Protein AF-Q7MEC3-F1 (afdb_monomer)

Mean predicted aligned error: 12.48 Å

Structure (mmCIF, N/CA/C/O backbone):
data_AF-Q7MEC3-F1
#
_entry.id   AF-Q7MEC3-F1
#
loop_
_atom_site.group_PDB
_atom_site.id
_atom_site.type_symbol
_atom_site.label_atom_id
_atom_site.label_alt_id
_atom_site.label_comp_id
_atom_site.label_asym_id
_atom_site.label_entity_id
_atom_site.label_seq_id
_atom_site.pdbx_PDB_ins_code
_atom_site.Cartn_x
_atom_site.Cartn_y
_atom_site.Cartn_z
_atom_site.occupancy
_atom_site.B_iso_or_equiv
_atom_site.auth_seq_id
_atom_site.auth_comp_id
_atom_site.auth_asym_id
_atom_site.auth_atom_id
_atom_site.pdbx_PDB_model_num
ATOM 1 N N . MET A 1 1 ? -8.867 -23.317 -25.723 1.00 31.81 1 MET A N 1
ATOM 2 C CA . MET A 1 1 ? -7.405 -23.130 -25.835 1.00 31.81 1 MET A CA 1
ATOM 3 C C . MET A 1 1 ? -7.131 -22.300 -27.076 1.00 31.81 1 MET A C 1
ATOM 5 O O . MET A 1 1 ? -7.133 -22.838 -28.170 1.00 31.81 1 MET A O 1
ATOM 9 N N . GLN A 1 2 ? -6.963 -20.992 -26.918 1.00 25.55 2 GLN A N 1
ATOM 10 C CA . GLN A 1 2 ? -6.402 -20.124 -27.951 1.00 25.55 2 GLN A CA 1
ATOM 11 C C . GLN A 1 2 ? -5.194 -19.456 -27.305 1.00 25.55 2 GLN A C 1
ATOM 13 O O . GLN A 1 2 ? -5.315 -18.849 -26.243 1.00 25.55 2 GLN A O 1
ATOM 18 N N . HIS A 1 3 ? -4.015 -19.703 -27.874 1.00 29.47 3 HIS A N 1
ATOM 19 C CA . HIS A 1 3 ? -2.779 -19.036 -27.491 1.00 29.47 3 HIS A CA 1
ATOM 20 C C . HIS A 1 3 ? -2.943 -17.542 -27.782 1.00 29.47 3 HIS A C 1
ATOM 22 O O . HIS A 1 3 ? -2.978 -17.154 -28.944 1.00 29.47 3 HIS A O 1
ATOM 28 N N . SER A 1 4 ? -3.069 -16.716 -26.739 1.00 30.95 4 SER A N 1
ATOM 29 C CA . SER A 1 4 ? -2.900 -15.272 -26.881 1.00 30.95 4 SER A CA 1
ATOM 30 C C . SER A 1 4 ? -1.430 -15.014 -27.196 1.00 30.95 4 SER A C 1
ATOM 32 O O . SER A 1 4 ? -0.546 -15.349 -26.398 1.00 30.95 4 SER A O 1
ATOM 34 N N . GLU A 1 5 ? -1.170 -14.484 -28.383 1.00 37.28 5 GLU A N 1
ATOM 35 C CA . GLU A 1 5 ? 0.161 -14.097 -28.823 1.00 37.28 5 GLU A CA 1
ATOM 36 C C . GLU A 1 5 ? 0.774 -13.100 -27.832 1.00 37.28 5 GLU A C 1
ATOM 38 O O . GLU A 1 5 ? 0.138 -12.152 -27.377 1.00 37.28 5 GLU A O 1
ATOM 43 N N . ARG A 1 6 ? 2.015 -13.383 -27.435 1.00 38.56 6 ARG A N 1
ATOM 44 C CA . ARG A 1 6 ? 2.780 -12.629 -26.443 1.00 38.56 6 ARG A CA 1
ATOM 45 C C . ARG A 1 6 ? 3.317 -11.353 -27.093 1.00 38.56 6 ARG A C 1
ATOM 47 O O . ARG A 1 6 ? 4.287 -11.422 -27.847 1.00 38.56 6 ARG A O 1
ATOM 54 N N . THR A 1 7 ? 2.757 -10.195 -26.774 1.00 41.62 7 THR A N 1
ATOM 55 C CA . THR A 1 7 ? 3.318 -8.885 -27.139 1.00 41.62 7 THR A CA 1
ATOM 56 C C . THR A 1 7 ? 4.294 -8.413 -26.057 1.00 41.62 7 THR A C 1
ATOM 58 O O . THR A 1 7 ? 4.041 -7.483 -25.302 1.00 41.62 7 THR A O 1
ATOM 61 N N . GLY A 1 8 ? 5.428 -9.107 -25.935 1.00 43.28 8 GLY A N 1
ATOM 62 C CA . GLY A 1 8 ? 6.544 -8.650 -25.102 1.00 43.28 8 GLY A CA 1
ATOM 63 C C . GLY A 1 8 ? 7.366 -7.575 -25.819 1.00 43.28 8 GLY A C 1
ATOM 64 O O . GLY A 1 8 ? 7.581 -7.666 -27.030 1.00 43.28 8 GLY A O 1
ATOM 65 N N . TRP A 1 9 ? 7.871 -6.588 -25.076 1.00 48.31 9 TRP A N 1
ATOM 66 C CA . TRP A 1 9 ? 8.920 -5.696 -25.570 1.00 48.31 9 TRP A CA 1
ATOM 67 C C . TRP A 1 9 ? 10.166 -6.539 -25.864 1.00 48.31 9 TRP A C 1
ATOM 69 O O . TRP A 1 9 ? 10.612 -7.325 -25.025 1.00 48.31 9 TRP A O 1
ATOM 79 N N . ARG A 1 10 ? 10.708 -6.422 -27.078 1.00 65.81 10 ARG A N 1
ATOM 80 C CA . ARG A 1 10 ? 11.928 -7.132 -27.473 1.00 65.81 10 ARG A CA 1
ATOM 81 C C . ARG A 1 10 ? 13.106 -6.188 -27.304 1.00 65.81 10 ARG A C 1
ATOM 83 O O . ARG A 1 10 ? 13.232 -5.242 -28.081 1.00 65.81 10 ARG A O 1
ATOM 90 N N . MET A 1 11 ? 13.947 -6.460 -26.309 1.00 81.31 11 MET A N 1
ATOM 91 C CA . MET A 1 11 ? 15.287 -5.885 -26.268 1.00 81.31 11 MET A CA 1
ATOM 92 C C . MET A 1 11 ? 16.039 -6.389 -27.497 1.00 81.31 11 MET A C 1
ATOM 94 O O . MET A 1 11 ? 15.918 -7.563 -27.871 1.00 81.31 11 MET A O 1
ATOM 98 N N . ILE A 1 12 ? 16.778 -5.495 -28.140 1.00 89.06 12 ILE A N 1
ATOM 99 C CA . ILE A 1 12 ? 17.518 -5.809 -29.358 1.00 89.06 12 ILE A CA 1
ATOM 100 C C . ILE A 1 12 ? 18.991 -5.681 -29.056 1.00 89.06 12 ILE A C 1
ATOM 102 O O . ILE A 1 12 ? 19.431 -4.625 -28.609 1.00 89.06 12 ILE A O 1
ATOM 106 N N . SER A 1 13 ? 19.736 -6.741 -29.341 1.00 91.00 13 SER A N 1
ATOM 107 C CA . SER A 1 13 ? 21.191 -6.714 -29.309 1.00 91.00 13 SER A CA 1
ATOM 108 C C . SER A 1 13 ? 21.729 -7.025 -30.693 1.00 91.00 13 SER A C 1
ATOM 110 O O . SER A 1 13 ? 21.327 -8.014 -31.313 1.00 91.00 13 SER A O 1
ATOM 112 N N . LEU A 1 14 ? 22.657 -6.201 -31.164 1.00 94.62 14 LEU A N 1
ATOM 113 C CA . LEU A 1 14 ? 23.451 -6.465 -32.350 1.00 94.62 14 LEU A CA 1
ATOM 114 C C . LEU A 1 14 ? 24.895 -6.703 -31.916 1.00 94.62 14 LEU A C 1
ATOM 116 O O . LEU A 1 14 ? 25.472 -5.935 -31.150 1.00 94.62 14 LEU A O 1
ATOM 120 N N . GLN A 1 15 ? 25.466 -7.797 -32.411 1.00 95.12 15 GLN A N 1
ATOM 121 C CA . GLN A 1 15 ? 26.872 -8.132 -32.229 1.00 95.12 15 GLN A CA 1
ATOM 122 C C . GLN A 1 15 ? 27.486 -8.506 -33.570 1.00 95.12 15 GLN A C 1
ATOM 124 O O . 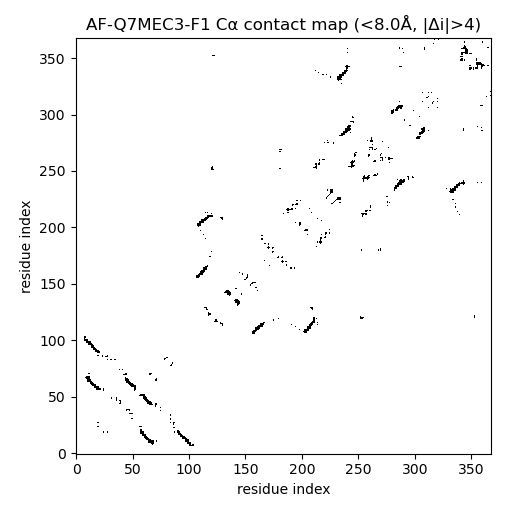GLN A 1 15 ? 26.829 -9.090 -34.437 1.00 95.12 15 GLN A O 1
ATOM 129 N N . GLY A 1 16 ? 28.758 -8.184 -33.752 1.00 94.62 16 GLY A N 1
ATOM 130 C CA . GLY A 1 16 ? 29.490 -8.575 -34.942 1.00 94.62 16 GLY A CA 1
ATOM 131 C C . GLY A 1 16 ? 30.730 -7.733 -35.141 1.00 94.62 16 GLY A C 1
ATOM 132 O O . GLY A 1 16 ? 31.380 -7.332 -34.181 1.00 94.62 16 GLY A O 1
ATOM 133 N N . HIS A 1 17 ? 31.076 -7.478 -36.396 1.00 96.19 17 HIS A N 1
ATOM 134 C CA . HIS A 1 17 ? 32.272 -6.718 -36.716 1.00 96.19 17 HIS A CA 1
ATOM 135 C C . HIS A 1 17 ? 32.136 -5.928 -38.013 1.00 96.19 17 HIS A C 1
ATOM 137 O O . HIS A 1 17 ? 31.334 -6.250 -38.898 1.00 96.19 17 HIS A O 1
ATOM 143 N N . ILE A 1 18 ? 32.986 -4.914 -38.137 1.00 96.31 18 ILE A N 1
ATOM 144 C CA . ILE A 1 18 ? 33.243 -4.209 -39.385 1.00 96.31 18 ILE A CA 1
ATOM 145 C C . ILE A 1 18 ? 34.685 -4.415 -39.834 1.00 96.31 18 ILE A C 1
ATOM 147 O O . ILE A 1 18 ? 35.605 -4.432 -39.020 1.00 96.31 18 ILE A O 1
ATOM 151 N N . ILE A 1 19 ? 34.871 -4.561 -41.144 1.00 96.19 19 ILE A N 1
ATOM 152 C CA . ILE A 1 19 ? 36.182 -4.621 -41.791 1.00 96.19 19 ILE A CA 1
ATOM 153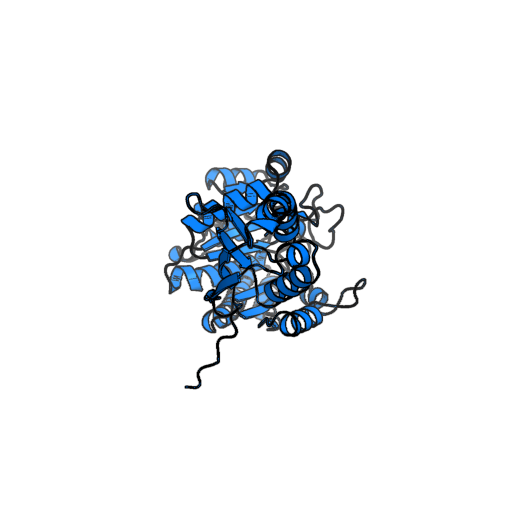 C C . ILE A 1 19 ? 36.355 -3.341 -42.596 1.00 96.19 19 ILE A C 1
ATOM 155 O O . ILE A 1 19 ? 35.635 -3.110 -43.571 1.00 96.19 19 ILE A O 1
ATOM 159 N N . VAL A 1 20 ? 37.294 -2.512 -42.167 1.00 95.56 20 VAL A N 1
ATOM 160 C CA . VAL A 1 20 ? 37.615 -1.205 -42.739 1.00 95.56 20 VAL A CA 1
ATOM 161 C C . VAL A 1 20 ? 38.741 -1.368 -43.758 1.00 95.56 20 VAL A C 1
ATOM 163 O O . VAL A 1 20 ? 39.627 -2.199 -43.584 1.00 95.56 20 VAL A O 1
ATOM 166 N N . ASN A 1 21 ? 38.719 -0.591 -44.840 1.00 93.31 21 ASN A N 1
ATOM 167 C CA . ASN A 1 21 ? 39.838 -0.572 -45.780 1.00 93.31 21 ASN A CA 1
ATOM 168 C C . ASN A 1 21 ? 41.030 0.166 -45.166 1.00 93.31 21 ASN A C 1
ATOM 170 O O . ASN A 1 21 ? 40.856 1.188 -44.510 1.00 93.31 21 ASN A O 1
ATOM 174 N N . GLU A 1 22 ? 42.248 -0.287 -45.451 1.00 92.56 22 GLU A N 1
ATOM 175 C CA . GLU A 1 22 ? 43.473 0.303 -44.894 1.00 92.56 22 GLU A CA 1
ATOM 176 C C . GLU A 1 22 ? 43.582 1.820 -45.154 1.00 92.56 22 GLU A C 1
ATOM 178 O O . GLU A 1 22 ? 43.964 2.578 -44.267 1.00 92.56 22 GLU A O 1
ATOM 183 N N . ALA A 1 23 ? 43.127 2.286 -46.323 1.00 93.62 23 ALA A N 1
ATOM 184 C CA . ALA A 1 23 ? 43.102 3.707 -46.688 1.00 93.62 23 ALA A CA 1
ATOM 185 C C . ALA A 1 23 ? 42.159 4.580 -45.828 1.00 93.62 23 ALA A C 1
ATOM 187 O O . ALA A 1 23 ? 42.313 5.802 -45.793 1.00 93.62 23 ALA A O 1
ATOM 188 N N . ASP A 1 24 ? 41.186 3.970 -45.147 1.00 93.38 24 ASP A N 1
ATOM 189 C CA . ASP A 1 24 ? 40.202 4.649 -44.296 1.00 93.38 24 ASP A CA 1
ATOM 190 C C . ASP A 1 24 ? 40.476 4.430 -42.794 1.00 93.38 24 ASP A C 1
ATOM 192 O O . ASP A 1 24 ? 39.824 5.051 -41.951 1.00 93.38 24 ASP A O 1
ATOM 196 N N . LEU A 1 25 ? 41.461 3.590 -42.444 1.00 94.19 25 LEU A N 1
ATOM 197 C CA . LEU A 1 25 ? 41.734 3.152 -41.073 1.00 94.19 25 LEU A CA 1
ATOM 198 C C . LEU A 1 25 ? 41.999 4.319 -40.113 1.00 94.19 25 LEU A C 1
ATOM 200 O O . LEU A 1 25 ? 41.392 4.400 -39.047 1.00 94.19 25 LEU A O 1
ATOM 204 N N . GLU A 1 26 ? 42.872 5.248 -40.500 1.00 95.50 26 GLU A N 1
ATOM 205 C CA . GLU A 1 26 ? 43.227 6.395 -39.659 1.00 95.50 26 GLU A CA 1
ATOM 206 C C . GLU A 1 26 ? 42.009 7.289 -39.375 1.00 95.50 26 GLU A C 1
ATOM 208 O O . GLU A 1 26 ? 41.782 7.705 -38.238 1.00 95.50 26 GLU A O 1
ATOM 213 N N . LYS A 1 27 ? 41.164 7.511 -40.390 1.00 95.44 27 LYS A N 1
ATOM 214 C CA . LYS A 1 27 ? 39.932 8.302 -40.256 1.00 95.44 27 LYS A CA 1
ATOM 215 C C . LYS A 1 27 ? 38.930 7.618 -39.327 1.00 95.44 27 LYS A C 1
ATOM 217 O O . LYS A 1 27 ? 38.277 8.295 -38.536 1.00 95.44 27 LYS A O 1
ATOM 222 N N . VAL A 1 28 ? 38.813 6.289 -39.404 1.00 95.38 28 VAL A N 1
ATOM 223 C CA . VAL A 1 28 ? 37.944 5.506 -38.514 1.00 95.38 28 VAL A CA 1
ATOM 224 C C . VAL A 1 28 ? 38.411 5.605 -37.065 1.00 95.38 28 VAL A C 1
ATOM 226 O O . VAL A 1 28 ? 37.594 5.906 -36.197 1.00 95.38 28 VAL A O 1
ATOM 229 N N . ILE A 1 29 ? 39.708 5.424 -36.799 1.00 95.38 29 ILE A N 1
ATOM 230 C CA . ILE A 1 29 ? 40.270 5.520 -35.441 1.00 95.38 29 ILE A CA 1
ATOM 231 C C . ILE A 1 29 ? 40.010 6.909 -34.843 1.00 95.38 29 ILE A C 1
ATOM 233 O O . ILE A 1 29 ? 39.603 7.015 -33.687 1.00 95.38 29 ILE A O 1
ATOM 237 N N . GLN A 1 30 ? 40.185 7.972 -35.632 1.00 96.06 30 GLN A N 1
ATOM 238 C CA . GLN A 1 30 ? 39.956 9.346 -35.178 1.00 96.06 30 GLN A CA 1
ATOM 239 C C . GLN A 1 30 ? 38.472 9.654 -34.914 1.00 96.06 30 GLN A C 1
ATOM 241 O O . GLN A 1 30 ? 38.153 10.371 -33.966 1.00 96.06 30 GLN A O 1
ATOM 246 N N . ALA A 1 31 ? 37.554 9.121 -35.726 1.00 94.75 31 ALA A N 1
ATOM 247 C CA . ALA A 1 31 ? 36.121 9.396 -35.599 1.00 94.75 31 ALA A CA 1
ATOM 248 C C . ALA A 1 31 ? 35.406 8.522 -34.554 1.00 94.75 31 ALA A C 1
ATOM 250 O O . ALA A 1 31 ? 34.317 8.880 -34.091 1.00 94.75 31 ALA A O 1
ATOM 251 N N . LEU A 1 32 ? 35.997 7.384 -34.179 1.00 95.06 32 LEU A N 1
ATOM 252 C CA . LEU A 1 32 ? 35.352 6.385 -33.333 1.00 95.06 32 LEU A CA 1
ATOM 253 C C . LEU A 1 32 ? 34.947 6.898 -31.935 1.00 95.06 32 LEU A C 1
ATOM 255 O O . LEU A 1 32 ? 33.800 6.655 -31.549 1.00 95.06 32 LEU A O 1
ATOM 259 N N . PRO A 1 33 ? 35.791 7.641 -31.185 1.00 96.81 33 PRO A N 1
ATOM 260 C CA . PRO A 1 33 ? 35.419 8.127 -29.855 1.00 96.81 33 PRO A CA 1
ATOM 261 C C . PRO A 1 33 ? 34.148 8.983 -29.863 1.00 96.81 33 PRO A C 1
ATOM 263 O O . PRO A 1 33 ? 33.255 8.774 -29.042 1.00 96.81 33 PRO A O 1
ATOM 266 N N . LEU A 1 34 ? 34.026 9.891 -30.838 1.00 95.12 34 LEU A N 1
ATOM 267 C CA . LEU A 1 34 ? 32.852 10.752 -30.979 1.00 95.12 34 LEU A CA 1
ATOM 268 C C . LEU A 1 34 ? 31.608 9.945 -31.373 1.00 95.12 34 LEU A C 1
ATOM 270 O O . LEU A 1 34 ? 30.523 10.191 -30.849 1.00 95.12 34 LEU A O 1
ATOM 274 N N . HIS A 1 35 ? 31.745 8.958 -32.264 1.00 96.06 35 HIS A N 1
ATOM 275 C CA . HIS A 1 35 ? 30.631 8.081 -32.628 1.00 96.06 35 HIS A CA 1
ATOM 276 C C . HIS A 1 35 ? 30.104 7.288 -31.421 1.00 96.06 35 HIS A C 1
ATOM 278 O O . HIS A 1 35 ? 28.890 7.222 -31.216 1.00 96.06 35 HIS A O 1
ATOM 284 N N . MET A 1 36 ? 31.001 6.741 -30.594 1.00 96.06 36 MET A N 1
ATOM 285 C CA . MET A 1 36 ? 30.629 6.032 -29.366 1.00 96.06 36 MET A CA 1
ATOM 286 C C . MET A 1 36 ? 29.964 6.960 -28.348 1.00 96.06 36 MET A C 1
ATOM 288 O O . MET A 1 36 ? 28.966 6.578 -27.739 1.00 96.06 36 MET A O 1
ATOM 292 N N . GLU A 1 37 ? 30.483 8.176 -28.169 1.00 96.06 37 GLU A N 1
ATOM 293 C CA . GLU A 1 37 ? 29.900 9.164 -27.257 1.00 96.06 37 GLU A CA 1
ATOM 294 C C . GLU A 1 37 ? 28.480 9.561 -27.678 1.00 96.06 37 GLU A C 1
ATOM 296 O O . GLU A 1 37 ? 27.566 9.547 -26.853 1.00 96.06 37 GLU A O 1
ATOM 301 N N . LEU A 1 38 ? 28.285 9.888 -28.960 1.00 94.69 38 LEU A N 1
ATOM 302 C CA . LEU A 1 38 ? 26.979 10.277 -29.490 1.00 94.69 38 LEU A CA 1
ATOM 303 C C . LEU A 1 38 ? 25.965 9.139 -29.377 1.00 94.69 38 LEU A C 1
ATOM 305 O O . LEU A 1 38 ? 24.829 9.390 -28.991 1.00 94.69 38 LEU A O 1
ATOM 309 N N . THR A 1 39 ? 26.384 7.903 -29.657 1.00 94.81 39 THR A N 1
ATOM 310 C CA . THR A 1 39 ? 25.490 6.740 -29.602 1.00 94.81 39 THR A CA 1
ATOM 311 C C . THR A 1 39 ? 25.056 6.417 -28.175 1.00 94.81 39 THR A C 1
ATOM 313 O O . THR A 1 39 ? 23.879 6.192 -27.922 1.00 94.81 39 THR A O 1
ATOM 316 N N . ARG A 1 40 ? 25.969 6.500 -27.199 1.00 95.69 40 ARG A N 1
ATOM 317 C CA . ARG A 1 40 ? 25.639 6.282 -25.777 1.00 95.69 40 ARG A CA 1
ATOM 318 C C . ARG A 1 40 ? 24.672 7.317 -25.201 1.00 95.69 40 ARG A C 1
ATOM 320 O O . ARG A 1 40 ? 24.056 7.056 -24.175 1.00 95.69 40 ARG A O 1
ATOM 327 N N . LYS A 1 41 ? 24.559 8.488 -25.832 1.00 94.38 41 LYS A N 1
ATOM 328 C CA . LYS A 1 41 ? 23.613 9.547 -25.450 1.00 94.38 41 LYS A CA 1
ATOM 329 C C . LYS A 1 41 ? 22.227 9.367 -26.078 1.00 94.38 41 LYS A C 1
ATOM 331 O O . LYS A 1 41 ? 21.324 10.137 -25.754 1.00 94.38 41 LYS A O 1
ATOM 336 N N . GLU A 1 42 ? 22.043 8.402 -26.977 1.00 92.12 42 GLU A N 1
ATOM 337 C CA . GLU A 1 42 ? 20.754 8.175 -27.627 1.00 92.12 42 GLU A CA 1
ATOM 338 C C . GLU A 1 42 ? 19.713 7.606 -26.649 1.00 92.12 42 GLU A C 1
ATOM 340 O O . GLU A 1 42 ? 20.014 6.675 -25.893 1.00 92.12 42 GLU A O 1
ATOM 345 N N . PRO A 1 43 ? 18.464 8.108 -26.680 1.00 87.12 43 PRO A N 1
ATOM 346 C CA . PRO A 1 43 ? 17.375 7.527 -25.907 1.00 87.12 43 PRO A CA 1
ATOM 347 C C . PRO A 1 43 ? 17.190 6.039 -26.225 1.00 87.12 43 PRO A C 1
ATOM 349 O O . PRO A 1 43 ? 16.935 5.661 -27.366 1.00 87.12 43 PRO A O 1
ATOM 352 N N . GLY A 1 44 ? 17.288 5.192 -25.200 1.00 87.06 44 GLY A N 1
ATOM 353 C CA . GLY A 1 44 ? 17.103 3.746 -25.335 1.00 87.06 44 GLY A CA 1
ATOM 354 C C . GLY A 1 44 ? 18.361 2.949 -25.691 1.00 87.06 44 GLY A C 1
ATOM 355 O O . GLY A 1 44 ? 18.263 1.727 -25.779 1.00 87.06 44 GLY A O 1
ATOM 356 N N . CYS A 1 45 ? 19.532 3.582 -25.839 1.00 91.44 45 CYS A N 1
ATOM 357 C CA . CYS A 1 45 ? 20.815 2.876 -25.884 1.00 91.44 45 CYS A CA 1
ATOM 358 C C . CYS A 1 45 ? 21.188 2.380 -24.475 1.00 91.44 45 CYS A C 1
ATOM 360 O O . CYS A 1 45 ? 21.408 3.182 -23.570 1.00 91.44 45 CYS A O 1
ATOM 362 N N . LEU A 1 46 ? 21.281 1.061 -24.282 1.00 89.69 46 LEU A N 1
ATOM 363 C CA . LEU A 1 46 ? 21.684 0.446 -23.009 1.00 89.69 46 LEU A CA 1
ATOM 364 C C . LEU A 1 46 ? 23.198 0.253 -22.939 1.00 89.69 46 LEU A C 1
ATOM 366 O O . LEU A 1 46 ? 23.845 0.641 -21.970 1.00 89.69 46 LEU A O 1
ATOM 370 N N . THR A 1 47 ? 23.771 -0.327 -23.990 1.00 93.38 47 THR A N 1
ATOM 371 C CA . THR A 1 47 ? 25.215 -0.536 -24.118 1.00 93.38 47 THR A CA 1
ATOM 372 C C . THR A 1 47 ? 25.629 -0.288 -25.555 1.00 93.38 47 THR A C 1
ATOM 374 O O . THR A 1 47 ? 24.948 -0.742 -26.469 1.00 93.38 47 THR A O 1
ATOM 377 N N . PHE A 1 48 ? 26.768 0.370 -25.753 1.00 95.56 48 PHE A N 1
ATOM 378 C CA . PHE A 1 48 ? 27.376 0.528 -27.071 1.00 95.56 48 PHE A CA 1
ATOM 379 C C . PHE A 1 48 ? 28.898 0.493 -26.947 1.00 95.56 48 PHE A C 1
ATOM 381 O O . PHE A 1 48 ? 29.499 1.290 -26.203 1.00 95.56 48 PHE A O 1
ATOM 388 N N . SER A 1 49 ? 29.521 -0.443 -27.654 1.00 95.44 49 SER A N 1
ATOM 389 C CA . SER A 1 49 ? 30.961 -0.646 -27.680 1.00 95.44 49 SER A CA 1
ATOM 390 C C . SER A 1 49 ? 31.431 -0.939 -29.104 1.00 95.44 49 SER A C 1
ATOM 392 O O . SER A 1 49 ? 30.787 -1.658 -29.867 1.00 95.44 49 SER A O 1
ATOM 394 N N . VAL A 1 50 ? 32.568 -0.347 -29.462 1.00 96.25 50 VAL A N 1
ATOM 395 C CA . VAL A 1 50 ? 33.317 -0.723 -30.656 1.00 96.25 50 VAL A CA 1
ATOM 396 C C . VAL A 1 50 ? 34.777 -0.816 -30.250 1.00 96.25 50 VAL A C 1
ATOM 398 O O . VAL A 1 50 ? 35.317 0.131 -29.674 1.00 96.25 50 VAL A O 1
ATOM 401 N N . SER A 1 51 ? 35.411 -1.951 -30.512 1.00 95.44 51 SER A N 1
ATOM 402 C CA . SER A 1 51 ? 36.805 -2.200 -30.147 1.00 95.44 51 SER A CA 1
ATOM 403 C C . SER A 1 51 ? 37.592 -2.684 -31.355 1.00 95.44 51 SER A C 1
ATOM 405 O O . SER A 1 51 ? 37.113 -3.483 -32.154 1.00 95.44 51 SER A O 1
ATOM 407 N N . GLN A 1 52 ? 38.807 -2.168 -31.519 1.00 96.50 52 GLN A N 1
ATOM 408 C CA . GLN A 1 52 ? 39.705 -2.619 -32.575 1.00 96.50 52 GLN A CA 1
ATOM 409 C C . GLN A 1 52 ? 40.262 -4.001 -32.224 1.00 96.50 52 GLN A C 1
ATOM 411 O O . GLN A 1 52 ? 40.620 -4.255 -31.072 1.00 96.50 52 GLN A O 1
ATOM 416 N N . ASP A 1 53 ? 40.333 -4.890 -33.211 1.00 95.81 53 ASP A N 1
ATOM 417 C CA . ASP A 1 53 ? 40.898 -6.218 -33.026 1.00 95.81 53 ASP A CA 1
ATOM 418 C C . ASP A 1 53 ? 42.414 -6.133 -32.752 1.00 95.81 53 ASP A C 1
ATOM 420 O O . ASP A 1 53 ? 43.126 -5.382 -33.425 1.00 95.81 53 ASP A O 1
ATOM 424 N N . PRO A 1 54 ? 42.939 -6.896 -31.777 1.00 90.88 54 PRO A N 1
ATOM 425 C CA . PRO A 1 54 ? 44.345 -6.814 -31.385 1.00 90.88 54 PRO A CA 1
ATOM 426 C C . PRO A 1 54 ? 45.315 -7.409 -32.417 1.00 90.88 54 PRO A C 1
ATOM 428 O O . PRO A 1 54 ? 46.518 -7.172 -32.315 1.00 90.88 54 PRO A O 1
ATOM 431 N N . VAL A 1 55 ? 44.826 -8.199 -33.379 1.00 93.38 55 VAL A N 1
ATOM 432 C CA . VAL A 1 55 ? 45.648 -8.885 -34.387 1.00 93.38 55 VAL A CA 1
ATOM 433 C C . VAL A 1 55 ? 45.450 -8.270 -35.769 1.00 93.38 55 VAL A C 1
ATOM 435 O O . VAL A 1 55 ? 46.422 -8.081 -36.501 1.00 93.38 55 VAL A O 1
ATOM 438 N N . ASN A 1 56 ? 44.210 -7.946 -36.139 1.00 93.75 56 ASN A N 1
ATOM 439 C CA . ASN A 1 56 ? 43.892 -7.327 -37.420 1.00 93.75 56 ASN A CA 1
ATOM 440 C C . ASN A 1 56 ? 43.468 -5.859 -37.236 1.00 93.75 56 ASN A C 1
ATOM 442 O O . ASN A 1 56 ? 42.307 -5.600 -36.927 1.00 93.75 56 ASN A O 1
ATOM 446 N N . PRO A 1 57 ? 44.340 -4.875 -37.524 1.00 93.31 57 PRO A N 1
ATOM 447 C CA . PRO A 1 57 ? 44.027 -3.465 -37.290 1.00 93.31 57 PRO A CA 1
ATOM 448 C C . PRO A 1 57 ? 42.857 -2.948 -38.140 1.00 93.31 57 PRO A C 1
ATOM 450 O O . PRO A 1 57 ? 42.258 -1.934 -37.799 1.00 93.31 57 PRO A O 1
ATOM 453 N N . CYS A 1 58 ? 42.503 -3.630 -39.231 1.00 95.81 58 CYS A N 1
ATOM 454 C CA . CYS A 1 58 ? 41.363 -3.270 -40.073 1.00 95.81 58 CYS A CA 1
ATOM 455 C C . CYS A 1 58 ? 40.026 -3.858 -39.582 1.00 95.81 58 CYS A C 1
ATOM 457 O O . CYS A 1 58 ? 38.988 -3.569 -40.175 1.00 95.81 58 CYS A O 1
ATOM 459 N N . LEU A 1 59 ? 40.027 -4.689 -38.537 1.00 96.25 59 LEU A N 1
ATOM 460 C CA . LEU A 1 59 ? 38.837 -5.325 -37.977 1.00 96.25 59 LEU A CA 1
ATOM 461 C C . LEU A 1 59 ? 38.416 -4.620 -36.681 1.00 96.25 59 LEU A C 1
ATOM 463 O O . LEU A 1 59 ? 39.240 -4.387 -35.800 1.00 96.25 59 LEU A O 1
ATOM 467 N N . PHE A 1 60 ? 37.126 -4.315 -36.550 1.00 97.31 60 PHE A N 1
ATOM 468 C CA . PHE A 1 60 ? 36.549 -3.733 -35.338 1.00 97.31 60 PHE A CA 1
ATOM 469 C C . PHE A 1 60 ? 35.325 -4.533 -34.909 1.00 97.31 60 PHE A C 1
ATOM 471 O O . PHE A 1 60 ? 34.409 -4.726 -35.707 1.00 97.31 60 PHE A O 1
ATOM 478 N N . HIS A 1 61 ? 35.298 -4.972 -33.656 1.00 96.69 61 HIS A N 1
ATOM 479 C CA . HIS A 1 61 ? 34.158 -5.645 -33.039 1.00 96.69 61 HIS A CA 1
ATOM 480 C C . HIS A 1 61 ? 33.131 -4.608 -32.601 1.00 96.69 61 HIS A C 1
ATOM 482 O O . HIS A 1 61 ? 33.509 -3.562 -32.081 1.00 96.69 61 HIS A O 1
ATOM 488 N N . VAL A 1 62 ? 31.850 -4.884 -32.830 1.00 96.94 62 VAL A N 1
ATOM 489 C CA . VAL A 1 62 ? 30.726 -3.995 -32.516 1.00 96.94 62 VAL A CA 1
ATOM 490 C C . VAL A 1 62 ? 29.745 -4.747 -31.632 1.00 96.94 62 VAL A C 1
ATOM 492 O O . VAL A 1 62 ? 29.299 -5.836 -31.998 1.00 96.94 62 VAL A O 1
ATOM 495 N N . GLU A 1 63 ? 29.384 -4.147 -30.501 1.00 95.94 63 GLU A N 1
ATOM 496 C CA . GLU A 1 63 ? 28.314 -4.625 -29.632 1.00 95.94 63 GLU A CA 1
ATOM 497 C C . GLU A 1 63 ? 27.396 -3.467 -29.251 1.00 95.94 63 GLU A C 1
ATOM 499 O O . GLU A 1 63 ? 27.827 -2.456 -28.689 1.00 95.94 63 GLU A O 1
ATOM 504 N N . GLU A 1 64 ? 26.106 -3.632 -29.509 1.00 95.69 64 GLU A N 1
ATOM 505 C CA . GLU A 1 64 ? 25.094 -2.641 -29.176 1.00 95.69 64 GLU A CA 1
ATOM 506 C C . GLU A 1 64 ? 23.833 -3.309 -28.640 1.00 95.69 64 GLU A C 1
ATOM 508 O O . GLU A 1 64 ? 23.415 -4.359 -29.126 1.00 95.69 64 GLU A O 1
ATOM 513 N N . THR A 1 65 ? 23.230 -2.706 -27.618 1.00 93.38 65 THR A N 1
ATOM 514 C CA . THR A 1 65 ? 21.979 -3.181 -27.024 1.00 93.38 65 THR A CA 1
ATOM 515 C C . THR A 1 65 ? 21.036 -2.010 -26.808 1.00 93.38 65 THR A C 1
ATOM 517 O O . THR A 1 65 ? 21.420 -1.004 -26.208 1.00 93.38 65 THR A O 1
ATOM 520 N N . PHE A 1 66 ? 19.793 -2.168 -27.258 1.00 90.00 66 PHE A N 1
ATOM 521 C CA . PHE A 1 66 ? 18.740 -1.162 -27.193 1.00 90.00 66 PHE A CA 1
ATOM 522 C C . PHE A 1 66 ? 17.489 -1.692 -26.497 1.00 90.00 66 PHE A C 1
ATOM 524 O O . PHE A 1 66 ? 17.156 -2.878 -26.576 1.00 90.00 66 PHE A O 1
ATOM 531 N N . THR A 1 67 ? 16.766 -0.785 -25.843 1.00 83.00 67 THR A N 1
ATOM 532 C CA . THR A 1 67 ? 15.553 -1.095 -25.073 1.00 83.00 67 THR A CA 1
ATOM 533 C C . THR A 1 67 ? 14.417 -1.664 -25.924 1.00 83.00 67 THR A C 1
ATOM 535 O O . THR A 1 67 ? 13.632 -2.467 -25.422 1.00 83.00 67 THR A O 1
ATOM 538 N N . CYS A 1 68 ? 14.303 -1.264 -27.196 1.00 81.31 68 CYS A N 1
ATOM 539 C CA . CYS A 1 68 ? 13.250 -1.722 -28.105 1.00 81.31 68 CYS A CA 1
ATOM 540 C C . CYS A 1 68 ? 13.592 -1.490 -29.591 1.00 81.31 68 CYS A C 1
ATOM 542 O O . CYS A 1 68 ? 14.538 -0.773 -29.919 1.00 81.31 68 CYS A O 1
ATOM 544 N N . GLN A 1 69 ? 12.766 -2.041 -30.495 1.00 85.12 69 GLN A N 1
ATOM 545 C CA . GLN A 1 69 ? 12.888 -1.856 -31.953 1.00 85.12 69 GLN A CA 1
ATOM 546 C C . GLN A 1 69 ? 12.856 -0.394 -32.384 1.00 85.12 69 GLN A C 1
ATOM 548 O O . GLN A 1 69 ? 13.624 -0.009 -33.252 1.00 85.12 69 GLN A O 1
ATOM 553 N N . PHE A 1 70 ? 12.026 0.433 -31.750 1.00 85.06 70 PHE A N 1
ATOM 554 C CA . PHE A 1 70 ? 11.954 1.850 -32.092 1.00 85.06 70 PHE A CA 1
ATOM 555 C C . PHE A 1 70 ? 13.283 2.576 -31.827 1.00 85.06 70 PHE A C 1
ATOM 557 O O . PHE A 1 70 ? 13.770 3.285 -32.702 1.00 85.06 70 PHE A O 1
ATOM 564 N N . ALA A 1 71 ? 13.893 2.363 -30.655 1.00 86.25 71 ALA A N 1
ATOM 565 C CA . ALA A 1 71 ? 15.185 2.963 -30.316 1.00 86.25 71 ALA A CA 1
ATOM 566 C C . ALA A 1 71 ? 16.301 2.469 -31.252 1.00 86.25 71 ALA A C 1
ATOM 568 O O . ALA A 1 71 ? 17.114 3.263 -31.716 1.00 86.25 71 ALA A O 1
ATOM 569 N N . PHE A 1 72 ? 16.291 1.175 -31.589 1.00 90.75 72 PHE A N 1
ATOM 570 C CA . PHE A 1 72 ? 17.214 0.598 -32.566 1.00 90.75 72 PHE A CA 1
ATOM 571 C C . PHE A 1 72 ? 17.028 1.200 -33.971 1.00 90.75 72 PHE A C 1
ATOM 573 O O . PHE A 1 72 ? 18.002 1.547 -34.629 1.00 90.75 72 PHE A O 1
ATOM 580 N N . ASP A 1 73 ? 15.791 1.385 -34.435 1.00 88.81 73 ASP A N 1
ATOM 581 C CA . ASP A 1 73 ? 15.513 1.976 -35.749 1.00 88.81 73 ASP A CA 1
ATOM 582 C C . ASP A 1 73 ? 15.933 3.452 -35.813 1.00 88.81 73 ASP A C 1
ATOM 584 O O . ASP A 1 73 ? 16.502 3.890 -36.815 1.00 88.81 73 ASP A O 1
ATOM 588 N N . GLU A 1 74 ? 15.687 4.221 -34.748 1.00 89.88 74 GLU A N 1
ATOM 589 C CA . GLU A 1 74 ? 16.152 5.608 -34.632 1.00 89.88 74 GLU A CA 1
ATOM 590 C C . GLU A 1 74 ? 17.683 5.690 -34.635 1.00 89.88 74 GLU A C 1
ATOM 592 O O . GLU A 1 74 ? 18.250 6.515 -35.360 1.00 89.88 74 GLU A O 1
ATOM 597 N N . HIS A 1 75 ? 18.354 4.781 -33.920 1.00 94.00 75 HIS A N 1
ATOM 598 C CA . HIS A 1 75 ? 19.805 4.635 -33.981 1.00 94.00 75 HIS A CA 1
ATOM 599 C C . HIS A 1 75 ? 20.291 4.395 -35.418 1.00 94.00 75 HIS A C 1
ATOM 601 O O . HIS A 1 75 ? 21.161 5.116 -35.917 1.00 94.00 75 HIS A O 1
ATOM 607 N N . GLN A 1 76 ? 19.698 3.424 -36.123 1.00 92.75 76 GLN A N 1
ATOM 608 C CA . GLN A 1 76 ? 20.068 3.098 -37.504 1.00 92.75 76 GLN A CA 1
ATOM 609 C C . GLN A 1 76 ? 19.848 4.294 -38.447 1.00 92.75 76 GLN A C 1
ATOM 611 O O . GLN A 1 76 ? 20.725 4.606 -39.258 1.00 92.75 76 GLN A O 1
ATOM 616 N N . ARG A 1 77 ? 18.725 5.019 -38.312 1.00 92.44 77 ARG A N 1
ATOM 617 C CA . ARG A 1 77 ? 18.433 6.230 -39.103 1.00 92.44 77 ARG A CA 1
ATOM 618 C C . ARG A 1 77 ? 19.462 7.328 -38.866 1.00 92.44 77 ARG A C 1
ATOM 620 O O . ARG A 1 77 ? 19.986 7.886 -39.830 1.00 92.44 77 ARG A O 1
ATOM 627 N N . ARG A 1 78 ? 19.776 7.630 -37.602 1.00 93.94 78 ARG A N 1
ATOM 628 C CA . ARG A 1 78 ? 20.761 8.662 -37.252 1.00 93.94 78 ARG A CA 1
ATOM 629 C C . ARG A 1 78 ? 22.152 8.281 -37.748 1.00 93.94 78 ARG A C 1
ATOM 631 O O . ARG A 1 78 ? 22.847 9.115 -38.332 1.00 93.94 78 ARG A O 1
ATOM 638 N N . THR A 1 79 ? 22.563 7.033 -37.533 1.00 91.88 79 THR A N 1
ATOM 639 C CA . THR A 1 79 ? 23.879 6.548 -37.953 1.00 91.88 79 THR A CA 1
ATOM 640 C C . THR A 1 79 ? 24.029 6.625 -39.468 1.00 91.88 79 THR A C 1
ATOM 642 O O . THR A 1 79 ? 25.064 7.111 -39.921 1.00 91.88 79 THR A O 1
ATOM 645 N N . ALA A 1 80 ? 22.999 6.269 -40.247 1.00 90.94 80 ALA A N 1
ATOM 646 C CA . ALA A 1 80 ? 23.025 6.288 -41.713 1.00 90.94 80 ALA A CA 1
ATOM 647 C C . ALA A 1 80 ? 23.330 7.664 -42.337 1.00 90.94 80 ALA A C 1
ATOM 649 O O . ALA A 1 80 ? 23.882 7.720 -43.434 1.00 90.94 80 ALA A O 1
ATOM 650 N N . ILE A 1 81 ? 23.010 8.762 -41.644 1.00 92.62 81 ILE A N 1
ATOM 651 C CA . ILE A 1 81 ? 23.254 10.139 -42.113 1.00 92.62 81 ILE A CA 1
ATOM 652 C C . ILE A 1 81 ? 24.410 10.837 -41.377 1.00 92.62 81 ILE A C 1
ATOM 654 O O . ILE A 1 81 ? 24.610 12.042 -41.521 1.00 92.62 81 ILE A O 1
ATOM 658 N N . SER A 1 82 ? 25.159 10.103 -40.554 1.00 92.56 82 SER A N 1
ATOM 659 C CA . SER A 1 82 ? 26.239 10.657 -39.734 1.00 92.56 82 SER A CA 1
ATOM 660 C C . SER A 1 82 ? 27.584 10.705 -40.470 1.00 92.56 82 SER A C 1
ATOM 662 O O . SER A 1 82 ? 27.830 9.947 -41.408 1.00 92.56 82 SER A O 1
ATOM 664 N N . ALA A 1 83 ? 28.517 11.528 -39.976 1.00 91.62 83 ALA A N 1
ATOM 665 C CA . ALA A 1 83 ? 29.907 11.526 -40.449 1.00 91.62 83 ALA A CA 1
ATOM 666 C C . ALA A 1 83 ? 30.574 10.140 -40.322 1.00 91.62 83 ALA A C 1
ATOM 668 O O . ALA A 1 83 ? 31.417 9.773 -41.137 1.00 91.62 83 ALA A O 1
ATOM 669 N N . TRP A 1 84 ? 30.156 9.339 -39.334 1.00 93.88 84 TRP A N 1
ATOM 670 C CA . TRP A 1 84 ? 30.609 7.959 -39.182 1.00 93.88 84 TRP A CA 1
ATOM 671 C C . TRP A 1 84 ? 30.201 7.080 -40.372 1.00 93.88 84 TRP A C 1
ATOM 673 O O . TRP A 1 84 ? 31.029 6.313 -40.863 1.00 93.88 84 TRP A O 1
ATOM 683 N N . ALA A 1 85 ? 28.972 7.214 -40.886 1.00 92.88 85 ALA A N 1
ATOM 684 C CA . ALA A 1 85 ? 28.529 6.474 -42.071 1.00 92.88 85 ALA A CA 1
ATOM 685 C C . ALA A 1 85 ? 29.280 6.886 -43.342 1.00 92.88 85 ALA A C 1
ATOM 687 O O . ALA A 1 85 ? 29.562 6.028 -44.175 1.00 92.88 85 ALA A O 1
ATOM 688 N N . GLU A 1 86 ? 29.655 8.161 -43.469 1.00 93.31 86 GLU A N 1
ATOM 689 C CA . GLU A 1 86 ? 30.497 8.636 -44.571 1.00 93.31 86 GLU A CA 1
ATOM 690 C C . GLU A 1 86 ? 31.874 7.960 -44.547 1.00 93.31 86 GLU A C 1
ATOM 692 O O . GLU A 1 86 ? 32.294 7.355 -45.534 1.00 93.31 86 GLU A O 1
ATOM 697 N N . ILE A 1 87 ? 32.551 8.015 -43.394 1.00 94.12 87 ILE A N 1
ATOM 698 C CA . ILE A 1 87 ? 33.906 7.477 -43.211 1.00 94.12 87 ILE A CA 1
ATOM 699 C C . ILE A 1 87 ? 33.924 5.955 -43.383 1.00 94.12 87 ILE A C 1
ATOM 701 O O . ILE A 1 87 ? 34.847 5.399 -43.969 1.00 94.12 87 ILE A O 1
ATOM 705 N N . THR A 1 88 ? 32.888 5.267 -42.903 1.00 93.62 88 THR A N 1
ATOM 706 C CA . THR A 1 88 ? 32.802 3.800 -42.933 1.00 93.62 88 THR A CA 1
ATOM 707 C C . THR A 1 88 ? 31.964 3.269 -44.100 1.00 93.62 88 THR A C 1
ATOM 709 O O . THR A 1 88 ? 31.566 2.098 -44.084 1.00 93.62 88 THR A O 1
ATOM 712 N N . ARG A 1 89 ? 31.678 4.088 -45.124 1.00 93.38 89 ARG A N 1
ATOM 713 C CA . ARG A 1 89 ? 30.851 3.694 -46.281 1.00 93.38 89 ARG A CA 1
ATOM 714 C C . ARG A 1 89 ? 31.415 2.468 -47.000 1.00 93.38 89 ARG A C 1
ATOM 716 O O . ARG A 1 89 ? 30.663 1.607 -47.442 1.00 93.38 89 ARG A O 1
ATOM 723 N N . SER A 1 90 ? 32.738 2.406 -47.115 1.00 91.31 90 SER A N 1
ATOM 724 C CA . SER A 1 90 ? 33.470 1.352 -47.819 1.00 91.31 90 SER A CA 1
ATOM 725 C C . SER A 1 90 ? 33.668 0.080 -46.974 1.00 91.31 90 SER A C 1
ATOM 727 O O . SER A 1 90 ? 34.090 -0.948 -47.508 1.00 91.31 90 SER A O 1
ATOM 729 N N . ALA A 1 91 ? 33.360 0.135 -45.671 1.00 93.31 91 ALA A N 1
ATOM 730 C CA . ALA A 1 91 ? 33.588 -0.961 -44.739 1.00 93.31 91 ALA A CA 1
ATOM 731 C C . ALA A 1 91 ? 32.569 -2.096 -44.920 1.00 93.31 91 ALA A C 1
ATOM 733 O O . ALA A 1 91 ? 31.364 -1.870 -45.078 1.00 93.31 91 ALA A O 1
ATOM 734 N N . LYS A 1 92 ? 33.038 -3.341 -44.827 1.00 94.94 92 LYS A N 1
ATOM 735 C CA . LYS A 1 92 ? 32.165 -4.523 -44.816 1.00 94.94 92 LYS A CA 1
ATOM 736 C C . LYS A 1 92 ? 31.594 -4.715 -43.416 1.00 94.94 92 LYS A C 1
ATOM 738 O O . LYS A 1 92 ? 32.345 -4.646 -42.451 1.00 94.94 92 LYS A O 1
ATOM 743 N N . ARG A 1 93 ? 30.287 -4.961 -43.308 1.00 95.12 93 ARG A N 1
ATOM 744 C CA . ARG A 1 93 ? 29.569 -5.158 -42.037 1.00 95.12 93 ARG A CA 1
ATOM 745 C C . ARG A 1 93 ? 29.067 -6.588 -41.944 1.00 95.12 93 ARG A C 1
ATOM 747 O O . ARG A 1 93 ? 28.360 -7.043 -42.840 1.00 95.12 93 ARG A O 1
ATOM 754 N N . CYS A 1 94 ? 29.413 -7.261 -40.857 1.00 94.06 94 CYS A N 1
ATOM 755 C CA . CYS A 1 94 ? 28.982 -8.616 -40.552 1.00 94.06 94 CYS A CA 1
ATOM 756 C C . CYS A 1 94 ? 28.324 -8.590 -39.178 1.00 94.06 94 CYS A C 1
ATOM 758 O O . CYS A 1 94 ? 29.018 -8.625 -38.164 1.00 94.06 94 CYS A O 1
ATOM 760 N N . TYR A 1 95 ? 26.998 -8.495 -39.151 1.00 94.31 95 TYR A N 1
ATOM 761 C CA . TYR A 1 95 ? 26.231 -8.335 -37.922 1.00 94.31 95 TYR A CA 1
ATOM 762 C C . TYR A 1 95 ? 25.220 -9.452 -37.748 1.00 94.31 95 TYR A C 1
ATOM 764 O O . TYR A 1 95 ? 24.609 -9.918 -38.710 1.00 94.31 95 TYR A O 1
ATOM 772 N N . GLN A 1 96 ? 25.008 -9.822 -36.495 1.00 92.00 96 GLN A N 1
ATOM 773 C CA . GLN A 1 96 ? 23.926 -10.682 -36.074 1.00 92.00 96 GLN A CA 1
ATOM 774 C C . GLN A 1 96 ? 23.041 -9.901 -35.110 1.00 92.00 96 GLN A C 1
ATOM 776 O O . GLN A 1 96 ? 23.491 -9.448 -34.059 1.00 92.00 96 GLN A O 1
ATOM 781 N N . VAL A 1 97 ? 21.774 -9.748 -35.487 1.00 90.00 97 VAL A N 1
ATOM 782 C CA . VAL A 1 97 ? 20.749 -9.162 -34.625 1.00 90.00 97 VAL A CA 1
ATOM 783 C C . VAL A 1 97 ? 20.063 -10.292 -33.874 1.00 90.00 97 VAL A C 1
ATOM 785 O O . VAL A 1 97 ? 19.614 -11.272 -34.471 1.00 90.00 97 VAL A O 1
ATOM 788 N N . SER A 1 98 ? 19.988 -10.155 -32.559 1.00 87.62 98 SER A N 1
ATOM 789 C CA . SER A 1 98 ? 19.272 -11.067 -31.679 1.00 87.62 98 SER A CA 1
ATOM 790 C C . SER A 1 98 ? 18.206 -10.309 -30.900 1.00 87.62 98 SER A C 1
ATOM 792 O O . SER A 1 98 ? 18.365 -9.137 -30.552 1.00 87.62 98 SER A O 1
ATOM 794 N N . TYR A 1 99 ? 17.100 -10.999 -30.645 1.00 80.56 99 TYR A N 1
ATOM 795 C CA . TYR A 1 99 ? 15.981 -10.469 -29.886 1.00 80.56 99 TYR A CA 1
ATOM 796 C C . TYR A 1 99 ? 15.918 -11.217 -28.567 1.00 80.56 99 TYR A C 1
ATOM 798 O O . TYR A 1 99 ? 15.658 -12.422 -28.545 1.00 80.56 99 TYR A O 1
ATOM 806 N N . GLN A 1 100 ? 16.133 -10.507 -27.467 1.00 65.00 100 GLN A N 1
ATOM 807 C CA . GLN A 1 100 ? 15.852 -11.050 -26.151 1.00 65.00 100 GLN A CA 1
ATOM 808 C C . GLN A 1 100 ? 14.426 -10.661 -25.784 1.00 65.00 100 GLN A C 1
ATOM 810 O O . GLN A 1 100 ? 14.105 -9.498 -25.532 1.00 65.00 100 GLN A O 1
ATOM 815 N N . THR A 1 101 ? 13.543 -11.656 -25.774 1.00 50.88 101 THR A N 1
ATOM 816 C CA . THR A 1 101 ? 12.261 -11.518 -25.088 1.00 50.88 101 THR A CA 1
ATOM 817 C C . THR A 1 101 ? 12.583 -11.446 -23.605 1.00 50.88 101 THR A C 1
ATOM 819 O O . THR A 1 101 ? 12.889 -12.472 -22.995 1.00 50.88 101 THR A O 1
ATOM 822 N N . GLN A 1 102 ? 12.502 -10.257 -23.006 1.00 46.44 102 GLN A N 1
ATOM 823 C CA . GLN A 1 102 ? 12.182 -10.246 -21.589 1.00 46.44 102 GLN A CA 1
ATOM 824 C C . GLN A 1 102 ? 10.839 -10.961 -21.477 1.00 46.44 102 GLN A C 1
ATOM 826 O O . GLN A 1 102 ? 9.867 -10.598 -22.143 1.00 46.44 102 GLN A O 1
ATOM 831 N N . VAL A 1 103 ? 10.799 -12.036 -20.692 1.00 40.19 103 VAL A N 1
ATOM 832 C CA . VAL A 1 103 ? 9.532 -12.555 -20.195 1.00 40.19 103 VAL A CA 1
ATOM 833 C C . VAL A 1 103 ? 9.009 -11.450 -19.293 1.00 40.19 103 VAL A C 1
ATOM 835 O O . VAL A 1 103 ? 9.334 -11.405 -18.111 1.00 40.19 103 VA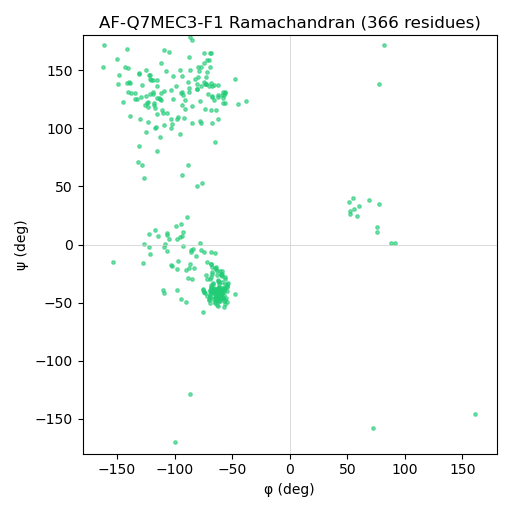L A O 1
ATOM 838 N N . THR A 1 104 ? 8.269 -10.499 -19.858 1.00 42.09 104 THR A N 1
ATOM 839 C CA . THR A 1 104 ? 7.454 -9.625 -19.038 1.00 42.09 104 THR A CA 1
ATOM 840 C C . THR A 1 104 ? 6.526 -10.557 -18.265 1.00 42.09 104 THR A C 1
ATOM 842 O O . THR A 1 104 ? 5.864 -11.411 -18.874 1.00 42.09 104 THR A O 1
ATOM 845 N N . PRO A 1 105 ? 6.482 -10.464 -16.924 1.00 48.50 105 PRO A N 1
ATOM 846 C CA . PRO A 1 105 ? 5.369 -11.031 -16.187 1.00 48.50 105 PRO A CA 1
ATOM 847 C C . PRO A 1 105 ? 4.093 -10.581 -16.896 1.00 48.50 105 PRO A C 1
ATOM 849 O O . PRO A 1 105 ? 4.048 -9.453 -17.398 1.00 48.50 105 PRO A O 1
ATOM 852 N N . ARG A 1 106 ? 3.076 -11.451 -16.969 1.00 53.28 106 ARG A N 1
ATOM 853 C CA . ARG A 1 106 ? 1.730 -11.052 -17.406 1.00 53.28 106 ARG A CA 1
ATOM 854 C C . ARG A 1 106 ? 1.459 -9.657 -16.843 1.00 53.28 106 ARG A C 1
ATOM 856 O O . ARG A 1 106 ? 1.616 -9.499 -15.630 1.00 53.28 106 ARG A O 1
ATOM 863 N N . ALA A 1 107 ? 1.145 -8.683 -17.707 1.00 66.19 107 ALA A N 1
ATOM 864 C CA . ALA A 1 107 ? 0.912 -7.307 -17.278 1.00 66.19 107 ALA A CA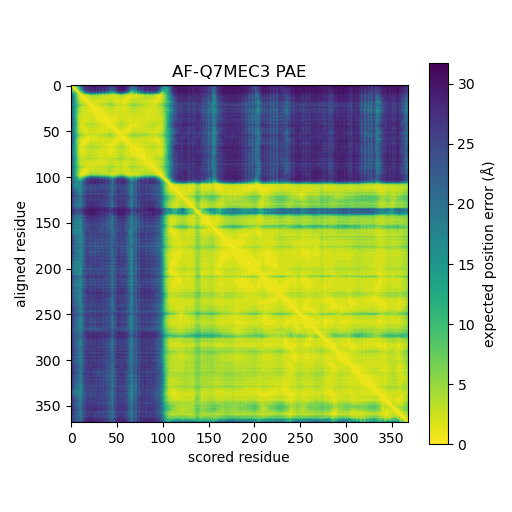 1
ATOM 865 C C . ALA A 1 107 ? 0.026 -7.353 -16.031 1.00 66.19 107 ALA A C 1
ATOM 867 O O . ALA A 1 107 ? -1.020 -8.018 -16.036 1.00 66.19 107 ALA A O 1
ATOM 868 N N . ARG A 1 108 ? 0.528 -6.801 -14.917 1.00 79.31 108 ARG A N 1
ATOM 869 C CA . ARG A 1 108 ? -0.214 -6.835 -13.658 1.00 79.31 108 ARG A CA 1
ATOM 870 C C . ARG A 1 108 ? -1.553 -6.162 -13.923 1.00 79.31 108 ARG A C 1
ATOM 872 O O . ARG A 1 108 ? -1.613 -5.098 -14.531 1.00 79.31 108 ARG A O 1
ATOM 879 N N . ARG A 1 109 ? -2.614 -6.838 -13.507 1.00 94.31 109 ARG A N 1
ATOM 880 C CA . ARG A 1 109 ? -3.984 -6.364 -13.655 1.00 94.31 109 ARG A CA 1
ATOM 881 C C . ARG A 1 109 ? -4.393 -5.756 -12.333 1.00 94.31 109 ARG A C 1
ATOM 883 O O . ARG A 1 109 ? -4.102 -6.361 -11.303 1.00 94.31 109 ARG A O 1
ATOM 890 N N . TYR A 1 110 ? -5.042 -4.607 -12.358 1.00 96.56 110 TYR A N 1
ATOM 891 C CA . TYR A 1 110 ? -5.350 -3.833 -11.166 1.00 96.56 110 TYR A CA 1
ATOM 892 C C . TYR A 1 110 ? -6.851 -3.621 -11.020 1.00 96.56 110 TYR A C 1
ATOM 894 O O . TYR A 1 110 ? -7.554 -3.408 -12.008 1.00 96.56 110 TYR A O 1
ATOM 902 N N . ASP A 1 111 ? -7.327 -3.657 -9.783 1.00 97.94 111 ASP A N 1
ATOM 903 C CA . ASP A 1 111 ? -8.685 -3.252 -9.428 1.00 97.94 111 ASP A CA 1
ATOM 904 C C . ASP A 1 111 ? -8.611 -2.057 -8.486 1.00 97.94 111 ASP A C 1
ATOM 906 O O . ASP A 1 111 ? -8.075 -2.176 -7.390 1.00 97.94 111 ASP A O 1
ATOM 910 N N . ILE A 1 112 ? -9.149 -0.912 -8.894 1.00 97.50 112 ILE A N 1
ATOM 911 C CA . ILE A 1 112 ? -9.369 0.216 -7.993 1.00 97.50 112 ILE A CA 1
ATOM 912 C C . ILE A 1 112 ? -10.617 -0.079 -7.168 1.00 97.50 112 ILE A C 1
ATOM 914 O O . ILE A 1 112 ? -11.681 -0.319 -7.733 1.00 97.50 112 ILE A O 1
ATOM 918 N N . ILE A 1 113 ? -10.497 -0.061 -5.845 1.00 98.25 113 ILE A N 1
ATOM 919 C CA . ILE A 1 113 ? -11.606 -0.286 -4.914 1.00 98.25 113 ILE A CA 1
ATOM 920 C C . ILE A 1 113 ? -11.681 0.921 -3.986 1.00 98.25 113 ILE A C 1
ATOM 922 O O . ILE A 1 113 ? -10.716 1.238 -3.298 1.00 98.25 113 ILE A O 1
ATOM 926 N N . GLY A 1 114 ? -12.815 1.610 -3.959 1.00 97.88 114 GLY A N 1
ATOM 927 C CA . GLY A 1 114 ? -13.021 2.676 -2.989 1.00 97.88 114 GLY A CA 1
ATOM 928 C C . GLY A 1 114 ? -13.474 2.134 -1.640 1.00 97.88 114 GLY A C 1
ATOM 929 O O . GLY A 1 114 ? -14.257 1.188 -1.563 1.00 97.88 114 GLY A O 1
ATOM 930 N N . ALA A 1 115 ? -12.990 2.750 -0.573 1.00 97.50 115 ALA A N 1
ATOM 931 C CA . ALA A 1 115 ? -13.342 2.451 0.806 1.00 97.50 115 ALA A CA 1
ATOM 932 C C . ALA A 1 115 ? -13.662 3.769 1.538 1.00 97.50 115 ALA A C 1
ATOM 934 O O . ALA A 1 115 ? -12.848 4.220 2.346 1.00 97.50 115 ALA A O 1
ATOM 935 N N . PRO A 1 116 ? -14.800 4.429 1.236 1.00 95.81 116 PRO A N 1
ATOM 936 C CA . PRO A 1 116 ? -15.132 5.774 1.717 1.00 95.81 116 PRO A CA 1
ATOM 937 C C . PRO A 1 116 ? -15.581 5.809 3.189 1.00 95.81 116 PRO A C 1
ATOM 939 O O . PRO A 1 116 ? -16.636 6.340 3.530 1.00 95.81 116 PRO A O 1
ATOM 942 N N . PHE A 1 117 ? -14.771 5.242 4.077 1.00 95.75 117 PHE A N 1
ATOM 943 C CA . PHE A 1 117 ? -15.046 5.117 5.502 1.00 95.75 117 PHE A CA 1
ATOM 944 C C . PHE A 1 117 ? -14.265 6.173 6.288 1.00 95.75 117 PHE A C 1
ATOM 946 O O . PHE A 1 117 ? -13.056 6.068 6.433 1.00 95.75 117 PHE A O 1
ATOM 953 N N . ASN A 1 118 ? -14.958 7.224 6.737 1.00 93.69 118 ASN A N 1
ATOM 954 C CA . ASN A 1 118 ? -14.389 8.380 7.449 1.00 93.69 118 ASN A CA 1
ATOM 955 C C . ASN A 1 118 ? -15.129 8.608 8.771 1.00 93.69 118 ASN A C 1
ATOM 957 O O . ASN A 1 118 ? -15.770 9.642 8.973 1.00 93.69 118 ASN A O 1
ATOM 961 N N . GLN A 1 119 ? -15.148 7.587 9.619 1.00 95.00 119 GLN A N 1
ATOM 962 C CA . GLN A 1 119 ? -15.997 7.535 10.814 1.00 95.00 119 GLN A CA 1
ATOM 963 C C . GLN A 1 119 ? -15.191 7.363 12.104 1.00 95.00 119 GLN A C 1
ATOM 965 O O . GLN A 1 119 ? -15.747 7.480 13.195 1.00 95.00 119 GLN A O 1
ATOM 970 N N . LEU A 1 120 ? -13.886 7.109 11.990 1.00 95.31 120 LEU A N 1
ATOM 971 C CA . LEU A 1 120 ? -13.007 6.754 13.102 1.00 95.31 120 LEU A CA 1
ATOM 972 C C . LEU A 1 120 ? -11.820 7.712 13.262 1.00 95.31 120 LEU A C 1
ATOM 974 O O . LEU A 1 120 ? -10.917 7.439 14.056 1.00 95.31 120 LEU A O 1
ATOM 978 N N . GLY A 1 121 ? -11.838 8.818 12.515 1.00 91.38 121 GLY A N 1
ATOM 979 C CA . GLY A 1 121 ? -10.909 9.940 12.599 1.00 91.38 121 GLY A CA 1
ATOM 980 C C . GLY A 1 121 ? -11.275 10.991 13.651 1.00 91.38 121 GLY A C 1
ATOM 981 O O . GLY A 1 121 ? -12.343 10.953 14.262 1.00 91.38 121 GLY A O 1
ATOM 982 N N . CYS A 1 122 ? -10.400 11.987 13.813 1.00 87.38 122 CYS A N 1
ATOM 983 C CA . CYS A 1 122 ? -10.678 13.193 14.603 1.00 87.38 122 CYS A CA 1
ATOM 984 C C . CYS A 1 122 ? -11.754 14.102 13.977 1.00 87.38 122 CYS A C 1
ATOM 986 O O . CYS A 1 122 ? -12.446 14.826 14.694 1.00 87.38 122 CYS A O 1
ATOM 988 N N . TYR A 1 123 ? -11.925 14.031 12.655 1.00 87.88 123 TYR A N 1
ATOM 989 C CA . TYR A 1 123 ? -13.030 14.635 11.918 1.00 87.88 123 TYR A CA 1
ATOM 990 C C . TYR A 1 123 ? -13.754 13.542 11.140 1.00 87.88 123 TYR A C 1
ATOM 992 O O . TYR A 1 123 ? -13.146 12.855 10.322 1.00 87.88 123 TYR A O 1
ATOM 1000 N N . VAL A 1 124 ? -15.054 13.395 11.388 1.00 89.75 124 VAL A N 1
ATOM 1001 C CA . VAL A 1 124 ? -15.896 12.416 10.693 1.00 89.75 124 VAL A CA 1
ATOM 1002 C C . VAL A 1 124 ? -16.715 13.094 9.603 1.00 89.75 124 VAL A C 1
ATOM 1004 O O . VAL A 1 124 ? -17.142 14.242 9.751 1.00 89.75 124 VAL A O 1
ATOM 1007 N N . THR A 1 125 ? -16.943 12.396 8.495 1.00 88.31 125 THR A N 1
ATOM 1008 C CA . THR A 1 125 ? -17.747 12.917 7.387 1.00 88.31 125 THR A CA 1
ATOM 1009 C C . THR A 1 125 ? -18.484 11.807 6.653 1.00 88.31 125 THR A C 1
ATOM 1011 O O . THR A 1 125 ? -17.979 10.700 6.479 1.00 88.31 125 THR A O 1
ATOM 1014 N N . ASN A 1 126 ? -19.685 12.139 6.182 1.00 86.06 126 ASN A N 1
ATOM 1015 C CA . ASN A 1 126 ? -20.472 11.289 5.286 1.00 86.06 126 ASN A CA 1
ATOM 1016 C C . ASN A 1 126 ? -20.217 11.621 3.809 1.00 86.06 126 ASN A C 1
ATOM 1018 O O . ASN A 1 126 ? -20.820 11.012 2.928 1.00 86.06 126 ASN A O 1
ATOM 1022 N N . GLN A 1 127 ? -19.373 12.618 3.522 1.00 87.19 127 GLN A N 1
ATOM 1023 C CA . GLN A 1 127 ? -18.924 12.868 2.157 1.00 87.19 127 GLN A CA 1
ATOM 1024 C C . GLN A 1 127 ? -18.019 11.723 1.710 1.00 87.19 127 GLN A C 1
ATOM 1026 O O . GLN A 1 127 ? -17.180 11.261 2.478 1.00 87.19 127 GLN A O 1
ATOM 1031 N N . ASN A 1 128 ? -18.176 11.294 0.461 1.00 89.19 128 ASN A N 1
ATOM 1032 C CA . ASN A 1 128 ? -17.325 10.283 -0.145 1.00 89.19 128 ASN A CA 1
ATOM 1033 C C . ASN A 1 128 ? -16.054 10.950 -0.712 1.00 89.19 128 ASN A C 1
ATOM 1035 O O . ASN A 1 128 ? -16.139 11.595 -1.762 1.00 89.19 128 ASN A O 1
ATOM 1039 N N . PRO A 1 129 ? -14.878 10.830 -0.062 1.00 83.31 129 PRO A N 1
ATOM 1040 C CA . PRO A 1 129 ? -13.648 11.413 -0.598 1.00 83.31 129 PRO A CA 1
ATOM 1041 C C . PRO A 1 129 ? -13.191 10.706 -1.879 1.00 83.31 129 PRO A C 1
ATOM 1043 O O . PRO A 1 129 ? -12.581 11.333 -2.743 1.00 83.31 129 PRO A O 1
ATOM 1046 N N . VAL A 1 130 ? -13.524 9.424 -2.050 1.00 90.94 130 VAL A N 1
ATOM 1047 C CA . VAL A 1 130 ? -13.139 8.633 -3.226 1.00 90.94 130 VAL A CA 1
ATOM 1048 C C . VAL A 1 130 ? -13.819 9.167 -4.487 1.00 90.94 130 VAL A C 1
ATOM 1050 O O . VAL A 1 130 ? -13.189 9.254 -5.542 1.00 90.94 130 VAL A O 1
ATOM 1053 N N . ASP A 1 131 ? -15.075 9.603 -4.384 1.00 89.25 131 ASP A N 1
ATOM 1054 C CA . ASP A 1 131 ? -15.791 10.199 -5.516 1.00 89.25 131 ASP A CA 1
ATOM 1055 C C . ASP A 1 131 ? -15.116 11.476 -6.026 1.00 89.25 131 ASP A C 1
ATOM 1057 O O . ASP A 1 131 ? -15.076 11.704 -7.237 1.00 89.25 131 ASP A O 1
ATOM 1061 N N . GLN A 1 132 ? -14.509 12.271 -5.139 1.00 83.75 132 GLN A N 1
ATOM 1062 C CA . GLN A 1 132 ? -13.759 13.461 -5.549 1.00 83.75 132 GLN A CA 1
ATOM 1063 C C . GLN A 1 132 ? -12.523 13.083 -6.378 1.00 83.75 132 GLN A C 1
ATOM 1065 O O . GLN A 1 132 ? -12.288 13.692 -7.422 1.00 83.75 132 GLN A O 1
ATOM 1070 N N . PHE A 1 133 ? -11.796 12.025 -5.992 1.00 85.06 133 PHE A N 1
ATOM 1071 C CA . PHE A 1 133 ? -10.689 11.485 -6.795 1.00 85.06 133 PHE A CA 1
ATOM 1072 C C . PHE A 1 133 ? -11.152 10.979 -8.165 1.00 85.06 133 PHE A C 1
ATOM 1074 O O . PHE A 1 133 ? -10.445 11.143 -9.162 1.00 85.06 133 PHE A O 1
ATOM 1081 N N . ARG A 1 134 ? -12.338 10.362 -8.244 1.00 88.69 134 ARG A N 1
ATOM 1082 C CA . ARG A 1 134 ? -12.894 9.867 -9.512 1.00 88.69 134 ARG A CA 1
ATOM 1083 C C . ARG A 1 134 ? -13.302 10.978 -10.462 1.00 88.69 134 ARG A C 1
ATOM 1085 O O . ARG A 1 134 ? -13.054 10.849 -11.660 1.00 88.69 134 ARG A O 1
ATOM 1092 N N . GLN A 1 135 ? -13.946 12.018 -9.939 1.00 76.94 135 GLN A N 1
ATOM 1093 C CA . GLN A 1 135 ? -14.697 12.977 -10.745 1.00 76.94 135 GLN A CA 1
ATOM 1094 C C . GLN A 1 135 ? -13.935 14.262 -11.085 1.00 76.94 135 GLN A C 1
ATOM 1096 O O . GLN A 1 135 ? -14.327 14.920 -12.049 1.00 76.94 135 GLN A O 1
ATOM 1101 N N . LEU A 1 136 ? -12.884 14.643 -10.345 1.00 65.19 136 LEU A N 1
ATOM 1102 C CA . LEU A 1 136 ? -12.410 16.028 -10.395 1.00 65.19 136 LEU A CA 1
ATOM 1103 C C . LEU A 1 136 ? -10.883 16.203 -10.442 1.00 65.19 136 LEU A C 1
ATOM 1105 O O . LEU A 1 136 ? -10.151 15.734 -9.578 1.00 65.19 136 LEU A O 1
ATOM 1109 N N . ASP A 1 137 ? -10.438 17.018 -11.399 1.00 65.69 137 ASP A N 1
ATOM 1110 C CA . ASP A 1 137 ? -9.225 17.833 -11.296 1.00 65.69 137 ASP A CA 1
ATOM 1111 C C . ASP A 1 137 ? -9.545 19.208 -11.900 1.00 65.69 137 ASP A C 1
ATOM 1113 O O . ASP A 1 137 ? -9.749 19.333 -13.107 1.00 65.69 137 ASP A O 1
ATOM 1117 N N . GLU A 1 138 ? -9.619 20.252 -11.070 1.00 66.19 138 GLU A N 1
ATOM 1118 C CA . GLU A 1 138 ? -9.967 21.613 -11.514 1.00 66.19 138 GLU A CA 1
ATOM 1119 C C . GLU A 1 138 ? -8.885 22.273 -12.389 1.00 66.19 138 GLU A C 1
ATOM 1121 O O . GLU A 1 138 ? -9.159 23.254 -13.079 1.00 66.19 138 GLU A O 1
ATOM 1126 N N . LYS A 1 139 ? -7.651 21.754 -12.378 1.00 65.38 139 LYS A N 1
ATOM 1127 C CA . LYS A 1 139 ? -6.508 22.305 -13.120 1.00 65.38 139 LYS A CA 1
ATOM 1128 C C . LYS A 1 139 ? -6.273 21.586 -14.442 1.00 65.38 139 LYS A C 1
ATOM 1130 O O . LYS A 1 139 ? -5.914 22.234 -15.423 1.00 65.38 139 LYS A O 1
ATOM 1135 N N . THR A 1 140 ? -6.428 20.263 -14.468 1.00 65.50 140 THR A N 1
ATOM 1136 C CA . THR A 1 140 ? -6.195 19.443 -15.671 1.00 65.50 140 THR A CA 1
ATOM 1137 C C . THR A 1 140 ? -7.483 19.017 -16.371 1.00 65.50 140 THR A C 1
ATOM 1139 O O . THR A 1 140 ? -7.441 18.659 -17.548 1.00 65.50 140 THR A O 1
ATOM 1142 N N . GLY A 1 141 ? -8.625 19.073 -15.677 1.00 65.69 141 GLY A N 1
ATOM 1143 C CA . GLY A 1 141 ? -9.929 18.643 -16.179 1.00 65.69 141 GLY A CA 1
ATOM 1144 C C . GLY A 1 141 ? -10.129 17.124 -16.221 1.00 65.69 141 GLY A C 1
ATOM 1145 O O . GLY A 1 141 ? -11.086 16.669 -16.847 1.00 65.69 141 GLY A O 1
ATOM 1146 N N . LEU A 1 142 ? -9.239 16.327 -15.615 1.00 76.44 142 LEU A N 1
ATOM 1147 C CA . LEU A 1 142 ? -9.264 14.860 -15.671 1.00 76.44 142 LEU A CA 1
ATOM 1148 C C . LEU A 1 142 ? -9.262 14.244 -14.265 1.00 76.44 142 LEU A C 1
ATOM 1150 O O . LEU A 1 142 ? -8.296 14.402 -13.525 1.00 76.44 142 LEU A O 1
ATOM 1154 N N . GLY A 1 143 ? -10.297 13.476 -13.927 1.00 85.19 143 GLY A N 1
ATOM 1155 C CA . GLY A 1 143 ? -10.339 12.652 -12.719 1.00 85.19 143 GLY A CA 1
ATOM 1156 C C . GLY A 1 143 ? -9.715 11.268 -12.925 1.00 85.19 143 GLY A C 1
ATOM 1157 O O . GLY A 1 143 ? -9.262 10.904 -14.019 1.00 85.19 143 GLY A O 1
ATOM 1158 N N . LEU A 1 144 ? -9.694 10.459 -11.863 1.00 88.62 144 LEU A N 1
ATOM 1159 C CA . LEU A 1 144 ? -9.123 9.110 -11.894 1.00 88.62 144 LEU A CA 1
ATOM 1160 C C . LEU A 1 144 ? -9.757 8.235 -12.982 1.00 88.62 144 LEU A C 1
ATOM 1162 O O . LEU A 1 144 ? -9.041 7.486 -13.637 1.00 88.62 144 LEU A O 1
ATOM 1166 N N . SER A 1 145 ? -11.065 8.356 -13.229 1.00 86.94 145 SER A N 1
ATOM 1167 C CA . SER A 1 145 ? -11.743 7.585 -14.282 1.00 86.94 145 SER A CA 1
ATOM 1168 C C . SER A 1 145 ? -11.156 7.860 -15.672 1.00 86.94 145 SER A C 1
ATOM 1170 O O . SER A 1 145 ? -10.909 6.932 -16.444 1.00 86.94 145 SER A O 1
ATOM 1172 N N . GLN A 1 146 ? -10.870 9.126 -15.988 1.00 88.50 146 GLN A N 1
ATOM 1173 C CA . GLN A 1 146 ? -10.231 9.497 -17.249 1.00 88.50 146 GLN A CA 1
ATOM 1174 C C . GLN A 1 146 ? -8.777 9.030 -17.288 1.00 88.50 146 GLN A C 1
ATOM 1176 O O . GLN A 1 146 ? -8.324 8.539 -18.321 1.00 88.50 146 GLN A O 1
ATOM 1181 N N . TRP A 1 147 ? -8.047 9.131 -16.174 1.00 89.50 147 TRP A N 1
ATOM 1182 C CA . TRP A 1 147 ? -6.683 8.614 -16.105 1.00 89.50 147 TRP A CA 1
ATOM 1183 C C . TRP A 1 147 ? -6.630 7.103 -16.300 1.00 89.50 147 TRP A C 1
ATOM 1185 O O . TRP A 1 147 ? -5.808 6.651 -17.085 1.00 89.50 147 TRP A O 1
ATOM 1195 N N . ILE A 1 148 ? -7.523 6.326 -15.687 1.00 90.50 148 ILE A N 1
ATOM 1196 C CA . ILE A 1 148 ? -7.639 4.880 -15.922 1.00 90.50 148 ILE A CA 1
ATOM 1197 C C . ILE A 1 148 ? -7.825 4.602 -17.416 1.00 90.50 148 ILE A C 1
ATOM 1199 O O . ILE A 1 148 ? -7.064 3.824 -17.987 1.00 90.50 148 ILE A O 1
ATOM 1203 N N . ALA A 1 149 ? -8.764 5.292 -18.072 1.00 87.69 149 ALA A N 1
ATOM 1204 C CA . ALA A 1 149 ? -8.997 5.130 -19.506 1.00 87.69 149 ALA A CA 1
ATOM 1205 C C . ALA A 1 149 ? -7.747 5.467 -20.339 1.00 87.69 149 ALA A C 1
ATOM 1207 O O . ALA A 1 149 ? -7.352 4.687 -21.200 1.00 87.69 149 ALA A O 1
ATOM 1208 N N . ILE A 1 150 ? -7.074 6.584 -20.038 1.00 87.69 150 ILE A N 1
ATOM 1209 C CA . ILE A 1 150 ? -5.829 6.997 -20.704 1.00 87.69 150 ILE A CA 1
ATOM 1210 C C . ILE A 1 150 ? -4.719 5.962 -20.499 1.00 87.69 150 ILE A C 1
ATOM 1212 O O . ILE A 1 150 ? -3.929 5.724 -21.408 1.00 87.69 150 ILE A O 1
ATOM 1216 N N . ARG A 1 151 ? -4.606 5.381 -19.304 1.00 88.88 151 ARG A N 1
ATOM 1217 C CA . ARG A 1 151 ? -3.550 4.423 -18.954 1.00 88.88 151 ARG A CA 1
ATOM 1218 C C . ARG A 1 151 ? -3.799 3.071 -19.612 1.00 88.88 151 ARG A C 1
ATOM 1220 O O . ARG A 1 151 ? -2.862 2.509 -20.168 1.00 88.88 151 ARG A O 1
ATOM 1227 N N . ASN A 1 152 ? -5.043 2.605 -19.623 1.00 86.56 152 ASN A N 1
ATOM 1228 C CA . ASN A 1 152 ? -5.424 1.391 -20.339 1.00 86.56 152 ASN A CA 1
ATOM 1229 C C . ASN A 1 152 ? -5.194 1.546 -21.852 1.00 86.56 152 ASN A C 1
ATOM 1231 O O . ASN A 1 152 ? -4.596 0.671 -22.463 1.00 86.56 152 ASN A O 1
ATOM 1235 N N . ASP A 1 153 ? -5.582 2.683 -22.438 1.00 83.56 153 ASP A N 1
ATOM 1236 C CA . ASP A 1 153 ? -5.416 2.949 -23.874 1.00 83.56 153 ASP A CA 1
ATOM 1237 C C . ASP A 1 153 ? -3.945 3.141 -24.283 1.00 83.56 153 ASP A C 1
ATOM 1239 O O . ASP A 1 153 ? -3.454 2.506 -25.213 1.00 83.56 153 ASP A O 1
ATOM 1243 N N . ARG A 1 154 ? -3.206 4.007 -23.578 1.00 84.69 154 ARG A N 1
ATOM 1244 C CA . ARG A 1 154 ? -1.849 4.398 -23.996 1.00 84.69 154 ARG A CA 1
ATOM 1245 C C . ARG A 1 154 ? -0.760 3.444 -23.537 1.00 84.69 154 ARG A C 1
ATOM 1247 O O . ARG A 1 154 ? 0.297 3.413 -24.164 1.00 84.69 154 ARG A O 1
ATOM 1254 N N . TRP A 1 155 ? -0.951 2.771 -22.404 1.00 80.94 155 TRP A N 1
ATOM 1255 C CA . TRP A 1 155 ? 0.082 1.944 -21.770 1.00 80.94 155 TRP A CA 1
ATOM 1256 C C . TRP A 1 155 ? -0.268 0.454 -21.753 1.00 80.94 155 TRP A C 1
ATOM 1258 O O . TRP A 1 155 ? 0.466 -0.306 -21.127 1.00 80.94 155 TRP A O 1
ATOM 1268 N N . ASP A 1 156 ? -1.352 0.041 -22.425 1.00 80.00 156 ASP A N 1
ATOM 1269 C CA . ASP A 1 156 ? -1.847 -1.347 -22.426 1.00 80.00 156 ASP A CA 1
ATOM 1270 C C . ASP A 1 156 ? -2.004 -1.899 -20.993 1.00 80.00 156 ASP A C 1
ATOM 1272 O O . ASP A 1 156 ? -1.677 -3.044 -20.675 1.00 80.00 156 ASP A O 1
ATOM 1276 N N . ALA A 1 157 ? -2.437 -1.024 -20.080 1.00 85.69 157 ALA A N 1
ATOM 1277 C CA . ALA A 1 157 ? -2.734 -1.401 -18.708 1.00 85.69 157 ALA A CA 1
ATOM 1278 C C . ALA A 1 157 ? -4.094 -2.121 -18.634 1.00 85.69 157 ALA A C 1
ATOM 1280 O O . ALA A 1 157 ? -4.992 -1.878 -19.437 1.00 85.69 157 ALA A O 1
ATOM 1281 N N . ASP A 1 158 ? -4.264 -2.988 -17.635 1.00 92.44 158 ASP A N 1
ATOM 1282 C CA . ASP A 1 158 ? -5.545 -3.632 -17.321 1.00 92.44 158 ASP A CA 1
ATOM 1283 C C . ASP A 1 158 ? -5.993 -3.160 -15.936 1.00 92.44 158 ASP A C 1
ATOM 1285 O O . ASP A 1 158 ? -5.748 -3.827 -14.929 1.00 92.44 158 ASP A O 1
ATOM 1289 N N . ILE A 1 159 ? -6.581 -1.965 -15.882 1.00 95.44 159 ILE A N 1
ATOM 1290 C CA . ILE A 1 159 ? -7.085 -1.336 -14.656 1.00 95.44 159 ILE A CA 1
ATOM 1291 C C . ILE A 1 159 ? -8.612 -1.250 -14.725 1.00 95.44 159 ILE A C 1
ATOM 1293 O O . ILE A 1 159 ? -9.152 -0.650 -15.655 1.00 95.44 159 ILE A O 1
ATOM 1297 N N . ASN A 1 160 ? -9.301 -1.789 -13.717 1.00 95.56 160 ASN A N 1
ATOM 1298 C CA . ASN A 1 160 ? -10.754 -1.689 -13.577 1.00 95.56 160 ASN A CA 1
ATOM 1299 C C . ASN A 1 160 ? -11.119 -0.883 -12.332 1.00 95.56 160 ASN A C 1
ATOM 1301 O O . ASN A 1 160 ? -10.570 -1.133 -11.264 1.00 95.56 160 ASN A O 1
ATOM 1305 N N . ASP A 1 161 ? -12.089 0.024 -12.437 1.00 95.94 161 ASP A N 1
ATOM 1306 C CA . ASP A 1 161 ? -12.742 0.594 -11.255 1.00 95.94 161 ASP A CA 1
ATOM 1307 C C . ASP A 1 161 ? -13.869 -0.339 -10.802 1.00 95.94 161 ASP A C 1
ATOM 1309 O O . ASP A 1 161 ? -14.800 -0.641 -11.551 1.00 95.94 161 ASP A O 1
ATOM 1313 N N . CYS A 1 162 ? -13.745 -0.841 -9.579 1.00 96.75 162 CYS A N 1
ATOM 1314 C CA . CYS A 1 162 ? -14.645 -1.805 -8.965 1.00 96.75 162 CYS A CA 1
ATOM 1315 C C . CYS A 1 162 ? -15.721 -1.149 -8.086 1.00 96.75 162 CYS A C 1
ATOM 1317 O O . CYS A 1 162 ? -16.480 -1.876 -7.429 1.00 96.75 162 CYS A O 1
ATOM 1319 N N . GLY A 1 163 ? -15.798 0.185 -8.083 1.00 95.94 163 GLY A N 1
ATOM 1320 C CA . GLY A 1 163 ? -16.704 0.954 -7.240 1.00 95.94 163 GLY A CA 1
ATOM 1321 C C . GLY A 1 163 ? -16.283 0.939 -5.771 1.00 95.94 163 GLY A C 1
ATOM 1322 O O . GLY A 1 163 ? -15.119 0.693 -5.446 1.00 95.94 163 GLY A O 1
ATOM 1323 N N . ASP A 1 164 ? -17.247 1.200 -4.891 1.00 97.38 164 ASP A N 1
ATOM 1324 C CA . ASP A 1 164 ? -17.009 1.379 -3.458 1.00 97.38 164 ASP A CA 1
ATOM 1325 C C . ASP A 1 164 ? -17.502 0.203 -2.621 1.00 97.38 164 ASP A C 1
ATOM 1327 O O . ASP A 1 164 ? -18.511 -0.436 -2.929 1.00 97.38 164 ASP A O 1
ATOM 1331 N N . VAL A 1 165 ? -16.808 -0.032 -1.512 1.00 97.62 165 VAL A N 1
ATOM 1332 C CA . VAL A 1 165 ? -17.319 -0.776 -0.363 1.00 97.62 165 VAL A CA 1
ATOM 1333 C C . VAL A 1 165 ? -17.863 0.250 0.625 1.00 97.62 165 VAL A C 1
ATOM 1335 O O . VAL A 1 165 ? -17.111 0.849 1.385 1.00 97.62 165 VAL A O 1
ATOM 1338 N N . ALA A 1 166 ? -19.165 0.517 0.567 1.00 94.88 166 ALA A N 1
ATOM 1339 C CA . ALA A 1 166 ? -19.822 1.414 1.514 1.00 94.88 166 ALA A CA 1
ATOM 1340 C C . ALA A 1 166 ? -20.093 0.698 2.846 1.00 94.88 166 ALA A C 1
ATOM 1342 O O . ALA A 1 166 ? -20.351 -0.505 2.852 1.00 94.88 166 ALA A O 1
ATOM 1343 N N . ALA A 1 167 ? -20.086 1.445 3.953 1.00 95.62 167 ALA A N 1
ATOM 1344 C CA . ALA A 1 167 ? -20.494 0.923 5.255 1.00 95.62 167 ALA A CA 1
ATOM 1345 C C . ALA A 1 167 ? -21.942 0.409 5.205 1.00 95.62 167 ALA A C 1
ATOM 1347 O O . ALA A 1 167 ? -22.846 1.126 4.764 1.00 95.62 167 ALA A O 1
ATOM 1348 N N . SER A 1 168 ? -22.159 -0.827 5.654 1.00 97.31 168 SER A N 1
ATOM 1349 C CA . SER A 1 168 ? -23.494 -1.416 5.760 1.00 97.31 168 SER A CA 1
ATOM 1350 C C . SER A 1 168 ? -24.335 -0.750 6.858 1.00 97.31 168 SER A C 1
ATOM 1352 O O . SER A 1 168 ? -23.818 -0.030 7.714 1.00 97.31 168 SER A O 1
ATOM 1354 N N . SER A 1 169 ? -25.653 -0.987 6.849 1.00 97.50 169 SER A N 1
ATOM 1355 C CA . SER A 1 169 ? -26.556 -0.490 7.900 1.00 97.50 169 SER A CA 1
ATOM 1356 C C . SER A 1 169 ? -26.099 -0.917 9.291 1.00 97.50 169 SER A C 1
ATOM 1358 O O . SER A 1 169 ? -26.103 -0.105 10.205 1.00 97.50 169 SER A O 1
ATOM 1360 N N . ASP A 1 170 ? -25.624 -2.153 9.422 1.00 98.19 170 ASP A N 1
ATOM 1361 C CA . ASP A 1 170 ? -25.181 -2.713 10.696 1.00 98.19 170 ASP A CA 1
ATOM 1362 C C . ASP A 1 170 ? -23.929 -1.988 11.211 1.00 98.19 170 ASP A C 1
ATOM 1364 O O . ASP A 1 170 ? -23.841 -1.667 12.396 1.00 98.19 170 ASP A O 1
ATOM 1368 N N . VAL A 1 171 ? -22.986 -1.653 10.319 1.00 97.94 171 VAL A N 1
ATOM 1369 C CA . VAL A 1 171 ? -21.822 -0.817 10.656 1.00 97.94 171 VAL A CA 1
ATOM 1370 C C . VAL A 1 171 ? -22.278 0.559 11.144 1.00 97.94 171 VAL A C 1
ATOM 1372 O O . VAL A 1 171 ? -21.796 1.041 12.169 1.00 97.94 171 VAL A O 1
ATOM 1375 N N . LEU A 1 172 ? -23.221 1.192 10.441 1.00 96.94 172 LEU A N 1
ATOM 1376 C CA . LEU A 1 172 ? -23.740 2.513 10.811 1.00 96.94 172 LEU A CA 1
ATOM 1377 C C . LEU A 1 172 ? -24.490 2.490 12.152 1.00 96.94 172 LEU A C 1
ATOM 1379 O O . LEU A 1 172 ? -24.312 3.400 12.962 1.00 96.94 172 LEU A O 1
ATOM 1383 N N . ASP A 1 173 ? -25.268 1.444 12.424 1.00 98.06 173 ASP A N 1
ATOM 1384 C CA . ASP A 1 173 ? -25.995 1.264 13.685 1.00 98.06 173 ASP A CA 1
ATOM 1385 C C . ASP A 1 173 ? -25.034 1.042 14.867 1.00 98.06 173 ASP A C 1
ATOM 1387 O O . ASP A 1 173 ? -25.237 1.587 15.960 1.00 98.06 173 ASP A O 1
ATOM 1391 N N . MET A 1 174 ? -23.947 0.292 14.649 1.00 98.00 174 MET A N 1
ATOM 1392 C CA . MET A 1 174 ? -22.874 0.129 15.635 1.00 98.00 174 MET A CA 1
ATOM 1393 C C . MET A 1 174 ? -22.174 1.459 15.926 1.00 98.00 174 MET A C 1
ATOM 1395 O O . MET A 1 174 ? -21.985 1.795 17.094 1.00 98.00 174 MET A O 1
ATOM 1399 N N . LEU A 1 175 ? -21.851 2.248 14.894 1.00 96.44 175 LEU A N 1
ATOM 1400 C CA . LEU A 1 175 ? -21.274 3.588 15.061 1.00 96.44 175 LEU A CA 1
ATOM 1401 C C . LEU A 1 175 ? -22.217 4.522 15.830 1.00 96.44 175 LEU A C 1
ATOM 1403 O O . LEU A 1 175 ? -21.775 5.223 16.739 1.00 96.44 175 LEU A O 1
ATOM 1407 N N . ALA A 1 176 ? -23.516 4.499 15.517 1.00 96.31 176 ALA A N 1
ATOM 1408 C CA . ALA A 1 176 ? -24.530 5.291 16.216 1.00 96.31 176 ALA A CA 1
ATOM 1409 C C . ALA A 1 176 ? -24.673 4.899 17.698 1.00 96.31 176 ALA A C 1
ATOM 1411 O O . ALA A 1 176 ? -25.054 5.730 18.524 1.00 96.31 176 ALA A O 1
ATOM 1412 N N . SER A 1 177 ? -24.335 3.653 18.034 1.00 97.00 177 SER A N 1
ATOM 1413 C CA . SER A 1 177 ? -24.326 3.120 19.400 1.00 97.00 177 SER A CA 1
ATOM 1414 C C . SER A 1 177 ? -22.960 3.239 20.095 1.00 97.00 177 SER A C 1
ATOM 1416 O O . SER A 1 177 ? -22.769 2.640 21.150 1.00 97.00 177 SER A O 1
ATOM 1418 N N . ASP A 1 178 ? -22.014 3.984 19.509 1.00 94.88 178 ASP A N 1
ATOM 1419 C CA . ASP A 1 178 ? -20.628 4.160 19.980 1.00 94.88 178 ASP A CA 1
ATOM 1420 C C . ASP A 1 178 ? -19.820 2.850 20.096 1.00 94.88 178 ASP A C 1
ATOM 1422 O O . ASP A 1 178 ? -18.832 2.763 20.819 1.00 94.88 178 ASP A O 1
ATOM 1426 N N . ASN A 1 179 ? -20.213 1.823 19.338 1.00 96.44 179 ASN A N 1
ATOM 1427 C CA . ASN A 1 179 ? -19.564 0.513 19.296 1.00 96.44 179 ASN A CA 1
ATOM 1428 C C . ASN A 1 179 ? -18.534 0.459 18.153 1.00 96.44 179 ASN A C 1
ATOM 1430 O O . ASN A 1 179 ? -18.677 -0.284 17.176 1.00 96.44 179 ASN A O 1
ATOM 1434 N N . LYS A 1 180 ? -17.542 1.353 18.222 1.00 96.81 180 LYS A N 1
ATOM 1435 C CA . LYS A 1 180 ? -16.660 1.696 17.095 1.00 96.81 180 LYS A CA 1
ATOM 1436 C C . LYS A 1 180 ? -15.725 0.563 16.676 1.00 96.81 180 LYS A C 1
ATOM 1438 O O . LYS A 1 180 ? -15.493 0.391 15.484 1.00 96.81 180 LYS A O 1
ATOM 1443 N N . GLU A 1 181 ? -15.210 -0.222 17.614 1.00 97.44 181 GLU A N 1
ATOM 1444 C CA . GLU A 1 181 ? -14.325 -1.354 17.328 1.00 97.44 181 GLU A CA 1
ATOM 1445 C C . GLU A 1 181 ? -15.064 -2.466 16.582 1.00 97.44 181 GLU A C 1
ATOM 1447 O O . GLU A 1 181 ? -14.543 -3.029 15.623 1.00 97.44 181 GLU A O 1
ATOM 1452 N N . GLN A 1 182 ? -16.305 -2.751 16.968 1.00 97.38 182 GLN A N 1
ATOM 1453 C CA . GLN A 1 182 ? -17.156 -3.736 16.309 1.00 97.38 182 GLN A CA 1
ATOM 1454 C C . GLN A 1 182 ? -17.576 -3.241 14.924 1.00 97.38 182 GLN A C 1
ATOM 1456 O O . GLN A 1 182 ? -17.549 -4.022 13.973 1.00 97.38 182 GLN A O 1
ATOM 1461 N N . ALA A 1 183 ? -17.883 -1.946 14.790 1.00 98.12 183 ALA A N 1
ATOM 1462 C CA . ALA A 1 183 ? -18.132 -1.328 13.492 1.00 98.12 183 ALA A CA 1
ATOM 1463 C C . ALA A 1 183 ? -16.908 -1.447 12.567 1.00 98.12 183 ALA A C 1
ATOM 1465 O O . ALA A 1 183 ? -17.047 -1.859 11.414 1.00 98.12 183 ALA A O 1
ATOM 1466 N N . LEU A 1 184 ? -15.705 -1.150 13.080 1.00 98.06 184 LEU A N 1
ATOM 1467 C CA . LEU A 1 184 ? -14.448 -1.296 12.344 1.00 98.06 184 LEU A CA 1
ATOM 1468 C C . LEU A 1 184 ? -14.196 -2.748 11.941 1.00 98.06 184 LEU A C 1
ATOM 1470 O O . LEU A 1 184 ? -13.817 -3.001 10.801 1.00 98.06 184 LEU A O 1
ATOM 1474 N N . ALA A 1 185 ? -14.401 -3.699 12.852 1.00 97.62 185 ALA A N 1
ATOM 1475 C CA . ALA A 1 185 ? -14.200 -5.117 12.580 1.00 97.62 185 ALA A CA 1
ATOM 1476 C C . ALA A 1 185 ? -15.148 -5.618 11.479 1.00 97.62 185 ALA A C 1
ATOM 1478 O O . ALA A 1 185 ? -14.710 -6.303 10.551 1.00 97.62 185 ALA A O 1
ATOM 1479 N N . LEU A 1 186 ? -16.430 -5.235 11.541 1.00 98.00 186 LEU A N 1
ATOM 1480 C CA . LEU A 1 186 ? -17.421 -5.607 10.534 1.00 98.00 186 LEU A CA 1
ATOM 1481 C C . LEU A 1 186 ? -17.088 -4.992 9.169 1.00 98.00 186 LEU A C 1
ATOM 1483 O O . LEU A 1 186 ? -16.973 -5.722 8.184 1.00 98.00 186 LEU A O 1
ATOM 1487 N N . TYR A 1 187 ? -16.838 -3.681 9.119 1.00 98.38 187 TYR A N 1
ATOM 1488 C CA . TYR A 1 187 ? -16.461 -3.003 7.878 1.00 98.38 187 TYR A CA 1
ATOM 1489 C C . TYR A 1 187 ? -15.151 -3.552 7.289 1.00 98.38 187 TYR A C 1
ATOM 1491 O O . TYR A 1 187 ? -15.053 -3.795 6.086 1.00 98.38 187 TYR A O 1
ATOM 1499 N N . SER A 1 188 ? -14.151 -3.823 8.136 1.00 97.81 188 SER A N 1
ATOM 1500 C CA . SER A 1 188 ? -12.883 -4.432 7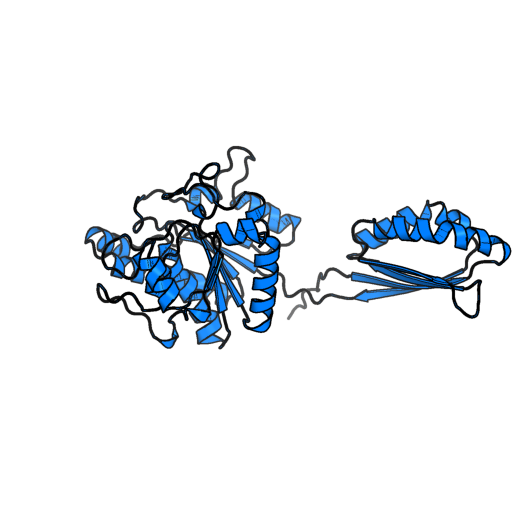.716 1.00 97.81 188 SER A CA 1
ATOM 1501 C C . SER A 1 188 ? -13.100 -5.808 7.096 1.00 97.81 188 SER A C 1
ATOM 1503 O O . SER A 1 188 ? -12.469 -6.111 6.087 1.00 97.81 188 SER A O 1
ATOM 1505 N N . SER A 1 189 ? -14.019 -6.617 7.634 1.00 97.50 189 SER A N 1
ATOM 1506 C CA . SER A 1 189 ? -14.375 -7.918 7.055 1.00 97.50 189 SER A CA 1
ATOM 1507 C C . SER A 1 189 ? -15.039 -7.779 5.680 1.00 97.50 189 SER A C 1
ATOM 1509 O O . SER A 1 189 ? -14.664 -8.479 4.736 1.00 97.50 189 SER A O 1
ATOM 1511 N N . GLU A 1 190 ? -15.985 -6.848 5.529 1.00 98.19 190 GLU A N 1
ATOM 1512 C CA . GLU A 1 190 ? -16.650 -6.561 4.249 1.00 98.19 190 GLU A CA 1
ATOM 1513 C C . GLU A 1 190 ? -15.637 -6.104 3.182 1.00 98.19 190 GLU A C 1
ATOM 1515 O O . GLU A 1 190 ? -15.612 -6.627 2.059 1.00 98.19 190 GLU A O 1
ATOM 1520 N N . LEU A 1 191 ? -14.740 -5.185 3.554 1.00 98.44 191 LEU A N 1
ATOM 1521 C CA . LEU A 1 191 ? -13.658 -4.703 2.698 1.00 98.44 191 LEU A CA 1
ATOM 1522 C C . LEU A 1 191 ? -12.680 -5.831 2.345 1.00 98.44 191 LEU A C 1
ATOM 1524 O O . LEU A 1 191 ? -12.362 -6.032 1.169 1.00 98.44 191 LEU A O 1
ATOM 1528 N N . GLN A 1 192 ? -12.263 -6.627 3.332 1.00 97.50 192 GLN A N 1
ATOM 1529 C CA . GLN A 1 192 ? -11.370 -7.767 3.140 1.00 97.50 192 GLN A CA 1
ATOM 1530 C C . GLN A 1 192 ? -11.931 -8.744 2.100 1.00 97.50 192 GLN A C 1
ATOM 1532 O O . GLN A 1 192 ? -11.221 -9.157 1.181 1.00 97.50 192 GLN A O 1
ATOM 1537 N N . GLN A 1 193 ? -13.220 -9.082 2.191 1.00 97.75 193 GLN A N 1
ATOM 1538 C CA . GLN A 1 193 ? -13.881 -9.974 1.237 1.00 97.75 193 GLN A CA 1
ATOM 1539 C C . GLN A 1 193 ? -13.882 -9.409 -0.189 1.00 97.75 193 GLN A C 1
ATOM 1541 O O . GLN A 1 193 ? -13.720 -10.169 -1.151 1.00 97.75 193 GLN A O 1
ATOM 1546 N N . ARG A 1 194 ? -14.054 -8.090 -0.355 1.00 98.31 194 ARG A N 1
ATOM 1547 C CA . ARG A 1 194 ? -13.984 -7.444 -1.675 1.00 98.31 194 ARG A CA 1
ATOM 1548 C C . ARG A 1 194 ? -12.588 -7.574 -2.280 1.00 98.31 194 ARG A C 1
ATOM 1550 O O . ARG A 1 194 ? -12.484 -7.958 -3.444 1.00 98.31 194 ARG A O 1
ATOM 1557 N N . LEU A 1 195 ? -11.545 -7.305 -1.496 1.00 98.38 195 LEU A N 1
ATOM 1558 C CA . LEU A 1 195 ? -10.149 -7.364 -1.941 1.00 98.38 195 LEU A CA 1
ATOM 1559 C C . LEU A 1 195 ? -9.697 -8.796 -2.248 1.00 98.38 195 LEU A C 1
ATOM 1561 O O . LEU A 1 195 ? -9.041 -9.034 -3.263 1.00 98.38 195 LEU A O 1
ATOM 1565 N N . LEU A 1 196 ? -10.092 -9.768 -1.419 1.00 97.69 196 LEU A N 1
ATOM 1566 C CA . LEU A 1 196 ? -9.784 -11.182 -1.645 1.00 97.69 196 LEU A CA 1
ATOM 1567 C C . LEU A 1 196 ? -10.337 -11.686 -2.983 1.00 97.69 196 LEU A C 1
ATOM 1569 O O . LEU A 1 196 ? -9.651 -12.442 -3.670 1.00 97.69 196 LEU A O 1
ATOM 1573 N N . LYS A 1 197 ? -11.525 -11.231 -3.404 1.00 97.81 197 LYS A N 1
ATOM 1574 C CA . LYS A 1 197 ? -12.078 -11.571 -4.728 1.00 97.81 197 LYS A CA 1
ATOM 1575 C C . LYS A 1 197 ? -11.178 -11.080 -5.867 1.00 97.81 197 LYS A C 1
ATOM 1577 O O . LYS A 1 197 ? -10.953 -11.835 -6.812 1.00 97.81 197 LYS A O 1
ATOM 1582 N N . SER A 1 198 ? -10.635 -9.865 -5.777 1.00 98.00 198 SER A N 1
ATOM 1583 C CA . SER A 1 198 ? -9.687 -9.336 -6.773 1.00 98.00 198 SER A CA 1
ATOM 1584 C C . SER A 1 198 ? -8.397 -10.157 -6.808 1.00 98.00 198 SER A C 1
ATOM 1586 O O . SER A 1 198 ? -7.988 -10.621 -7.877 1.00 98.00 198 SER A O 1
ATOM 1588 N N . TYR A 1 199 ? -7.814 -10.445 -5.640 1.00 96.94 199 TYR A N 1
ATOM 1589 C CA . TYR A 1 199 ? -6.622 -11.288 -5.537 1.00 96.94 199 TYR A CA 1
ATOM 1590 C C . TYR A 1 199 ? -6.831 -12.688 -6.139 1.00 96.94 199 TYR A C 1
ATOM 1592 O O . TYR A 1 199 ? -6.023 -13.140 -6.952 1.00 96.94 199 TYR A O 1
ATOM 1600 N N . GLN A 1 200 ? -7.949 -13.351 -5.826 1.00 95.31 200 GLN A N 1
ATOM 1601 C CA . GLN A 1 200 ? -8.315 -14.672 -6.363 1.00 95.31 200 GLN A CA 1
ATOM 1602 C C . GLN A 1 200 ? -8.501 -14.670 -7.885 1.00 95.31 200 GLN A C 1
ATOM 1604 O O . GLN A 1 200 ? -8.221 -15.663 -8.555 1.00 95.31 200 GLN A O 1
ATOM 1609 N N . GLN A 1 201 ? -8.929 -13.544 -8.457 1.00 95.38 201 GLN A N 1
ATOM 1610 C CA . GLN A 1 201 ? -9.015 -13.356 -9.905 1.00 95.38 201 GLN A CA 1
ATOM 1611 C C . GLN A 1 201 ? -7.653 -13.057 -10.549 1.00 95.38 201 GLN A C 1
ATOM 1613 O O . GLN A 1 201 ? -7.578 -12.875 -11.769 1.00 95.38 201 GLN A O 1
ATOM 1618 N N . GLY A 1 202 ? -6.572 -13.021 -9.764 1.00 94.31 202 GLY A N 1
ATOM 1619 C CA . GLY A 1 202 ? -5.223 -12.676 -10.197 1.00 94.31 202 GLY A CA 1
ATOM 1620 C C . GLY A 1 202 ? -5.102 -11.203 -10.578 1.00 94.31 202 GLY A C 1
ATOM 1621 O O . GLY A 1 202 ? -4.476 -10.901 -11.602 1.00 94.31 202 GLY A O 1
ATOM 1622 N N . ARG A 1 203 ? -5.775 -10.325 -9.823 1.00 95.81 203 ARG A N 1
ATOM 1623 C CA . ARG A 1 203 ? -5.742 -8.864 -9.944 1.00 95.81 203 ARG A CA 1
ATOM 1624 C C . ARG A 1 203 ? -5.251 -8.266 -8.622 1.00 95.81 203 ARG A C 1
ATOM 1626 O O . ARG A 1 203 ? -5.576 -8.771 -7.553 1.00 95.81 203 ARG A O 1
ATOM 1633 N N . VAL A 1 204 ? -4.440 -7.219 -8.695 1.00 96.56 204 VAL A N 1
ATOM 1634 C CA . VAL A 1 204 ? -3.894 -6.513 -7.533 1.00 96.56 204 VAL A CA 1
ATOM 1635 C C . VAL A 1 204 ? -4.851 -5.373 -7.168 1.00 96.56 204 VAL A C 1
ATOM 1637 O O . VAL A 1 204 ? -5.037 -4.471 -7.988 1.00 96.56 204 VAL A O 1
ATOM 1640 N N . PRO A 1 205 ? -5.477 -5.389 -5.983 1.00 97.69 205 PRO A N 1
ATOM 1641 C CA . PRO A 1 205 ? -6.337 -4.301 -5.557 1.00 97.69 205 PRO A CA 1
ATOM 1642 C C . PRO A 1 205 ? -5.510 -3.063 -5.186 1.00 97.69 205 PRO A C 1
ATOM 1644 O O . PRO A 1 205 ? -4.485 -3.162 -4.515 1.00 97.69 205 PRO A O 1
ATOM 1647 N N . ILE A 1 206 ? -5.989 -1.893 -5.594 1.00 97.38 206 ILE A N 1
ATOM 1648 C CA . ILE A 1 206 ? -5.531 -0.574 -5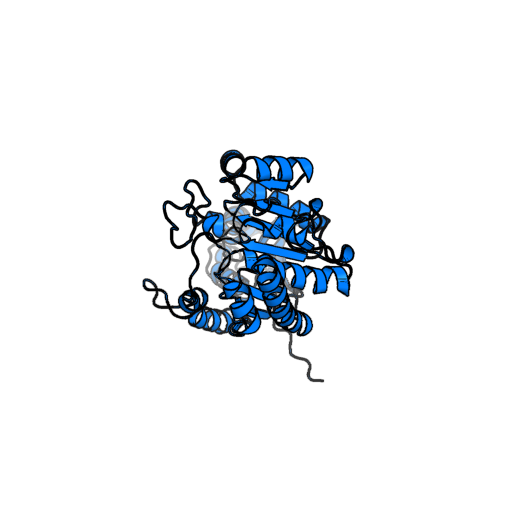.157 1.00 97.38 206 ILE A CA 1
ATOM 1649 C C . ILE A 1 206 ? -6.716 0.051 -4.429 1.00 97.38 206 ILE A C 1
ATOM 1651 O O . ILE A 1 206 ? -7.746 0.330 -5.043 1.00 97.38 206 ILE A O 1
ATOM 1655 N N . THR A 1 207 ? -6.585 0.232 -3.117 1.00 97.94 207 THR A N 1
ATOM 1656 C CA . THR A 1 207 ? -7.678 0.774 -2.303 1.00 97.94 207 THR A CA 1
ATOM 1657 C C . THR A 1 207 ? -7.524 2.281 -2.163 1.00 97.94 207 THR A C 1
ATOM 1659 O O . THR A 1 207 ? -6.440 2.753 -1.835 1.00 97.94 207 THR A O 1
ATOM 1662 N N . ILE A 1 208 ? -8.594 3.032 -2.419 1.00 96.25 208 ILE A N 1
ATOM 1663 C CA . ILE A 1 208 ? -8.638 4.487 -2.230 1.00 96.25 208 ILE A CA 1
ATOM 1664 C C . ILE A 1 208 ? -9.584 4.776 -1.077 1.00 96.25 208 ILE A C 1
ATOM 1666 O O . ILE A 1 208 ? -10.723 4.313 -1.075 1.00 96.25 208 ILE A O 1
ATOM 1670 N N . GLY A 1 209 ? -9.081 5.486 -0.078 1.00 90.62 209 GLY A N 1
ATOM 1671 C CA . GLY A 1 209 ? -9.648 5.447 1.257 1.00 90.62 209 GLY A CA 1
ATOM 1672 C C . GLY A 1 209 ? -10.386 6.683 1.731 1.00 90.62 209 GLY A C 1
ATOM 1673 O O . GLY A 1 209 ? -10.298 7.763 1.148 1.00 90.62 209 GLY A O 1
ATOM 1674 N N . GLY A 1 210 ? -11.092 6.467 2.837 1.00 90.50 210 GLY A N 1
ATOM 1675 C CA . GLY A 1 210 ? -11.375 7.461 3.858 1.00 90.50 210 GLY A CA 1
ATOM 1676 C C . GLY A 1 210 ? -10.255 7.526 4.898 1.00 90.50 210 GLY A C 1
ATOM 1677 O O . GLY A 1 210 ? -9.093 7.653 4.527 1.00 90.50 210 GLY A O 1
ATOM 1678 N N . ASP A 1 211 ? -10.590 7.435 6.184 1.00 95.19 211 ASP A N 1
ATOM 1679 C CA . ASP A 1 211 ? -9.598 7.475 7.259 1.00 95.19 211 ASP A CA 1
ATOM 1680 C C . ASP A 1 211 ? -8.722 6.206 7.288 1.00 95.19 211 ASP A C 1
ATOM 1682 O O . ASP A 1 211 ? -9.087 5.155 6.751 1.00 95.19 211 ASP A O 1
ATOM 1686 N N . HIS A 1 212 ? -7.540 6.290 7.909 1.00 97.25 212 HIS A N 1
ATOM 1687 C CA . HIS A 1 212 ? -6.532 5.226 7.824 1.00 97.25 212 HIS A CA 1
ATOM 1688 C C . HIS A 1 212 ? -6.926 3.922 8.537 1.00 97.25 212 HIS A C 1
ATOM 1690 O O . HIS A 1 212 ? -6.280 2.890 8.344 1.00 97.25 212 HIS A O 1
ATOM 1696 N N . SER A 1 213 ? -8.050 3.899 9.271 1.00 97.62 213 SER A N 1
ATOM 1697 C CA . SER A 1 213 ? -8.575 2.670 9.885 1.00 97.62 213 SER A CA 1
ATOM 1698 C C . SER A 1 213 ? -8.897 1.580 8.861 1.00 97.62 213 SER A C 1
ATOM 1700 O O . SER A 1 213 ? -8.797 0.392 9.176 1.00 97.62 213 SER A O 1
ATOM 1702 N N . ILE A 1 214 ? -9.188 1.951 7.606 1.00 97.94 214 ILE A N 1
ATOM 1703 C CA . ILE A 1 214 ? -9.429 0.986 6.525 1.00 97.94 214 ILE A CA 1
ATOM 1704 C C . ILE A 1 214 ? -8.239 0.048 6.289 1.00 97.94 214 ILE A C 1
ATOM 1706 O O . 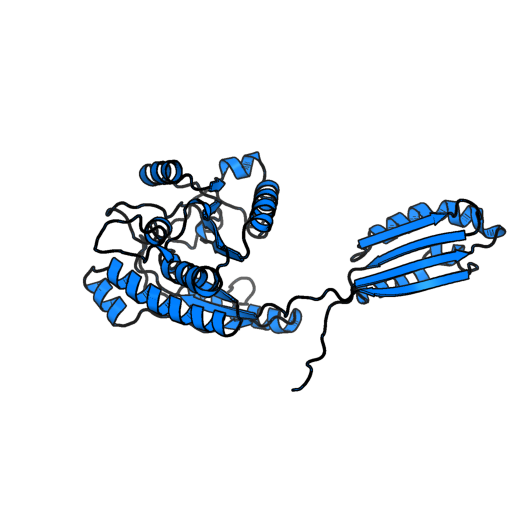ILE A 1 214 ? -8.426 -1.051 5.759 1.00 97.94 214 ILE A O 1
ATOM 1710 N N . ALA A 1 215 ? -7.029 0.457 6.695 1.00 98.19 215 ALA A N 1
ATOM 1711 C CA . ALA A 1 215 ? -5.824 -0.344 6.559 1.00 98.19 215 ALA A CA 1
ATOM 1712 C C . ALA A 1 215 ? -5.922 -1.684 7.298 1.00 98.19 215 ALA A C 1
ATOM 1714 O O . ALA A 1 215 ? -5.298 -2.658 6.879 1.00 98.19 215 ALA A O 1
ATOM 1715 N N . VAL A 1 216 ? -6.747 -1.766 8.348 1.00 98.00 216 VAL A N 1
ATOM 1716 C CA . VAL A 1 216 ? -7.020 -3.028 9.042 1.00 98.00 216 VAL A CA 1
ATOM 1717 C C . VAL A 1 216 ? -7.560 -4.069 8.056 1.00 98.00 216 VAL A C 1
ATOM 1719 O O . VAL A 1 216 ? -6.967 -5.135 7.899 1.00 98.00 216 VAL A O 1
ATOM 1722 N N . GLY A 1 217 ? -8.624 -3.744 7.317 1.00 97.12 217 GLY A N 1
ATOM 1723 C CA . GLY A 1 217 ? -9.215 -4.660 6.338 1.00 97.12 217 GLY A CA 1
ATOM 1724 C C . GLY A 1 217 ? -8.304 -4.943 5.139 1.00 97.12 217 GLY A C 1
ATOM 1725 O O . GLY A 1 217 ? -8.222 -6.082 4.668 1.00 97.12 217 GLY A O 1
ATOM 1726 N N . THR A 1 218 ? -7.583 -3.935 4.640 1.00 98.31 218 THR A N 1
ATOM 1727 C CA . THR A 1 218 ? -6.752 -4.087 3.433 1.00 98.31 218 THR A CA 1
ATOM 1728 C C . THR A 1 218 ? -5.451 -4.854 3.683 1.00 98.31 218 THR A C 1
ATOM 1730 O O . THR A 1 218 ? -5.064 -5.693 2.856 1.00 98.31 218 THR A O 1
ATOM 1733 N N . VAL A 1 219 ? -4.798 -4.645 4.831 1.00 98.12 219 VAL A N 1
ATOM 1734 C CA . VAL A 1 219 ? -3.625 -5.428 5.243 1.00 98.12 219 VAL A CA 1
ATOM 1735 C C . VAL A 1 219 ? -4.051 -6.856 5.570 1.00 98.12 219 VAL A C 1
ATOM 1737 O O . VAL A 1 219 ? -3.437 -7.790 5.054 1.00 98.12 219 VAL A O 1
ATOM 1740 N N . GLN A 1 220 ? -5.153 -7.060 6.304 1.00 96.75 220 GLN A N 1
ATOM 1741 C CA . GLN A 1 220 ? -5.688 -8.404 6.563 1.00 96.75 220 GLN A CA 1
ATOM 1742 C C . GLN A 1 220 ? -6.026 -9.165 5.275 1.00 96.75 220 GLN A C 1
ATOM 1744 O O . GLN A 1 220 ? -5.808 -10.374 5.205 1.00 96.75 220 GLN A O 1
ATOM 1749 N N . ALA A 1 221 ? -6.547 -8.504 4.237 1.00 97.31 221 ALA A N 1
ATOM 1750 C CA . ALA A 1 221 ? -6.800 -9.151 2.944 1.00 97.31 221 ALA A CA 1
ATOM 1751 C C . ALA A 1 221 ? -5.502 -9.634 2.293 1.00 97.31 221 ALA A C 1
ATOM 1753 O O . ALA A 1 221 ? -5.435 -10.744 1.763 1.00 97.31 221 ALA A O 1
ATOM 1754 N N . THR A 1 222 ? -4.469 -8.799 2.363 1.00 97.25 222 THR A N 1
ATOM 1755 C CA . THR A 1 222 ? -3.160 -9.063 1.766 1.00 97.25 222 THR A CA 1
ATOM 1756 C C . THR A 1 222 ? -2.424 -10.181 2.503 1.00 97.25 222 THR A C 1
ATOM 1758 O O . THR A 1 222 ? -1.945 -11.115 1.858 1.00 97.25 222 THR A O 1
ATOM 1761 N N . LEU A 1 223 ? -2.389 -10.138 3.839 1.00 96.06 223 LEU A N 1
ATOM 1762 C CA . LEU A 1 223 ? -1.808 -11.198 4.665 1.00 96.06 223 LEU A CA 1
ATOM 1763 C C . LEU A 1 223 ? -2.574 -12.510 4.486 1.00 96.06 223 LEU A C 1
ATOM 1765 O O . LEU A 1 223 ? -1.963 -13.539 4.226 1.00 96.06 223 LEU A O 1
ATOM 1769 N N . ASN A 1 224 ? -3.907 -12.491 4.499 1.00 95.31 224 ASN A N 1
ATOM 1770 C CA . ASN A 1 224 ? -4.686 -13.707 4.267 1.00 95.31 224 ASN A CA 1
ATOM 1771 C C . ASN A 1 224 ? -4.355 -14.339 2.899 1.00 95.31 224 ASN A C 1
ATOM 1773 O O . ASN A 1 224 ? -4.089 -15.536 2.808 1.00 95.31 224 ASN A O 1
ATOM 1777 N N . PHE A 1 225 ? -4.297 -13.541 1.830 1.00 96.62 225 PHE A N 1
ATOM 1778 C CA . PHE A 1 225 ? -4.039 -14.070 0.492 1.00 96.62 225 PHE A CA 1
ATOM 1779 C C . PHE A 1 225 ? -2.599 -14.553 0.265 1.00 96.62 225 PHE A C 1
ATOM 1781 O O . PHE A 1 225 ? -2.398 -15.603 -0.345 1.00 96.62 225 PHE A O 1
ATOM 1788 N N . TYR A 1 226 ? -1.594 -13.790 0.699 1.00 95.81 226 TYR A N 1
ATOM 1789 C CA . TYR A 1 226 ? -0.191 -14.127 0.439 1.00 95.81 226 TYR A CA 1
ATOM 1790 C C . TYR A 1 226 ? 0.442 -14.914 1.583 1.00 95.81 226 TYR A C 1
ATOM 1792 O O . TYR A 1 226 ? 1.081 -15.932 1.332 1.00 95.81 226 TYR A O 1
ATOM 1800 N N . HIS A 1 227 ? 0.251 -14.482 2.825 1.00 91.38 227 HIS A N 1
ATOM 1801 C CA . HIS A 1 227 ? 0.848 -15.137 3.981 1.00 91.38 227 HIS A CA 1
ATOM 1802 C C . HIS A 1 227 ? 0.121 -16.439 4.323 1.00 91.38 227 HIS A C 1
ATOM 1804 O O . HIS A 1 227 ? 0.715 -17.510 4.246 1.00 91.38 227 HIS A O 1
ATOM 1810 N N . ASN A 1 228 ? -1.183 -16.378 4.599 1.00 91.06 228 ASN A N 1
ATOM 1811 C CA . ASN A 1 228 ? -1.907 -17.540 5.126 1.00 91.06 228 ASN A CA 1
ATOM 1812 C C . ASN A 1 228 ? -2.193 -18.599 4.051 1.00 91.06 228 ASN A C 1
ATOM 1814 O O . ASN A 1 228 ? -2.129 -19.792 4.330 1.00 91.06 228 ASN A O 1
ATOM 1818 N N . GLN A 1 229 ? -2.536 -18.183 2.826 1.00 93.12 229 GLN A N 1
ATOM 1819 C CA . GLN A 1 229 ? -2.910 -19.114 1.749 1.00 93.12 229 GLN A CA 1
ATOM 1820 C C . GLN A 1 229 ? -1.730 -19.575 0.882 1.00 93.12 229 GLN A C 1
ATOM 1822 O O . GLN A 1 229 ? -1.854 -20.593 0.202 1.00 93.12 229 GLN A O 1
ATOM 1827 N N . GLN A 1 230 ? -0.620 -18.828 0.846 1.00 94.75 230 GLN A N 1
ATOM 1828 C CA . GLN A 1 230 ? 0.519 -19.116 -0.042 1.00 94.75 230 GLN A CA 1
ATOM 1829 C C . GLN A 1 230 ? 1.864 -19.221 0.685 1.00 94.75 230 GLN A C 1
ATOM 1831 O O . GLN A 1 230 ? 2.868 -19.440 0.010 1.00 94.75 230 GLN A O 1
ATOM 1836 N N . GLU A 1 231 ? 1.897 -19.062 2.012 1.00 94.56 231 GLU A N 1
ATOM 1837 C CA . GLU A 1 231 ? 3.118 -19.109 2.834 1.00 94.56 231 GLU A CA 1
ATOM 1838 C C . GLU A 1 231 ? 4.197 -18.109 2.382 1.00 94.56 231 GLU A C 1
ATOM 1840 O O . GLU A 1 231 ? 5.396 -18.342 2.530 1.00 94.56 231 GLU A O 1
ATOM 1845 N N . LYS A 1 232 ? 3.774 -16.973 1.817 1.00 95.69 232 LYS A N 1
ATOM 1846 C CA . LYS A 1 232 ? 4.670 -15.916 1.346 1.00 95.69 232 LYS A CA 1
ATOM 1847 C C . LYS A 1 232 ? 4.872 -14.831 2.387 1.00 95.69 232 LYS A C 1
ATOM 1849 O O . LYS A 1 232 ? 3.981 -14.503 3.174 1.00 95.69 232 LYS A O 1
ATOM 1854 N N . ARG A 1 233 ? 6.045 -14.212 2.357 1.00 96.06 233 ARG A N 1
ATOM 1855 C CA . ARG A 1 233 ? 6.381 -13.083 3.221 1.00 96.06 233 ARG A CA 1
ATOM 1856 C C . ARG A 1 233 ? 5.943 -11.770 2.586 1.00 96.06 233 ARG A C 1
ATOM 1858 O O . ARG A 1 233 ? 6.250 -11.501 1.424 1.00 96.06 233 ARG A O 1
ATOM 1865 N N . VAL A 1 234 ? 5.252 -10.945 3.369 1.00 97.38 234 VAL A N 1
ATOM 1866 C CA . VAL A 1 234 ? 4.765 -9.624 2.955 1.00 97.38 234 VAL A CA 1
ATOM 1867 C C . VAL A 1 234 ? 5.414 -8.564 3.835 1.00 97.38 234 VAL A C 1
ATOM 1869 O O . VAL A 1 234 ? 5.252 -8.612 5.048 1.00 97.38 234 VAL A O 1
ATOM 1872 N N . ALA A 1 235 ? 6.122 -7.613 3.232 1.00 98.31 235 ALA A N 1
ATOM 1873 C CA . ALA A 1 235 ? 6.570 -6.409 3.924 1.00 98.31 235 ALA A CA 1
ATOM 1874 C C . ALA A 1 235 ? 5.486 -5.332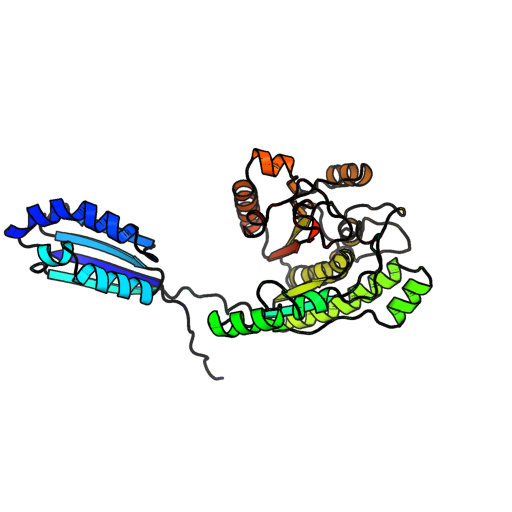 3.838 1.00 98.31 235 ALA A C 1
ATOM 1876 O O . ALA A 1 235 ? 4.938 -5.092 2.761 1.00 98.31 235 ALA A O 1
ATOM 1877 N N . VAL A 1 236 ? 5.197 -4.665 4.950 1.00 98.50 236 VAL A N 1
ATOM 1878 C CA . VAL A 1 236 ? 4.271 -3.534 5.024 1.00 98.50 236 VAL A CA 1
ATOM 1879 C C . VAL A 1 236 ? 5.086 -2.249 5.106 1.00 98.50 236 VAL A C 1
ATOM 1881 O O . VAL A 1 236 ? 5.706 -1.955 6.125 1.00 98.50 236 VAL A O 1
ATOM 1884 N N . ILE A 1 237 ? 5.085 -1.480 4.020 1.00 98.56 237 ILE A N 1
ATOM 1885 C CA . ILE A 1 237 ? 5.637 -0.126 3.999 1.00 98.56 237 ILE A CA 1
ATOM 1886 C C . ILE A 1 237 ? 4.508 0.841 4.343 1.00 98.56 237 ILE A C 1
ATOM 1888 O O . ILE A 1 237 ? 3.470 0.842 3.680 1.00 98.56 237 ILE A O 1
ATOM 1892 N N . TRP A 1 238 ? 4.722 1.656 5.368 1.00 98.56 238 TRP A N 1
ATOM 1893 C CA . TRP A 1 238 ? 3.762 2.627 5.875 1.00 98.56 238 TRP A CA 1
ATOM 1894 C C . TRP A 1 238 ? 4.321 4.037 5.685 1.00 98.56 238 TRP A C 1
ATOM 1896 O O . TRP A 1 238 ? 5.222 4.456 6.409 1.00 98.56 238 TRP A O 1
ATOM 1906 N N . VAL A 1 239 ? 3.850 4.741 4.659 1.00 98.06 239 VAL A N 1
ATOM 1907 C CA . VAL A 1 239 ? 4.292 6.102 4.337 1.00 98.06 239 VAL A CA 1
ATOM 1908 C C . VAL A 1 239 ? 3.289 7.084 4.920 1.00 98.06 239 VAL A C 1
ATOM 1910 O O . VAL A 1 239 ? 2.168 7.160 4.426 1.00 98.06 239 VAL A O 1
ATOM 1913 N N . ASP A 1 240 ? 3.685 7.789 5.976 1.00 97.75 240 ASP A N 1
ATOM 1914 C CA . ASP A 1 240 ? 2.766 8.510 6.865 1.00 97.75 240 ASP A CA 1
ATOM 1915 C C . ASP A 1 240 ? 3.519 9.559 7.704 1.00 97.75 240 ASP A C 1
ATOM 1917 O O . ASP A 1 240 ? 4.718 9.410 7.965 1.00 97.75 240 ASP A O 1
ATOM 1921 N N . ALA A 1 241 ? 2.840 10.632 8.119 1.00 97.12 241 ALA A N 1
ATOM 1922 C CA . ALA A 1 241 ? 3.349 11.543 9.144 1.00 97.12 241 ALA A CA 1
ATOM 1923 C C . ALA A 1 241 ? 3.336 10.925 10.552 1.00 97.12 241 ALA A C 1
ATOM 1925 O O . ALA A 1 241 ? 4.186 11.278 11.381 1.00 97.12 241 ALA A O 1
ATOM 1926 N N . HIS A 1 242 ? 2.395 10.019 10.795 1.00 97.31 242 HIS A N 1
ATOM 1927 C CA . HIS A 1 242 ? 2.092 9.357 12.053 1.00 97.31 242 HIS A CA 1
ATOM 1928 C C . HIS A 1 242 ? 2.608 7.912 12.047 1.00 97.31 242 HIS A C 1
ATOM 1930 O O . HIS A 1 242 ? 3.004 7.366 11.018 1.00 97.31 242 HIS A O 1
ATOM 1936 N N . ALA A 1 243 ? 2.664 7.285 13.223 1.00 96.94 243 ALA A N 1
ATOM 1937 C CA . ALA A 1 243 ? 3.045 5.875 13.330 1.00 96.94 243 ALA A CA 1
ATOM 1938 C C . ALA A 1 243 ? 1.855 4.922 13.420 1.00 96.94 243 ALA A C 1
ATOM 1940 O O . ALA A 1 243 ? 2.062 3.718 13.296 1.00 96.94 243 ALA A O 1
ATOM 1941 N N . ASP A 1 244 ? 0.648 5.425 13.687 1.00 97.50 244 ASP A N 1
ATOM 1942 C CA . ASP A 1 244 ? -0.590 4.641 13.703 1.00 97.50 244 ASP A CA 1
ATOM 1943 C C . ASP A 1 244 ? -0.551 3.387 14.587 1.00 97.50 244 ASP A C 1
ATOM 1945 O O . ASP A 1 244 ? -1.232 2.380 14.360 1.00 97.50 244 ASP A O 1
ATOM 1949 N N . CYS A 1 245 ? 0.267 3.449 15.636 1.00 97.94 245 CYS A N 1
ATOM 1950 C CA . CYS A 1 245 ? 0.614 2.314 16.481 1.00 97.94 245 CYS A CA 1
ATOM 1951 C C . CYS A 1 245 ? 0.152 2.498 17.930 1.00 97.94 245 CYS A C 1
ATOM 1953 O O . CYS A 1 245 ? 0.539 1.733 18.812 1.00 97.94 245 CYS A O 1
ATOM 1955 N N . ASN A 1 246 ? -0.695 3.496 18.200 1.00 97.25 246 ASN A N 1
ATOM 1956 C CA . ASN A 1 246 ? -1.203 3.744 19.541 1.00 97.25 246 ASN A CA 1
ATOM 1957 C C . ASN A 1 246 ? -2.103 2.585 20.012 1.00 97.25 246 ASN A C 1
ATOM 1959 O O . ASN A 1 246 ? -3.117 2.277 19.389 1.00 97.25 246 ASN A O 1
ATOM 1963 N N . ASN A 1 247 ? -1.776 1.984 21.158 1.00 96.69 247 ASN A N 1
ATOM 1964 C CA . ASN A 1 247 ? -2.544 0.873 21.726 1.00 96.69 247 ASN A CA 1
ATOM 1965 C C . ASN A 1 247 ? -3.432 1.239 22.929 1.00 96.69 247 ASN A C 1
ATOM 1967 O O . ASN A 1 247 ? -4.037 0.360 23.540 1.00 96.69 247 ASN A O 1
ATOM 1971 N N . GLN A 1 248 ? -3.510 2.517 23.294 1.00 96.56 248 GLN A N 1
ATOM 1972 C CA . GLN A 1 248 ? -4.299 2.979 24.432 1.00 96.56 248 GLN A CA 1
ATOM 1973 C C . GLN A 1 248 ? -5.779 3.079 24.063 1.00 96.56 248 GLN A C 1
ATOM 1975 O O . GLN A 1 248 ? -6.121 3.355 22.917 1.00 96.56 248 GLN A O 1
ATOM 1980 N N . LEU A 1 249 ? -6.677 2.931 25.038 1.00 93.94 249 LEU A N 1
ATOM 1981 C CA . LEU A 1 249 ? -8.110 3.165 24.818 1.00 93.94 249 LEU A CA 1
ATOM 1982 C C . LEU A 1 249 ? -8.410 4.618 24.407 1.00 93.94 249 LEU A C 1
ATOM 1984 O O . LEU A 1 249 ? -9.295 4.863 23.598 1.00 93.94 249 LEU A O 1
ATOM 1988 N N . ALA A 1 250 ? -7.675 5.583 24.966 1.00 89.88 250 ALA A N 1
ATOM 1989 C CA . ALA A 1 250 ? -7.801 6.987 24.591 1.00 89.88 250 ALA A CA 1
ATOM 1990 C C . ALA A 1 250 ? -7.265 7.235 23.169 1.00 89.88 250 ALA A C 1
ATOM 1992 O O . ALA A 1 250 ? -6.333 6.562 22.738 1.00 89.88 250 ALA A O 1
ATOM 1993 N N . SER A 1 251 ? -7.800 8.263 22.500 1.00 90.62 251 SER A N 1
ATOM 1994 C CA . SER A 1 251 ? -7.587 8.613 21.082 1.00 90.62 251 SER A CA 1
ATOM 1995 C C . SER A 1 251 ? -8.443 7.822 20.081 1.00 90.62 251 SER A C 1
ATOM 1997 O O . SER A 1 251 ? -9.199 6.925 20.443 1.00 90.62 251 SER A O 1
ATOM 1999 N N . HIS A 1 252 ? -8.388 8.234 18.817 1.00 95.00 252 HIS A N 1
ATOM 2000 C CA . HIS A 1 252 ? -9.247 7.750 17.741 1.00 95.00 252 HIS A CA 1
ATOM 2001 C C . HIS A 1 252 ? -8.667 6.487 17.080 1.00 95.00 252 HIS A C 1
ATOM 2003 O O . HIS A 1 252 ? -7.449 6.324 17.029 1.00 95.00 252 HIS A O 1
ATOM 2009 N N . LEU A 1 253 ? -9.525 5.601 16.559 1.00 97.06 253 LEU A N 1
ATOM 2010 C CA . LEU A 1 253 ? -9.114 4.301 16.000 1.00 97.06 253 LEU A CA 1
ATOM 2011 C C . LEU A 1 253 ? -8.289 4.417 14.709 1.00 97.06 253 LEU A C 1
ATOM 2013 O O . LEU A 1 253 ? -7.507 3.511 14.438 1.00 97.06 253 LEU A O 1
ATOM 2017 N N . HIS A 1 254 ? -8.401 5.514 13.945 1.00 95.94 254 HIS A N 1
ATOM 2018 C CA . HIS A 1 254 ? -7.563 5.717 12.753 1.00 95.94 254 HIS A CA 1
ATOM 2019 C C . HIS A 1 254 ? -6.063 5.830 13.062 1.00 95.94 254 HIS A C 1
ATOM 2021 O O . HIS A 1 254 ? -5.286 5.503 12.189 1.00 95.94 254 HIS A O 1
ATOM 2027 N N . GLY A 1 255 ? -5.666 6.203 14.290 1.00 96.75 255 GLY A N 1
ATOM 2028 C CA . GLY A 1 255 ? -4.259 6.245 14.731 1.00 96.75 255 GLY A CA 1
ATOM 2029 C C . GLY A 1 255 ? -3.793 4.971 15.450 1.00 96.75 255 GLY A C 1
ATOM 2030 O O . GLY A 1 255 ? -2.847 4.992 16.239 1.00 96.75 255 GLY A O 1
ATOM 2031 N N . LYS A 1 256 ? -4.535 3.873 15.285 1.00 97.94 256 LYS A N 1
ATOM 2032 C CA . LYS A 1 256 ? -4.284 2.556 15.886 1.00 97.94 256 LYS A CA 1
ATOM 2033 C C . LYS A 1 256 ? -4.130 1.377 14.902 1.00 97.94 256 LYS A C 1
ATOM 2035 O O . LYS A 1 256 ? -3.900 0.279 15.418 1.00 97.94 256 LYS A O 1
ATOM 2040 N N . PRO A 1 257 ? -4.263 1.495 13.555 1.00 98.19 257 PRO A N 1
ATOM 2041 C CA . PRO A 1 257 ? -4.229 0.348 12.648 1.00 98.19 257 PRO A CA 1
ATOM 2042 C C . PRO A 1 257 ? -3.085 -0.632 12.888 1.00 98.19 257 PRO A C 1
ATOM 2044 O O . PRO A 1 257 ? -3.324 -1.836 12.891 1.00 98.19 257 PRO A O 1
ATOM 2047 N N . ILE A 1 258 ? -1.865 -0.149 13.135 1.00 98.25 258 ILE A N 1
ATOM 2048 C CA . ILE A 1 258 ? -0.696 -1.009 13.334 1.00 98.25 258 ILE A CA 1
ATOM 2049 C C . ILE A 1 258 ? -0.842 -1.823 14.625 1.00 98.25 258 ILE A C 1
ATOM 2051 O O . ILE A 1 258 ? -0.680 -3.041 14.595 1.00 98.25 258 ILE A O 1
ATOM 2055 N N . ALA A 1 259 ? -1.233 -1.194 15.738 1.00 98.00 259 ALA A N 1
ATOM 2056 C CA . ALA A 1 259 ? -1.465 -1.903 17.001 1.00 98.00 259 ALA A CA 1
ATOM 2057 C C . ALA A 1 259 ? -2.633 -2.897 16.902 1.00 98.00 259 ALA A C 1
ATOM 2059 O O . ALA A 1 259 ? -2.551 -4.012 17.423 1.00 98.00 259 ALA A O 1
ATOM 2060 N N . LEU A 1 260 ? -3.706 -2.513 16.202 1.00 98.06 260 LEU A N 1
ATOM 2061 C CA . LEU A 1 260 ? -4.853 -3.379 15.933 1.00 98.06 260 LEU A CA 1
ATOM 2062 C C . LEU A 1 260 ? -4.421 -4.617 15.136 1.00 98.06 260 LEU A C 1
ATOM 2064 O O . LEU A 1 260 ? -4.759 -5.727 15.540 1.00 98.06 260 LEU A O 1
ATOM 2068 N N . LEU A 1 261 ? -3.649 -4.431 14.057 1.00 98.00 261 LEU A N 1
ATOM 2069 C CA . LEU A 1 261 ? -3.132 -5.482 13.168 1.00 98.00 261 LEU A CA 1
ATOM 2070 C C . LEU A 1 261 ? -2.111 -6.407 13.841 1.00 98.00 261 LEU A C 1
ATOM 2072 O O . LEU A 1 261 ? -2.070 -7.595 13.527 1.00 98.00 261 LEU A O 1
ATOM 2076 N N . MET A 1 262 ? -1.310 -5.884 14.771 1.00 97.06 262 MET A N 1
ATOM 2077 C CA . MET A 1 262 ? -0.359 -6.660 15.579 1.00 97.06 262 MET A CA 1
ATOM 2078 C C . MET A 1 262 ? -1.033 -7.450 16.708 1.00 97.06 262 MET A C 1
ATOM 2080 O O . MET A 1 262 ? -0.368 -8.226 17.387 1.00 97.06 262 MET A O 1
ATOM 2084 N N . ASN A 1 263 ? -2.349 -7.281 16.902 1.00 96.00 263 ASN A N 1
ATOM 2085 C CA . ASN A 1 263 ? -3.094 -7.827 18.038 1.00 96.00 263 ASN A CA 1
ATOM 2086 C C . ASN A 1 263 ? -2.580 -7.314 19.403 1.00 96.00 263 ASN A C 1
ATOM 2088 O O . ASN A 1 263 ? -2.638 -8.016 20.410 1.00 96.00 263 ASN A O 1
ATOM 2092 N N . GLU A 1 264 ? -2.095 -6.070 19.434 1.00 96.56 264 GLU A N 1
ATOM 2093 C CA . GLU A 1 264 ? -1.493 -5.407 20.601 1.00 96.56 264 GLU A CA 1
ATOM 2094 C C . GLU A 1 264 ? -2.408 -4.326 21.215 1.00 96.56 264 GLU A C 1
ATOM 2096 O O . GLU A 1 264 ? -1.991 -3.564 22.089 1.00 96.56 264 GLU A O 1
ATOM 2101 N N . TYR A 1 265 ? -3.669 -4.252 20.772 1.00 97.06 265 TYR A N 1
ATOM 2102 C CA . TYR A 1 265 ? -4.717 -3.376 21.305 1.00 97.06 265 TYR A CA 1
ATOM 2103 C C . TYR A 1 265 ? -5.691 -4.181 22.195 1.00 97.06 265 TYR A C 1
ATOM 2105 O O . TYR A 1 265 ? -6.576 -4.859 21.673 1.00 97.06 265 TYR A O 1
ATOM 2113 N N . PRO A 1 266 ? -5.565 -4.141 23.538 1.00 95.81 266 PRO A N 1
ATOM 2114 C CA . PRO A 1 266 ? -6.259 -5.066 24.444 1.00 95.81 266 PRO A CA 1
ATOM 2115 C C . PRO A 1 266 ? -7.650 -4.578 24.893 1.00 95.81 266 PRO A C 1
ATOM 2117 O O . PRO A 1 266 ? -8.126 -4.951 25.969 1.00 95.81 266 PRO A O 1
ATOM 2120 N N . HIS A 1 267 ? -8.297 -3.698 24.128 1.00 96.69 267 HIS A N 1
ATOM 2121 C CA . HIS A 1 267 ? -9.523 -3.018 24.547 1.00 96.69 267 HIS A CA 1
ATOM 2122 C C . HIS A 1 267 ? -10.747 -3.453 23.740 1.00 96.69 267 HIS A C 1
ATOM 2124 O O . HIS A 1 267 ? -10.639 -3.942 22.619 1.00 96.69 267 HIS A O 1
ATOM 2130 N N . ASN A 1 268 ? -11.928 -3.279 24.345 1.00 94.75 268 ASN A N 1
ATOM 2131 C CA . ASN A 1 268 ? -13.243 -3.427 23.708 1.00 94.75 268 ASN A CA 1
ATOM 2132 C C . ASN A 1 268 ? -13.467 -4.757 22.960 1.00 94.75 268 ASN A C 1
ATOM 2134 O O . ASN A 1 268 ? -14.299 -4.848 22.062 1.00 94.75 268 ASN A O 1
ATOM 2138 N N . GLY A 1 269 ? -12.759 -5.814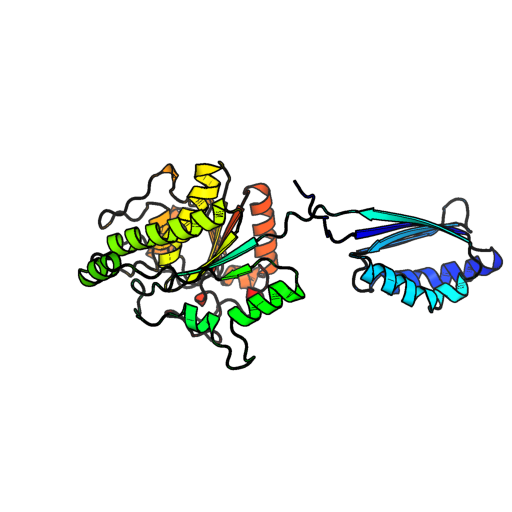 23.375 1.00 92.88 269 GLY A N 1
ATOM 2139 C CA . GLY A 1 269 ? -12.876 -7.152 22.795 1.00 92.88 269 GLY A CA 1
ATOM 2140 C C . GLY A 1 269 ? -12.201 -7.316 21.433 1.00 92.88 269 GLY A C 1
ATOM 2141 O O . GLY A 1 269 ? -12.475 -8.308 20.761 1.00 92.88 269 GLY A O 1
ATOM 2142 N N . TRP A 1 270 ? -11.335 -6.383 21.023 1.00 95.75 270 TRP A N 1
ATOM 2143 C CA . TRP A 1 270 ? -10.572 -6.510 19.784 1.00 95.75 270 TRP A CA 1
ATOM 2144 C C . TRP A 1 270 ? -9.652 -7.730 19.822 1.00 95.75 270 TRP A C 1
ATOM 2146 O O . TRP A 1 270 ? -8.894 -7.912 20.777 1.00 95.75 270 TRP A O 1
ATOM 2156 N N . GLN A 1 271 ? -9.723 -8.564 18.784 1.00 92.31 271 GLN A N 1
ATOM 2157 C CA . GLN A 1 271 ? -8.886 -9.749 18.630 1.00 92.31 271 GLN A CA 1
ATOM 2158 C C . GLN A 1 271 ? -8.641 -10.039 17.150 1.00 92.31 271 GLN A C 1
ATOM 2160 O O . GLN A 1 271 ? -9.563 -9.993 16.335 1.00 92.31 271 GLN A O 1
ATOM 2165 N N . ILE A 1 272 ? -7.404 -10.402 16.823 1.00 89.62 272 ILE A N 1
ATOM 2166 C CA . ILE A 1 272 ? -7.017 -10.985 15.538 1.00 89.62 272 ILE A CA 1
ATOM 2167 C C . ILE A 1 272 ? -6.449 -12.379 15.805 1.00 89.62 272 ILE A C 1
ATOM 2169 O O . ILE A 1 272 ? -5.745 -12.603 16.791 1.00 89.62 272 ILE A O 1
ATOM 2173 N N . GLU A 1 273 ? -6.755 -13.335 14.927 1.00 85.25 273 GLU A N 1
ATOM 2174 C CA . GLU A 1 273 ? -6.132 -14.657 14.980 1.00 85.25 273 GLU A CA 1
ATOM 2175 C C . GLU A 1 273 ? -4.607 -14.527 14.914 1.00 85.25 273 GLU A C 1
ATOM 2177 O O . GLU A 1 273 ? -4.082 -13.870 14.019 1.00 85.25 273 GLU A O 1
ATOM 2182 N N . THR A 1 274 ? -3.878 -15.179 15.823 1.00 82.69 274 THR A N 1
ATOM 2183 C CA . THR A 1 274 ? -2.417 -15.024 15.937 1.00 82.69 274 THR A CA 1
ATOM 2184 C C . THR A 1 274 ? -1.673 -15.328 14.633 1.00 82.69 274 THR A C 1
ATOM 2186 O O . THR A 1 274 ? -0.689 -14.667 14.328 1.00 82.69 274 THR A O 1
ATOM 2189 N N . SER A 1 275 ? -2.154 -16.280 13.829 1.00 80.75 275 SER A N 1
ATOM 2190 C CA . SER A 1 275 ? -1.586 -16.603 12.509 1.00 80.75 275 SER A CA 1
ATOM 2191 C C . SER A 1 275 ? -1.788 -15.513 11.453 1.00 80.75 275 SER A C 1
ATOM 2193 O O . SER A 1 275 ? -1.132 -15.541 10.422 1.00 80.75 275 SER A O 1
ATOM 2195 N N . SER A 1 276 ? -2.704 -14.578 11.694 1.00 85.25 276 SER A N 1
ATOM 2196 C CA . SER A 1 276 ? -3.039 -13.456 10.813 1.00 85.25 276 SER A CA 1
ATOM 2197 C C . SER A 1 276 ? -2.542 -12.113 11.362 1.00 85.25 276 SER A C 1
ATOM 2199 O O . SER A 1 276 ? -2.797 -11.078 10.745 1.00 85.25 276 SER A O 1
ATOM 2201 N N . ALA A 1 277 ? -1.880 -12.117 12.524 1.00 94.00 277 ALA A N 1
ATOM 2202 C CA . ALA A 1 277 ? -1.334 -10.919 13.140 1.00 94.00 277 ALA A CA 1
ATOM 2203 C C . ALA A 1 277 ? -0.097 -10.434 12.372 1.00 94.00 277 ALA A C 1
ATOM 2205 O O . ALA A 1 277 ? 0.757 -11.220 11.961 1.00 94.00 277 ALA A O 1
ATOM 2206 N N . LEU A 1 278 ? -0.001 -9.120 12.189 1.00 96.38 278 LEU A N 1
ATOM 2207 C CA . LEU A 1 278 ? 1.152 -8.481 11.569 1.00 96.38 278 LEU A CA 1
ATOM 2208 C C . LEU A 1 278 ? 2.356 -8.553 12.516 1.00 96.38 278 LEU A C 1
ATOM 2210 O O . LEU A 1 278 ? 2.257 -8.176 13.680 1.00 96.38 278 LEU A O 1
ATOM 2214 N N . SER A 1 279 ? 3.502 -9.015 12.021 1.00 96.06 279 SER A N 1
ATOM 2215 C CA . SER A 1 279 ? 4.741 -9.020 12.802 1.00 96.06 279 SER A CA 1
ATOM 2216 C C . SER A 1 279 ? 5.392 -7.630 12.784 1.00 96.06 279 SER A C 1
ATOM 2218 O O . SER A 1 279 ? 5.565 -7.071 11.698 1.00 96.06 279 SER A O 1
ATOM 2220 N N . PRO A 1 280 ? 5.852 -7.084 13.927 1.00 96.44 280 PRO A N 1
ATOM 2221 C CA . PRO A 1 280 ? 6.603 -5.825 13.961 1.00 96.44 280 PRO A CA 1
ATOM 2222 C C . PRO A 1 280 ? 7.833 -5.782 13.052 1.00 96.44 280 PRO A C 1
ATOM 2224 O O . PRO A 1 280 ? 8.148 -4.736 12.490 1.00 96.44 280 PRO A O 1
ATOM 2227 N N . SER A 1 281 ? 8.500 -6.925 12.862 1.00 96.81 281 SER A N 1
ATOM 2228 C CA . SER A 1 281 ? 9.676 -7.046 11.991 1.00 96.81 281 SER A CA 1
ATOM 2229 C C . SER A 1 281 ? 9.374 -6.852 10.507 1.00 96.81 281 SER A C 1
ATOM 2231 O O . SER A 1 281 ? 10.300 -6.612 9.736 1.00 96.81 281 SER A O 1
ATOM 2233 N N . ASP A 1 282 ? 8.108 -6.991 10.113 1.00 97.50 282 ASP A N 1
ATOM 2234 C CA . ASP A 1 282 ? 7.663 -6.893 8.726 1.00 97.50 282 ASP A CA 1
ATOM 2235 C C . ASP A 1 282 ? 7.103 -5.490 8.395 1.00 97.50 282 ASP A C 1
ATOM 2237 O O . ASP A 1 282 ? 6.623 -5.271 7.282 1.00 97.50 282 ASP A O 1
ATOM 2241 N N . VAL A 1 283 ? 7.180 -4.531 9.332 1.00 98.38 283 VAL A N 1
ATOM 2242 C CA . VAL A 1 283 ? 6.670 -3.156 9.189 1.00 98.38 283 VAL A CA 1
ATOM 2243 C C . VAL A 1 283 ? 7.804 -2.139 9.074 1.00 98.38 283 VAL A C 1
ATOM 2245 O O . VAL A 1 283 ? 8.729 -2.114 9.888 1.00 98.38 283 VAL A O 1
ATOM 2248 N N . TYR A 1 284 ? 7.689 -1.254 8.082 1.00 98.38 284 TYR A N 1
ATOM 2249 C CA . TYR A 1 284 ? 8.656 -0.199 7.786 1.00 98.38 284 TYR A CA 1
ATOM 2250 C C . TYR A 1 284 ? 7.939 1.148 7.647 1.00 98.38 284 TYR A C 1
ATOM 2252 O O . TYR A 1 284 ? 7.248 1.378 6.655 1.00 98.38 284 TYR A O 1
ATOM 2260 N N . LEU A 1 285 ? 8.105 2.042 8.625 1.00 98.38 285 LEU A N 1
ATOM 2261 C CA . LEU A 1 285 ? 7.482 3.373 8.614 1.00 98.38 285 LEU A CA 1
ATOM 2262 C C . LEU A 1 285 ? 8.368 4.393 7.894 1.00 98.38 285 LEU A C 1
ATOM 2264 O O . LEU A 1 285 ? 9.584 4.386 8.084 1.00 98.38 285 LEU A O 1
ATOM 2268 N N . ILE A 1 286 ? 7.801 5.296 7.096 1.00 97.81 286 ILE A N 1
ATOM 2269 C CA . ILE A 1 286 ? 8.567 6.300 6.344 1.00 97.81 286 ILE A CA 1
ATOM 2270 C C . ILE A 1 286 ? 7.839 7.643 6.353 1.00 97.81 286 ILE A C 1
ATOM 2272 O O . ILE A 1 286 ? 6.662 7.710 6.032 1.00 97.81 286 ILE A O 1
ATOM 2276 N N . GLY A 1 287 ? 8.558 8.720 6.673 1.00 96.00 287 GLY A N 1
ATOM 2277 C CA . GLY A 1 287 ? 7.997 10.078 6.742 1.00 96.00 287 GLY A CA 1
ATOM 2278 C C . GLY A 1 287 ? 7.478 10.485 8.125 1.00 96.00 287 GLY A C 1
ATOM 2279 O O . GLY A 1 287 ? 7.018 11.621 8.296 1.00 96.00 287 GLY A O 1
ATOM 2280 N N . VAL A 1 288 ? 7.621 9.591 9.112 1.00 96.44 288 VAL A N 1
ATOM 2281 C CA . VAL A 1 288 ? 7.162 9.791 10.489 1.00 96.44 288 VAL A CA 1
ATOM 2282 C C . VAL A 1 288 ? 7.796 11.046 11.083 1.00 96.44 288 VAL A C 1
ATOM 2284 O O . VAL A 1 288 ? 9.021 11.227 11.041 1.00 96.44 288 VAL A O 1
ATOM 2287 N N . ARG A 1 289 ? 6.953 11.916 11.638 1.00 95.62 289 ARG A N 1
ATOM 2288 C CA . ARG A 1 289 ? 7.360 13.188 12.252 1.00 95.62 289 ARG A CA 1
ATOM 2289 C C . ARG A 1 289 ? 6.419 13.698 13.339 1.00 95.62 289 ARG A C 1
ATOM 2291 O O . ARG A 1 289 ? 6.824 14.587 14.082 1.00 95.62 289 ARG A O 1
ATOM 2298 N N . ASP A 1 290 ? 5.205 13.162 13.439 1.00 94.88 290 ASP A N 1
ATOM 2299 C CA . ASP A 1 290 ? 4.264 13.488 14.509 1.00 94.88 290 ASP A CA 1
ATOM 2300 C C . ASP A 1 290 ? 3.975 12.233 15.334 1.00 94.88 290 ASP A C 1
ATOM 2302 O O . ASP A 1 290 ? 3.249 11.337 14.912 1.00 94.88 290 ASP A O 1
ATOM 2306 N N . LEU A 1 291 ? 4.635 12.135 16.487 1.00 93.06 291 LEU A N 1
ATOM 2307 C CA . LEU A 1 291 ? 4.585 10.965 17.355 1.00 93.06 291 LEU A CA 1
ATOM 2308 C C . LEU A 1 291 ? 4.084 11.349 18.735 1.00 93.06 291 LEU A C 1
ATOM 2310 O O . LEU A 1 291 ? 4.661 12.211 19.407 1.00 93.06 291 LEU A O 1
ATOM 2314 N N . MET A 1 292 ? 3.085 10.620 19.224 1.00 92.25 292 MET A N 1
ATOM 2315 C CA . MET A 1 292 ? 2.760 10.661 20.642 1.00 92.25 292 MET A CA 1
ATOM 2316 C C . MET A 1 292 ? 3.846 9.934 21.457 1.00 92.25 292 MET A C 1
ATOM 2318 O O . MET A 1 292 ? 4.387 8.920 21.009 1.00 92.25 292 MET A O 1
ATOM 2322 N N . PRO A 1 293 ? 4.124 10.353 22.709 1.00 94.81 293 PRO A N 1
ATOM 2323 C CA . PRO A 1 293 ? 5.104 9.674 23.561 1.00 94.81 293 PRO A CA 1
ATOM 2324 C C . PRO A 1 293 ? 4.847 8.169 23.736 1.00 94.81 293 PRO A C 1
ATOM 2326 O O . PRO A 1 293 ? 5.792 7.386 23.795 1.00 94.81 293 PRO A O 1
ATOM 2329 N N . ALA A 1 294 ? 3.575 7.759 23.789 1.00 94.50 294 ALA A N 1
ATOM 2330 C CA . ALA A 1 294 ? 3.196 6.349 23.868 1.00 94.50 294 ALA A CA 1
ATOM 2331 C C . ALA A 1 294 ? 3.587 5.578 22.596 1.00 94.50 294 ALA A C 1
ATOM 2333 O O . ALA A 1 294 ? 4.115 4.477 22.688 1.00 94.50 294 ALA A O 1
ATOM 2334 N N . GLU A 1 295 ? 3.403 6.166 21.415 1.00 96.88 295 GLU A N 1
ATOM 2335 C CA . GLU A 1 295 ? 3.782 5.543 20.142 1.00 96.88 295 GLU A CA 1
ATOM 2336 C C . GLU A 1 295 ? 5.296 5.398 20.027 1.00 96.88 295 GLU A C 1
ATOM 2338 O O . GLU A 1 295 ? 5.786 4.336 19.662 1.00 96.88 295 GLU A O 1
ATOM 2343 N N . GLN A 1 296 ? 6.058 6.414 20.440 1.00 96.44 296 GLN A N 1
ATOM 2344 C CA . GLN A 1 296 ? 7.519 6.334 20.460 1.00 96.44 296 GLN A CA 1
ATOM 2345 C C . GLN A 1 296 ? 8.024 5.186 21.356 1.00 96.44 296 GLN A C 1
ATOM 2347 O O . GLN A 1 296 ? 8.970 4.473 20.999 1.00 96.44 296 GLN A O 1
ATOM 2352 N N . GLN A 1 297 ? 7.392 4.990 22.518 1.00 97.31 297 GLN A N 1
ATOM 2353 C CA . GLN A 1 297 ? 7.700 3.873 23.414 1.00 97.31 297 GLN A CA 1
ATOM 2354 C C . GLN A 1 297 ? 7.386 2.527 22.758 1.00 97.31 297 GLN A C 1
ATOM 2356 O O . GLN A 1 297 ? 8.235 1.636 22.782 1.00 97.31 297 GLN A O 1
ATOM 2361 N N . LEU A 1 298 ? 6.214 2.400 22.134 1.00 97.75 298 LEU A N 1
ATOM 2362 C CA . LEU A 1 298 ? 5.782 1.183 21.447 1.00 97.75 298 LEU A CA 1
ATOM 2363 C C . LEU A 1 298 ? 6.680 0.846 20.254 1.00 97.75 298 LEU A C 1
ATOM 2365 O O . LEU A 1 298 ? 7.156 -0.279 20.157 1.00 97.75 298 LEU A O 1
ATOM 2369 N N . MET A 1 299 ? 7.019 1.824 19.412 1.00 97.62 299 MET A N 1
ATOM 2370 C CA . MET A 1 299 ? 7.964 1.646 18.304 1.00 97.62 299 MET A CA 1
ATOM 2371 C C . MET A 1 299 ? 9.324 1.134 18.787 1.00 97.62 299 MET A C 1
ATOM 2373 O O . MET A 1 299 ? 9.919 0.262 18.155 1.00 97.62 299 MET A O 1
ATOM 2377 N N . THR A 1 300 ? 9.808 1.644 19.923 1.00 97.12 300 THR A N 1
ATOM 2378 C CA . THR A 1 300 ? 11.069 1.192 20.530 1.00 97.12 300 THR A CA 1
ATOM 2379 C C . THR A 1 300 ? 10.942 -0.226 21.089 1.00 97.12 300 THR A C 1
ATOM 2381 O O . THR A 1 300 ? 11.818 -1.059 20.861 1.00 97.12 300 THR A O 1
ATOM 2384 N N . GLN A 1 301 ? 9.851 -0.513 21.806 1.00 97.81 301 GLN A N 1
ATOM 2385 C CA . GLN A 1 301 ? 9.579 -1.815 22.418 1.00 97.81 301 GLN A CA 1
ATOM 2386 C C . GLN A 1 301 ? 9.417 -2.920 21.369 1.00 97.81 301 GLN A C 1
ATOM 2388 O O . GLN A 1 301 ? 9.980 -4.001 21.523 1.00 97.81 301 GLN A O 1
ATOM 2393 N N . TRP A 1 302 ? 8.661 -2.644 20.310 1.00 97.81 302 TRP A N 1
ATOM 2394 C CA . TRP A 1 302 ? 8.396 -3.569 19.209 1.00 97.81 302 TRP A CA 1
ATOM 2395 C C . TRP A 1 302 ? 9.492 -3.565 18.143 1.00 97.81 302 TRP A C 1
ATOM 2397 O O . TRP A 1 302 ? 9.439 -4.364 17.214 1.00 97.81 302 TRP A O 1
ATOM 2407 N N . GLN A 1 303 ? 10.496 -2.693 18.287 1.00 97.50 303 GLN A N 1
ATOM 2408 C CA . GLN A 1 303 ? 11.626 -2.560 17.366 1.00 97.50 303 GLN A CA 1
ATOM 2409 C C . GLN A 1 303 ? 11.179 -2.312 15.914 1.00 97.50 303 GLN A C 1
ATOM 2411 O O . GLN A 1 303 ? 11.759 -2.857 14.974 1.00 97.50 303 GLN A O 1
ATOM 2416 N N . ILE A 1 304 ? 10.147 -1.479 15.732 1.00 97.19 304 ILE A N 1
ATOM 2417 C CA . ILE A 1 304 ? 9.618 -1.145 14.406 1.00 97.19 304 ILE A CA 1
ATOM 2418 C C . ILE A 1 304 ? 10.661 -0.335 13.632 1.00 97.19 304 ILE A C 1
ATOM 2420 O O . ILE A 1 304 ? 11.147 0.711 14.087 1.00 97.19 304 ILE A O 1
ATOM 2424 N N . SER A 1 305 ? 10.978 -0.811 12.427 1.00 97.38 305 SER A N 1
ATOM 2425 C CA . SER A 1 305 ? 11.863 -0.100 11.510 1.00 97.38 305 SER A CA 1
ATOM 2426 C C . SER A 1 305 ? 11.176 1.173 11.029 1.00 97.38 305 SER A C 1
ATOM 2428 O O . SER A 1 305 ? 10.047 1.132 10.548 1.00 97.38 305 SER A O 1
ATOM 2430 N N . HIS A 1 306 ? 11.847 2.315 11.148 1.00 96.69 306 HIS A N 1
ATOM 2431 C CA . HIS A 1 306 ? 11.288 3.592 10.722 1.00 96.69 306 HIS A CA 1
ATOM 2432 C C . HIS A 1 306 ? 12.347 4.506 10.109 1.00 96.69 306 HIS A C 1
ATOM 2434 O O . HIS A 1 306 ? 13.529 4.436 10.445 1.00 96.69 306 HIS A O 1
ATOM 2440 N N . TYR A 1 307 ? 11.893 5.380 9.218 1.00 96.81 307 TYR A N 1
ATOM 2441 C CA . TYR A 1 307 ? 12.672 6.375 8.499 1.00 96.81 307 TYR A CA 1
ATOM 2442 C C . TYR A 1 307 ? 11.959 7.722 8.629 1.00 96.81 307 TYR A C 1
ATOM 2444 O O . TYR A 1 307 ? 11.135 8.103 7.798 1.00 96.81 307 TYR A O 1
ATOM 2452 N N . SER A 1 308 ? 12.235 8.413 9.726 1.00 96.25 308 SER A N 1
ATOM 2453 C CA . SER A 1 308 ? 11.704 9.733 10.046 1.00 96.25 308 SER A CA 1
ATOM 2454 C C . SER A 1 308 ? 12.239 10.822 9.113 1.00 96.25 308 SER A C 1
ATOM 2456 O O . SER A 1 308 ? 13.230 10.636 8.397 1.00 96.25 308 SER A O 1
ATOM 2458 N N . MET A 1 309 ? 11.580 11.982 9.121 1.00 95.81 309 MET A N 1
ATOM 2459 C CA . MET A 1 309 ? 11.948 13.096 8.238 1.00 95.81 309 MET A CA 1
ATOM 2460 C C . MET A 1 309 ? 13.371 13.626 8.464 1.00 95.81 309 MET A C 1
ATOM 2462 O O . MET A 1 309 ? 14.030 13.999 7.498 1.00 95.81 309 MET A O 1
ATOM 2466 N N . ASP A 1 310 ? 13.892 13.593 9.692 1.00 95.38 310 ASP A N 1
ATOM 2467 C CA . ASP A 1 310 ? 15.282 13.966 9.994 1.00 95.38 310 ASP A CA 1
ATOM 2468 C C . ASP A 1 310 ? 16.294 13.007 9.343 1.00 95.38 310 ASP A C 1
ATOM 2470 O O . ASP A 1 310 ? 17.316 13.440 8.808 1.00 95.38 310 ASP A O 1
ATOM 2474 N N . MET A 1 311 ? 16.003 11.702 9.322 1.00 95.62 311 MET A N 1
ATOM 2475 C CA . MET A 1 311 ? 16.828 10.724 8.611 1.00 95.62 311 MET A CA 1
ATOM 2476 C C . MET A 1 311 ? 16.777 10.941 7.101 1.00 95.62 311 MET A C 1
ATOM 2478 O O . MET A 1 311 ? 17.807 10.814 6.434 1.00 95.62 311 MET A O 1
ATOM 2482 N N . ILE A 1 312 ? 15.596 11.269 6.571 1.00 95.69 312 ILE A N 1
ATOM 2483 C CA . ILE A 1 312 ? 15.400 11.577 5.152 1.00 95.69 312 ILE A CA 1
ATOM 2484 C C . ILE A 1 312 ? 16.197 12.821 4.755 1.00 95.69 312 ILE A C 1
ATOM 2486 O O . ILE A 1 312 ? 16.909 12.779 3.753 1.00 95.69 312 ILE A O 1
ATOM 2490 N N . GLU A 1 313 ? 16.160 13.880 5.561 1.00 94.69 313 GLU A N 1
ATOM 2491 C CA . GLU A 1 313 ? 16.931 15.104 5.325 1.00 94.69 313 GLU A CA 1
ATOM 2492 C C . GLU A 1 313 ? 18.446 14.841 5.345 1.00 94.69 313 GLU A C 1
ATOM 2494 O O . GLU A 1 313 ? 19.182 15.336 4.491 1.00 94.69 313 GLU A O 1
ATOM 2499 N N . GLN A 1 314 ? 18.922 14.010 6.276 1.00 96.50 314 GLN A N 1
ATOM 2500 C CA . GLN A 1 314 ? 20.350 13.710 6.417 1.00 96.50 314 GLN A CA 1
ATOM 2501 C C . GLN A 1 314 ? 20.898 12.778 5.328 1.00 96.50 314 GLN A C 1
ATOM 2503 O O . GLN A 1 314 ? 22.034 12.951 4.884 1.00 96.50 314 GLN A O 1
ATOM 2508 N N . LYS A 1 315 ? 20.140 11.745 4.939 1.00 95.00 315 LYS A N 1
ATOM 2509 C CA . LYS A 1 315 ? 20.623 10.660 4.058 1.00 95.00 315 LYS A CA 1
ATOM 2510 C C . LYS A 1 315 ? 20.130 10.774 2.615 1.00 95.00 315 LYS A C 1
ATOM 2512 O O . LYS A 1 315 ? 20.698 10.135 1.725 1.00 95.00 315 LYS A O 1
ATOM 2517 N N . GLY A 1 316 ? 19.090 11.569 2.387 1.00 93.38 316 GLY A N 1
ATOM 2518 C CA . GLY A 1 316 ? 18.346 11.633 1.137 1.00 93.38 316 GLY A CA 1
ATOM 2519 C C . GLY A 1 316 ? 17.387 10.452 0.975 1.00 93.38 316 GLY A C 1
ATOM 2520 O O . GLY A 1 316 ? 17.741 9.297 1.227 1.00 93.38 316 GLY A O 1
ATOM 2521 N N . ILE A 1 317 ? 16.172 10.732 0.497 1.00 92.12 317 ILE A N 1
ATOM 2522 C CA . ILE A 1 317 ? 15.133 9.708 0.337 1.00 92.12 317 ILE A CA 1
ATOM 2523 C C . ILE A 1 317 ? 15.539 8.594 -0.637 1.00 92.12 317 ILE A C 1
ATOM 2525 O O . ILE A 1 317 ? 15.307 7.433 -0.335 1.00 92.12 317 ILE A O 1
ATOM 2529 N N . HIS A 1 318 ? 16.219 8.905 -1.747 1.00 90.69 318 HIS A N 1
ATOM 2530 C CA . HIS A 1 318 ? 16.669 7.892 -2.713 1.00 90.69 318 HIS A CA 1
ATOM 2531 C C . HIS A 1 318 ? 17.544 6.823 -2.054 1.00 90.69 318 HIS A C 1
ATOM 2533 O O . HIS A 1 318 ? 17.276 5.637 -2.191 1.00 90.69 318 HIS A O 1
ATOM 2539 N N . THR A 1 319 ? 18.530 7.245 -1.258 1.00 92.06 319 THR A N 1
ATOM 2540 C CA . THR A 1 319 ? 19.408 6.335 -0.518 1.00 92.06 319 THR A CA 1
ATOM 2541 C C . THR A 1 319 ? 18.612 5.429 0.418 1.00 92.06 319 THR A C 1
ATOM 2543 O O . THR A 1 319 ? 18.904 4.237 0.523 1.00 92.06 319 THR A O 1
ATOM 2546 N N . ILE A 1 320 ? 17.614 5.988 1.109 1.00 93.25 320 ILE A N 1
ATOM 2547 C CA . ILE A 1 320 ? 16.754 5.240 2.030 1.00 93.25 320 ILE A CA 1
ATOM 2548 C C . ILE A 1 320 ? 15.924 4.206 1.269 1.00 93.25 320 ILE A C 1
ATOM 2550 O O . ILE A 1 320 ? 15.939 3.038 1.655 1.00 93.25 320 ILE A O 1
ATOM 2554 N N . ILE A 1 321 ? 15.258 4.609 0.183 1.00 92.62 321 ILE A N 1
ATOM 2555 C CA . ILE A 1 321 ? 14.418 3.717 -0.623 1.00 92.62 321 ILE A CA 1
ATOM 2556 C C . ILE A 1 321 ? 15.253 2.619 -1.271 1.00 92.62 321 ILE A C 1
ATOM 2558 O O . ILE A 1 321 ? 14.914 1.453 -1.115 1.00 92.62 321 ILE A O 1
ATOM 2562 N N . ASP A 1 322 ? 16.380 2.945 -1.901 1.00 90.50 322 ASP A N 1
ATOM 2563 C CA . ASP A 1 322 ? 17.249 1.948 -2.536 1.00 90.50 322 ASP A CA 1
ATOM 2564 C C . ASP A 1 322 ? 17.773 0.928 -1.516 1.00 90.50 322 ASP A C 1
ATOM 2566 O O . ASP A 1 322 ? 17.800 -0.280 -1.775 1.00 90.50 322 ASP A O 1
ATOM 2570 N N . THR A 1 323 ? 18.152 1.399 -0.323 1.00 91.25 323 THR A N 1
ATOM 2571 C CA . THR A 1 323 ? 18.604 0.527 0.770 1.00 91.25 323 THR A CA 1
ATOM 2572 C C . THR A 1 323 ? 17.474 -0.375 1.258 1.00 91.25 323 THR A C 1
ATOM 2574 O O . THR A 1 323 ? 17.682 -1.579 1.427 1.00 91.25 323 THR A O 1
ATOM 2577 N N . LEU A 1 324 ? 16.281 0.189 1.469 1.00 93.94 324 LEU A N 1
ATOM 2578 C CA . LEU A 1 324 ? 15.111 -0.559 1.910 1.00 93.94 324 LEU A CA 1
ATOM 2579 C C . LEU A 1 324 ? 14.710 -1.596 0.862 1.00 93.94 324 LEU A C 1
ATOM 2581 O O . LEU A 1 324 ? 14.636 -2.772 1.189 1.00 93.94 324 LEU A O 1
ATOM 2585 N N . LEU A 1 325 ? 14.533 -1.207 -0.400 1.00 91.38 325 LEU A N 1
ATOM 2586 C CA . LEU A 1 325 ? 14.160 -2.120 -1.481 1.00 91.38 325 LEU A CA 1
ATOM 2587 C C . LEU A 1 325 ? 15.195 -3.234 -1.669 1.00 91.38 325 LEU A C 1
ATOM 2589 O O . LEU A 1 325 ? 14.810 -4.389 -1.817 1.00 91.38 325 LEU A O 1
ATOM 2593 N N . THR A 1 326 ? 16.495 -2.934 -1.561 1.00 91.44 326 THR A N 1
ATOM 2594 C CA . THR A 1 326 ? 17.556 -3.959 -1.593 1.00 91.44 326 THR A CA 1
ATOM 2595 C C . THR A 1 326 ? 17.425 -4.965 -0.447 1.00 91.44 326 THR A C 1
ATOM 2597 O O . THR A 1 326 ? 17.725 -6.148 -0.618 1.00 91.44 326 THR A O 1
ATOM 2600 N N . HIS A 1 327 ? 17.022 -4.510 0.740 1.00 91.56 327 HIS A N 1
ATOM 2601 C CA . HIS A 1 327 ? 16.737 -5.394 1.865 1.00 91.56 327 HIS A CA 1
ATOM 2602 C C . HIS A 1 327 ? 15.462 -6.211 1.613 1.00 91.56 327 HIS A C 1
ATOM 2604 O O . HIS A 1 327 ? 15.489 -7.432 1.766 1.00 91.56 327 HIS A O 1
ATOM 2610 N N . LEU A 1 328 ? 14.376 -5.569 1.179 1.00 93.38 328 LEU A N 1
ATOM 2611 C CA . LEU A 1 328 ? 13.088 -6.227 0.968 1.00 93.38 328 LEU A CA 1
ATOM 2612 C C . LEU A 1 328 ? 13.160 -7.315 -0.110 1.00 93.38 328 LEU A C 1
ATOM 2614 O O . LEU A 1 328 ? 12.683 -8.420 0.129 1.00 93.38 328 LEU A O 1
ATOM 2618 N N . ASP A 1 329 ? 13.846 -7.053 -1.225 1.00 90.38 329 ASP A N 1
ATOM 2619 C CA . ASP A 1 329 ? 14.033 -7.997 -2.341 1.00 90.38 329 ASP A CA 1
ATOM 2620 C C . ASP A 1 329 ? 14.736 -9.304 -1.920 1.00 90.38 329 ASP A C 1
ATOM 2622 O O . ASP A 1 329 ? 14.547 -10.357 -2.522 1.00 90.38 329 ASP A O 1
ATOM 2626 N N . ARG A 1 330 ? 15.528 -9.269 -0.840 1.00 92.62 330 ARG A N 1
ATOM 2627 C CA . ARG A 1 330 ? 16.235 -10.451 -0.314 1.00 92.62 330 ARG A CA 1
ATOM 2628 C C . ARG A 1 330 ? 15.414 -11.280 0.667 1.00 92.62 330 ARG A C 1
ATOM 2630 O O . ARG A 1 330 ? 15.791 -12.420 0.940 1.00 92.62 330 ARG A O 1
ATOM 2637 N N . HIS A 1 331 ? 14.372 -10.706 1.265 1.00 93.56 331 HIS A N 1
ATOM 2638 C CA . HIS A 1 331 ? 13.718 -11.282 2.445 1.00 93.56 331 HIS A CA 1
ATOM 2639 C C . HIS A 1 331 ? 12.201 -11.439 2.319 1.00 93.56 331 HIS A C 1
ATOM 2641 O O . HIS A 1 331 ? 11.624 -12.178 3.120 1.00 93.56 331 HIS A O 1
ATOM 2647 N N . TYR A 1 332 ? 11.568 -10.784 1.344 1.00 96.50 332 TYR A N 1
ATOM 2648 C CA . TYR A 1 332 ? 10.118 -10.766 1.172 1.00 96.50 332 TYR A CA 1
ATOM 2649 C C . TYR A 1 332 ? 9.718 -11.081 -0.267 1.00 96.50 332 TYR A C 1
ATOM 2651 O O . TYR A 1 332 ? 10.401 -10.706 -1.215 1.00 96.50 332 TYR A O 1
ATOM 2659 N N . ASP A 1 333 ? 8.568 -11.732 -0.427 1.00 95.81 333 ASP A N 1
ATOM 2660 C CA . ASP A 1 333 ? 8.000 -12.061 -1.737 1.00 95.81 333 ASP A CA 1
ATOM 2661 C C . ASP A 1 333 ? 7.109 -10.934 -2.275 1.00 95.81 333 ASP A C 1
ATOM 2663 O O . ASP A 1 333 ? 6.932 -10.770 -3.486 1.00 95.81 333 ASP A O 1
ATOM 2667 N N . HIS A 1 334 ? 6.495 -10.177 -1.361 1.00 96.00 334 HIS A N 1
ATOM 2668 C CA . HIS A 1 334 ? 5.518 -9.145 -1.671 1.00 96.00 334 HIS A CA 1
ATOM 2669 C C . HIS A 1 334 ? 5.694 -7.913 -0.782 1.00 96.00 334 HIS A C 1
ATOM 2671 O O . HIS A 1 334 ? 6.124 -8.001 0.366 1.00 96.00 334 HIS A O 1
ATOM 2677 N N . ILE A 1 335 ? 5.304 -6.761 -1.323 1.00 97.25 335 ILE A N 1
ATOM 2678 C CA . ILE A 1 335 ? 5.246 -5.487 -0.610 1.00 97.25 335 ILE A CA 1
ATOM 2679 C C . ILE A 1 335 ? 3.793 -5.019 -0.620 1.00 97.25 335 ILE A C 1
ATOM 2681 O O . ILE A 1 335 ? 3.156 -4.981 -1.676 1.00 97.25 335 ILE A O 1
ATOM 2685 N N . TYR A 1 336 ? 3.287 -4.661 0.553 1.00 98.06 336 TYR A N 1
ATOM 2686 C CA . TYR A 1 336 ? 2.078 -3.876 0.732 1.00 98.06 336 TYR A CA 1
ATOM 2687 C C . TYR A 1 336 ? 2.484 -2.434 1.035 1.00 98.06 336 TYR A C 1
ATOM 2689 O O . TYR A 1 336 ? 3.248 -2.194 1.968 1.00 98.06 336 TYR A O 1
ATOM 2697 N N . LEU A 1 337 ? 1.977 -1.483 0.254 1.00 98.19 337 LEU A N 1
ATOM 2698 C CA . LEU A 1 337 ? 2.221 -0.058 0.458 1.00 98.19 337 LEU A CA 1
ATOM 2699 C C . LEU A 1 337 ? 0.955 0.598 1.013 1.00 98.19 337 LEU A C 1
ATOM 2701 O O . LEU A 1 337 ? -0.051 0.696 0.312 1.00 98.19 337 LEU A O 1
ATOM 2705 N N . SER A 1 338 ? 1.029 1.054 2.260 1.00 98.25 338 SER A N 1
ATOM 2706 C CA . SER A 1 338 ? 0.076 1.981 2.868 1.00 98.25 338 SER A CA 1
ATOM 2707 C C . SER A 1 338 ? 0.628 3.389 2.678 1.00 98.25 338 SER A C 1
ATOM 2709 O O . SER A 1 338 ? 1.742 3.661 3.117 1.00 98.25 338 SER A O 1
ATOM 2711 N N . PHE A 1 339 ? -0.102 4.263 1.992 1.00 97.44 339 PHE A N 1
ATOM 2712 C CA . PHE A 1 339 ? 0.318 5.646 1.775 1.00 97.44 339 PHE A CA 1
ATOM 2713 C C . PHE A 1 339 ? -0.766 6.576 2.317 1.00 97.44 339 PHE A C 1
ATOM 2715 O O . PHE A 1 339 ? -1.811 6.710 1.674 1.00 97.44 339 PHE A O 1
ATOM 2722 N N . ASP A 1 340 ? -0.519 7.209 3.466 1.00 96.38 340 ASP A N 1
ATOM 2723 C CA . ASP A 1 340 ? -1.342 8.328 3.925 1.00 96.38 340 ASP A CA 1
ATOM 2724 C C . ASP A 1 340 ? -0.953 9.588 3.146 1.00 96.38 340 ASP A C 1
ATOM 2726 O O . ASP A 1 340 ? 0.219 9.895 2.906 1.00 96.38 340 ASP A O 1
ATOM 2730 N N . TYR A 1 341 ? -1.965 10.335 2.720 1.00 93.12 341 TYR A N 1
ATOM 2731 C CA . TYR A 1 341 ? -1.780 11.616 2.065 1.00 93.12 341 TYR A CA 1
ATOM 2732 C C . TYR A 1 341 ? -1.026 12.622 2.948 1.00 93.12 341 TYR A C 1
ATOM 2734 O O . TYR A 1 341 ? -0.277 13.447 2.417 1.00 93.12 341 TYR A O 1
ATOM 2742 N N . ASP A 1 342 ? -1.194 12.559 4.269 1.00 94.50 342 ASP A N 1
ATOM 2743 C CA . ASP A 1 342 ? -0.565 13.485 5.209 1.00 94.50 342 ASP A CA 1
ATOM 2744 C C . ASP A 1 342 ? 0.941 13.244 5.430 1.00 94.50 342 ASP A C 1
ATOM 2746 O O . ASP A 1 342 ? 1.633 14.107 5.979 1.00 94.50 342 ASP A O 1
ATOM 2750 N N . ALA A 1 343 ? 1.505 12.170 4.865 1.00 96.06 343 ALA A N 1
ATOM 2751 C CA . ALA A 1 343 ? 2.951 12.011 4.716 1.00 96.06 343 ALA A CA 1
ATOM 2752 C C . ALA A 1 343 ? 3.583 13.180 3.935 1.00 96.06 343 ALA A C 1
ATOM 2754 O O . ALA A 1 343 ? 4.761 13.509 4.117 1.00 96.06 343 ALA A O 1
ATOM 2755 N N . LEU A 1 344 ? 2.800 13.813 3.057 1.00 95.62 344 LEU A N 1
ATOM 2756 C CA . LEU A 1 344 ? 3.205 14.973 2.275 1.00 95.62 344 LEU A CA 1
ATOM 2757 C C . LEU A 1 344 ? 3.266 16.247 3.118 1.00 95.62 344 LEU A C 1
ATOM 2759 O O . LEU A 1 344 ? 2.595 16.396 4.135 1.00 95.62 344 LEU A O 1
ATOM 2763 N N . ASP A 1 345 ? 4.068 17.208 2.665 1.00 95.06 345 ASP A N 1
ATOM 2764 C CA . ASP A 1 345 ? 4.232 18.469 3.380 1.00 95.06 345 ASP A CA 1
ATOM 2765 C C . ASP A 1 345 ? 2.926 19.284 3.452 1.00 95.06 345 ASP A C 1
ATOM 2767 O O . ASP A 1 345 ? 2.413 19.789 2.443 1.00 95.06 345 ASP A O 1
ATOM 2771 N N . GLY A 1 346 ? 2.430 19.477 4.677 1.00 94.12 346 GLY A N 1
ATOM 2772 C CA . GLY A 1 346 ? 1.208 20.217 4.976 1.00 94.12 346 GLY A CA 1
ATOM 2773 C C . GLY A 1 346 ? 1.248 21.715 4.646 1.00 94.12 346 GLY A C 1
ATOM 2774 O O . GLY A 1 346 ? 0.213 22.375 4.703 1.00 94.12 346 GLY A O 1
ATOM 2775 N N . ALA A 1 347 ? 2.386 22.302 4.266 1.00 92.69 347 ALA A N 1
ATOM 2776 C CA . ALA A 1 347 ? 2.415 23.656 3.711 1.00 92.69 347 ALA A CA 1
ATOM 2777 C C . ALA A 1 347 ? 1.843 23.701 2.283 1.00 92.69 347 ALA A C 1
ATOM 2779 O O . ALA A 1 347 ? 1.323 24.738 1.866 1.00 92.69 347 ALA A O 1
ATOM 2780 N N . GLN A 1 348 ? 1.911 22.589 1.541 1.00 89.94 348 GLN A N 1
ATOM 2781 C CA . GLN A 1 348 ? 1.415 22.478 0.163 1.00 89.94 348 GLN A CA 1
ATOM 2782 C C . GLN A 1 348 ? 0.174 21.584 0.059 1.00 89.94 348 GLN A C 1
ATOM 2784 O O . GLN A 1 348 ? -0.757 21.904 -0.683 1.00 89.94 348 GLN A O 1
ATOM 2789 N N . PHE A 1 349 ? 0.137 20.485 0.812 1.00 90.00 349 PHE A N 1
ATOM 2790 C CA . PHE A 1 349 ? -0.866 19.429 0.702 1.00 90.00 349 PHE A CA 1
ATOM 2791 C C . PHE A 1 349 ? -1.748 19.396 1.955 1.00 90.00 349 PHE A C 1
ATOM 2793 O O . PHE A 1 349 ? -1.423 18.755 2.943 1.00 90.00 349 PHE A O 1
ATOM 2800 N N . ARG A 1 350 ? -2.878 20.119 1.929 1.00 89.19 350 ARG A N 1
ATOM 2801 C CA . ARG A 1 350 ? -3.711 20.362 3.131 1.00 89.19 350 ARG A CA 1
ATOM 2802 C C . ARG A 1 350 ? -5.054 19.647 3.176 1.00 89.19 350 ARG A C 1
ATOM 2804 O O . ARG A 1 350 ? -5.790 19.814 4.140 1.00 89.19 350 ARG A O 1
ATOM 2811 N N . ALA A 1 351 ? -5.399 18.909 2.129 1.00 86.44 351 ALA A N 1
ATOM 2812 C CA . ALA A 1 351 ? -6.691 18.242 1.998 1.00 86.44 351 ALA A CA 1
ATOM 2813 C C . ALA A 1 351 ? -6.749 16.919 2.793 1.00 86.44 351 ALA A C 1
ATOM 2815 O O . ALA A 1 351 ? -7.118 15.885 2.249 1.00 86.44 351 ALA A O 1
ATOM 2816 N N . CYS A 1 352 ? -6.361 16.960 4.068 1.00 85.19 352 CYS A N 1
ATOM 2817 C CA . CYS A 1 352 ? -6.441 15.856 5.025 1.00 85.19 352 CYS A CA 1
ATOM 2818 C C . CYS A 1 352 ? -6.837 16.385 6.412 1.00 85.19 352 CYS A C 1
ATOM 2820 O O . CYS A 1 352 ? -6.850 17.595 6.653 1.00 85.19 352 CYS A O 1
ATOM 2822 N N . ALA A 1 353 ? -7.183 15.473 7.321 1.00 84.00 353 ALA A N 1
ATOM 2823 C CA . ALA A 1 353 ? -7.608 15.803 8.681 1.00 84.00 353 ALA A CA 1
ATOM 2824 C C . ALA A 1 353 ? -6.467 16.381 9.543 1.00 84.00 353 ALA A C 1
ATOM 2826 O O . ALA A 1 353 ? -6.699 17.272 10.364 1.00 84.00 353 ALA A O 1
ATOM 2827 N N . THR A 1 354 ? -5.245 15.895 9.327 1.00 85.88 354 THR A N 1
ATOM 2828 C CA . THR A 1 354 ? -4.047 16.148 10.141 1.00 85.88 354 THR A CA 1
ATOM 2829 C C . THR A 1 354 ? -2.875 16.615 9.266 1.00 85.88 354 THR A C 1
ATOM 2831 O O . THR A 1 354 ? -1.915 15.887 9.063 1.00 85.88 354 THR A O 1
ATOM 2834 N N . PRO A 1 355 ? -2.923 17.826 8.672 1.00 90.62 355 PRO A N 1
ATOM 2835 C CA . PRO A 1 355 ? -1.838 18.293 7.813 1.00 90.62 355 PRO A CA 1
ATOM 2836 C C . PRO A 1 355 ? -0.629 18.765 8.637 1.00 90.62 355 PRO A C 1
ATOM 2838 O O . PRO A 1 355 ? -0.628 19.881 9.167 1.00 90.62 355 PRO A O 1
ATOM 2841 N N . ASN A 1 356 ? 0.432 17.957 8.683 1.00 90.94 356 ASN A N 1
ATOM 2842 C CA . ASN A 1 356 ? 1.685 18.290 9.367 1.00 90.94 356 ASN A CA 1
ATOM 2843 C C . ASN A 1 356 ? 2.709 18.928 8.410 1.00 90.94 356 ASN A C 1
ATOM 2845 O O . ASN A 1 356 ? 2.998 18.402 7.335 1.00 90.94 356 ASN A O 1
ATOM 2849 N N . VAL A 1 357 ? 3.307 20.055 8.804 1.00 93.50 357 VAL A N 1
ATOM 2850 C CA . VAL A 1 357 ? 4.401 20.701 8.046 1.00 93.50 357 VAL A CA 1
ATOM 2851 C C . VAL A 1 357 ? 5.709 19.905 8.153 1.00 93.50 357 VAL A C 1
ATOM 2853 O O . VAL A 1 357 ? 5.879 19.131 9.095 1.00 93.50 357 VAL A O 1
ATOM 2856 N N . GLY A 1 358 ? 6.638 20.101 7.211 1.00 93.12 358 GLY A N 1
ATOM 2857 C CA . GLY A 1 358 ? 7.939 19.419 7.202 1.00 93.12 358 GLY A CA 1
ATOM 2858 C C . GLY A 1 358 ? 7.856 17.976 6.707 1.00 93.12 358 GLY A C 1
ATOM 2859 O O . GLY A 1 358 ? 8.537 17.109 7.245 1.00 93.12 358 GLY A O 1
ATOM 2860 N N . GLY A 1 359 ? 6.964 17.714 5.751 1.00 95.06 359 GLY A N 1
ATOM 2861 C CA . GLY A 1 359 ? 6.715 16.386 5.185 1.00 95.06 359 GLY A CA 1
ATOM 2862 C C . GLY A 1 359 ? 7.418 16.166 3.848 1.00 95.06 359 GLY A C 1
ATOM 2863 O O . GLY A 1 359 ? 8.239 16.971 3.407 1.00 95.06 359 GLY A O 1
ATOM 2864 N N . LEU A 1 360 ? 7.066 15.073 3.176 1.00 94.31 360 LEU A N 1
ATOM 2865 C CA . LEU A 1 360 ? 7.610 14.744 1.861 1.00 94.31 360 LEU A CA 1
ATOM 2866 C C . LEU A 1 360 ? 7.170 15.764 0.805 1.00 94.31 360 LEU A C 1
ATOM 2868 O O . LEU A 1 360 ? 5.998 16.146 0.713 1.00 94.31 360 LEU A O 1
ATOM 2872 N N . SER A 1 361 ? 8.099 16.169 -0.055 1.00 91.56 361 SER A N 1
ATOM 2873 C CA . SER A 1 361 ? 7.775 17.003 -1.208 1.00 91.56 361 SER A CA 1
ATOM 2874 C C . SER A 1 361 ? 7.076 16.208 -2.319 1.00 91.56 361 SER A C 1
ATOM 2876 O O . SER A 1 361 ? 7.153 14.981 -2.412 1.00 91.56 361 SER A O 1
ATOM 2878 N N . ALA A 1 362 ? 6.459 16.931 -3.260 1.00 85.06 362 ALA A N 1
ATOM 2879 C CA . ALA A 1 362 ? 5.834 16.343 -4.448 1.00 85.06 362 ALA A CA 1
ATOM 2880 C C . ALA A 1 362 ? 6.788 15.453 -5.269 1.00 85.06 362 ALA A C 1
ATOM 2882 O O . ALA A 1 362 ? 6.355 14.480 -5.881 1.00 85.06 362 ALA A O 1
ATOM 2883 N N . ARG A 1 363 ? 8.083 15.805 -5.307 1.00 84.75 363 ARG A N 1
ATOM 2884 C CA . ARG A 1 363 ? 9.109 15.062 -6.054 1.00 84.75 363 ARG A CA 1
ATOM 2885 C C . ARG A 1 363 ? 9.473 13.764 -5.352 1.00 84.75 363 ARG A C 1
ATOM 2887 O O . ARG A 1 363 ? 9.633 12.745 -6.011 1.00 84.75 363 ARG A O 1
ATOM 2894 N N . GLU A 1 364 ? 9.576 13.813 -4.031 1.00 80.88 364 GLU A N 1
ATOM 2895 C CA . GLU A 1 364 ? 9.949 12.669 -3.204 1.00 80.88 364 GLU A CA 1
ATOM 2896 C C . GLU A 1 364 ? 8.847 11.604 -3.185 1.00 80.88 364 GLU A C 1
ATOM 2898 O O . GLU A 1 364 ? 9.138 10.412 -3.182 1.00 80.88 364 GLU A O 1
ATOM 2903 N N . ARG A 1 365 ? 7.579 12.016 -3.324 1.00 72.00 365 ARG A N 1
ATOM 2904 C CA . ARG A 1 365 ? 6.441 11.103 -3.518 1.00 72.00 365 ARG A CA 1
ATOM 2905 C C . ARG A 1 365 ? 6.533 10.230 -4.777 1.00 72.00 365 ARG A C 1
ATOM 2907 O O . ARG A 1 365 ? 5.865 9.211 -4.845 1.00 72.00 365 ARG A O 1
ATOM 2914 N N . CYS A 1 366 ? 7.293 10.610 -5.801 1.00 64.81 366 CYS A N 1
ATOM 2915 C CA . CYS A 1 366 ? 7.333 9.870 -7.071 1.00 64.81 366 CYS A CA 1
ATOM 2916 C C . CYS A 1 366 ? 8.460 8.824 -7.146 1.00 64.81 366 CYS A C 1
ATOM 2918 O O . CYS A 1 366 ? 8.711 8.302 -8.228 1.00 64.81 366 CYS A O 1
ATOM 2920 N N . ILE A 1 367 ? 9.175 8.576 -6.044 1.00 61.47 367 ILE A N 1
ATOM 2921 C CA . ILE A 1 367 ? 10.392 7.742 -6.024 1.00 61.47 367 ILE A CA 1
ATOM 2922 C C . ILE A 1 367 ? 10.085 6.244 -5.834 1.00 61.47 367 ILE A C 1
ATOM 2924 O O . ILE A 1 367 ? 10.944 5.418 -6.128 1.00 61.47 367 ILE A O 1
ATOM 2928 N N . TRP A 1 368 ? 8.879 5.912 -5.370 1.00 53.12 368 TRP A N 1
ATOM 2929 C CA . TRP A 1 368 ? 8.453 4.560 -4.985 1.00 53.12 368 TRP A CA 1
ATOM 2930 C C . TRP A 1 368 ? 8.160 3.622 -6.152 1.00 53.12 368 TRP A C 1
ATOM 2932 O O . TRP A 1 368 ? 7.531 4.077 -7.139 1.00 53.12 368 TRP A O 1
#

Solvent-accessible surface area (backbone atoms only — not comparable to full-atom values): 20065 Å² total; per-residue (Å²): 142,77,87,76,81,82,86,55,66,37,29,36,34,40,41,40,36,38,42,44,49,78,94,41,42,68,60,48,64,70,48,42,64,59,52,49,54,56,48,59,68,38,76,47,45,75,45,70,50,74,44,72,40,95,83,45,82,46,32,29,40,37,41,37,32,21,62,28,64,67,38,45,50,52,47,53,56,54,44,67,76,31,74,65,35,64,68,48,61,83,34,50,77,50,76,46,80,45,73,47,68,54,81,65,69,77,77,76,28,34,31,38,34,29,35,50,51,25,78,44,42,98,67,63,51,91,67,55,57,38,57,49,50,38,70,52,30,97,86,81,73,52,16,47,59,53,50,45,52,49,40,30,70,75,66,72,43,49,66,43,80,69,52,67,54,72,79,50,71,68,32,51,54,27,47,76,67,71,38,50,66,61,18,50,52,52,46,22,51,59,45,18,56,57,44,40,53,36,46,76,72,67,24,48,65,44,78,40,56,40,35,60,40,58,48,42,13,55,50,47,26,50,42,46,58,38,32,69,70,62,75,38,44,62,33,37,37,39,34,17,27,49,74,30,39,41,46,62,84,72,78,52,57,28,46,15,29,51,15,50,40,45,53,60,28,89,52,96,81,57,80,56,60,76,90,70,37,50,57,46,86,39,34,38,40,33,35,32,77,56,74,55,72,70,32,55,51,47,38,60,74,56,56,44,47,68,41,33,42,69,54,33,71,75,62,36,58,67,57,51,50,55,53,48,50,60,50,42,70,75,73,35,80,42,78,45,79,47,73,48,75,36,14,27,22,24,86,80,46,55,97,55,94,66,51,41,67,83,35,42,49,83,70,64,70,68,73,120

InterPro domains:
  IPR006035 Ureohydrolase [PF00491] (145-364)
  IPR006035 Ureohydrolase [PR00116] (208-223)
  IPR006035 Ureohydrolase [PR00116] (236-263)
  IPR006035 Ureohydrolase [PR00116] (286-304)
  IPR006035 Ureohydrolase [PR00116] (335-364)
  IPR006035 Ureohydrolase [PS51409] (106-368)
  IPR006035 Ureohydrolase [PTHR43782] (157-364)
  IPR007138 Antibiotic biosynthesis monooxygenase domain [PF03992] (11-86)
  IPR007138 Antibiotic biosynthesis monooxygenase domain [PS51725] (12-103)
  IPR011008 Dimeric alpha-beta barrel [SSF54909] (12-92)
  IPR023696 Ureohydrolase domain superfamily [SSF52768] (146-365)

Organism: Vibrio vulnificus (strain YJ016) (NCBI:txid196600)

Nearest PDB structures (foldseek):
  5hj9-assembly1_A  TM=8.257E-01  e=2.745E-15  Leishmania mexicana
  5zeh-assembly1_B  TM=7.934E-01  e=1.230E-14  Entamoeba histolytica
  5zeh-assembly1_A  TM=7.865E-01  e=1.230E-14  Entamoeba histolytica
  8ecx-assembly1_B  TM=7.729E-01  e=7.623E-07  Pseudomonas aeruginosa
  1x7v-assembly3_C  TM=7.266E-01  e=1.093E-06  Pseudomonas aeruginosa

pLDDT: mean 90.57, std 12.5, range [25.55, 98.56]

Secondary structure (DSSP, 8-state):
---------EEEEEEEEEE--GGGHHHHHHHHHHHHHHHHTSTTEEEEEEEE-SS-TTEEEEEEEESSHHHHHHHHHHHHTSHHHHHTTT-EEEEEEEEEE----S--EEEEEEE---SSSSS---S-HHHHHHH--TTTS--HHHHHHHHHHHH--EEEEEEE-PPPHHHHHHHHTT-HHHHHHHHHHHHHHHHHHHHHTT-EEEEEESSGGGHHHHHHHHIIIIIIHH---EEEEEESSS-----SSSS-GGG-HHHHHTT---STT----GGGSPPGGGEEEES-----HHHHHHHHHTT-EEE-HHHHHHH-HHHHHHHHHHHHHHH-SEEEEEE-GGGB-TTT---SSS--SS-B-TTGGG--

Foldseek 3Di:
DDDDDDPFFWKKKKWDKKFADPVLLVVLVVCVVVLLVVLCPQPFWPDWDWAADPPDNRMIITITIGRHPVSVVVSVVDCCPDPNCVSCVVMDDDMDMDIDGPPDPPQAAEEEEEEQAQLQAPDRDPDRVVVCQAQDDPPPRHHPVNVVVVCCVVVVYRYHYPYYLDQDPVLVVCSVVVVNLVSLVVSLCSLLVVQLVCVVVRHHYDYDYHFQSNVLSVLLSVCCSPCVVPVFFEAEEALAQAPLPDQDPPDTNSSRSLCLQQQNNPPSPRGDDNSSRDQLVRYEYELHDDYDPRRVVVCVVSVHHYHHLVNCVVQPLLNVVVVVVVVCVVPGPYYDYHHDQLLEALVPRVPDPDNHHSHDYPVSVVND

Sequence (368 aa):
MQHSERTGWRMISLQGHIIVNEADLEKVIQALPLHMELTRKEPGCLTFSVSQDPVNPCLFHVEETFTCQFAFDEHQRRTAISAWAEITRSAKRCYQVSYQTQVTPRARRYDIIGAPFNQLGCYVTNQNPVDQFRQLDEKTGLGLSQWIAIRNDRWDADINDCGDVAASSDVLDMLASDNKEQALALYSSELQQRLLKSYQQGRVPITIGGDHSIAVGTVQATLNFYHNQQEKRVAVIWVDAHADCNNQLASHLHGKPIALLMNEYPHNGWQIETSSALSPSDVYLIGVRDLMPAEQQLMTQWQISHYSMDMIEQKGIHTIIDTLLTHLDRHYDHIYLSFDYDALDGAQFRACATPNVGGLSARERCIW

Radius of gyration: 27.49 Å; Cα contacts (8 Å, |Δi|>4): 634; chains: 1; bounding box: 72×47×73 Å